Protein AF-A0A5M8Q0P9-F1 (afdb_monomer)

Solvent-accessible surface area (backbone atoms only — not comparable to full-atom values): 27364 Å² total; per-residue (Å²): 105,72,43,56,55,53,28,70,58,25,54,96,34,71,62,46,42,56,55,50,67,71,39,67,45,65,46,65,91,83,68,42,73,70,37,41,48,62,46,52,47,46,56,49,30,55,52,47,57,70,71,66,80,58,67,53,58,32,41,31,41,48,53,29,51,44,47,51,28,48,89,25,51,66,52,34,34,55,45,27,66,48,57,63,58,61,51,54,47,47,49,47,46,75,71,48,70,85,78,43,50,64,55,38,9,48,45,40,46,38,54,22,38,45,49,50,48,34,36,80,82,28,74,57,26,22,53,58,47,50,47,42,45,50,72,72,55,24,55,64,56,47,47,49,32,40,48,52,32,53,66,32,60,88,56,54,43,29,92,83,56,62,70,46,75,88,64,38,59,93,92,54,75,47,72,57,64,77,56,69,69,58,52,51,55,48,62,73,41,45,73,53,39,64,49,32,82,77,51,60,61,90,62,69,65,78,36,68,57,95,85,40,69,56,64,84,58,62,69,60,52,54,52,50,51,52,52,50,52,56,49,52,56,51,47,55,50,51,53,54,50,49,55,55,47,52,52,50,52,54,50,53,52,50,52,54,47,54,52,50,54,52,51,51,51,51,52,50,52,52,46,55,51,50,53,49,52,48,52,54,47,53,50,51,53,48,51,51,51,51,49,52,50,50,53,49,52,51,50,48,52,52,47,52,52,50,56,48,51,51,51,53,46,55,45,48,58,46,55,52,49,52,51,51,51,51,53,50,45,59,45,53,55,48,54,51,48,54,50,50,50,53,50,54,50,50,52,51,51,50,58,47,55,59,49,55,54,52,54,55,53,52,58,52,51,58,60,51,53,62,55,48,62,67,44,54,75,52,48,58,72,48,54,71,61,48,57,73,48,55,65,54,53,64,67,51,54,71,58,49,65,67,45,53,73,50,56,64,62,50,52,73,60,46,55,70,50,50,59,68,49,54,70,62,54,54,71,55,51,61,64,53,55,59,58,58,61,51,52,66,50,58,55,63,67,47,50,94,65,65,56,102,60,92,94,91,89,94,85,92,91,91,92,90,94,89,87,89,88,85,90,79,86,76,89,80,93,88,87,86,130

Secondary structure (DSSP, 8-state):
-HHHHHHHHHSS-HHHHHHHHT-EES-TTTT---EEHHHHHHHHHHHHHHH-S-HHHHHHHHHHHHHHHTT-HHHHHHHHHSHHHHHHHHHHHHH-TTT-HHHHHHHHHHHHHHHHH--TTSSS-HHHHHHIIIIIIIHHHHHHHHHHHHHSHHHHTTTTS---GGG--TTSPPS----HHHHHHHHHHHHHHHHHTTS-TT----EEETTEEES--HHHHHHHHHHHHHHHHHHHHHHHHHHHHHHHHHHHHHHHHHHHHHHHHHHHHHHHHHHHHHHHHHHHHHHHHHHHHHHHHHHHHHHHHHHHHHHHHHHHHHHHHHHHHHHHHHHHHHHHHHHHHHHHHHHHHHHHHHHHHHHHHHHHHHHHHHHHHHHHHHHHHHHHHHHHHHHHHHHHHHHHHHHHHHHHHHHHHHHHHHHHHHHHHHHHHHHHHHHHHHHHHHHHHSGGG--S-----------------------------

Organism: NCBI:txid136370

Nearest PDB structures (foldseek):
  6lsu-assembly1_A  TM=8.586E-01  e=2.808E-11  Saccharomyces cerevisiae S288C
  6lst-assembly1_A  TM=8.674E-01  e=7.396E-10  Saccharomyces cerevisiae S288C

pLDDT: mean 80.32, std 16.72, range [32.09, 97.94]

InterPro domains:
  IPR006953 Vesicle tethering protein Uso1/P115-like, head domain [PF04869] (1-197)
  IPR006955 Uso1/p115-like vesicle tethering protein, C-terminal [PF04871] (356-471)
  IPR011989 Armadillo-like helical [G3DSA:1.25.10.10] (1-198)
  IPR024095 Vesicle tethering protein p115 [PTHR10013] (2-473)

Foldseek 3Di:
DVLVVLLVQQAPDPVSLVVQQPDWDDDVVVPTDIAGPLVVLLVQLLVVLVVPDDCLSNLSSLLNLLRSLALPLPSLLSNCLPVVSVVSLLVSLVPVVPPNLQNNLSSLLSLLSSLQAADCPRNCGSVNSLCCVPPVSNLVSSLVSVVSNCVDCVLVVCVVPPQDQPCDDPPDGGPDRDDPVSSVVSVVCSVVSNCSSVDDSNDHDQRQDPNDGDDDDPVVVVVVVVVVVVVVVVVVVVVVVVVVVVVVVVVVVVVVVVVVVVVVVVVVVVVVVVVVVVVVVVVVVVVVVVVVVVVVVVVVVVVVVVVVVVVVVVVVVVVVVVVVVVVVVVVVVVVVVVVVVVVVVVVVVVVVVVVVVVVVVVVVVVVVVVVVVVVVVVVVVVVVVPVVVVVVVVVVVVVVVVVQVPVVVVVVVVVVVVVVVVVVCVVVVVVVVVVVVVVVP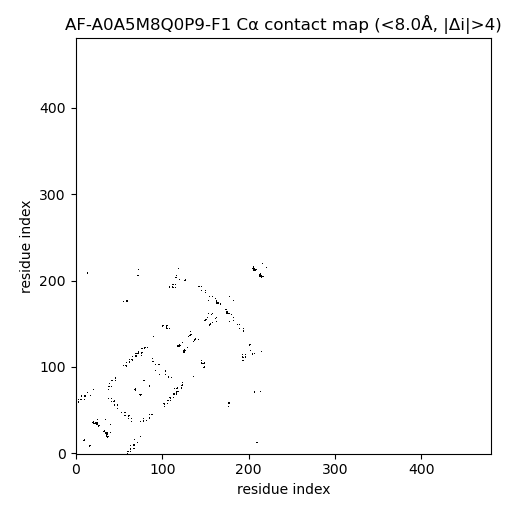VVVVCVVPDDVDDDDDDDDDYDDDYDDDDDDDDDDDDDDD

Mean predicted aligned error: 20.07 Å

Radius of gyration: 117.28 Å; Cα contacts (8 Å, |Δi|>4): 277; chains: 1; bounding box: 255×82×215 Å

Structure (mmCIF, N/CA/C/O backbone):
data_AF-A0A5M8Q0P9-F1
#
_entry.id   AF-A0A5M8Q0P9-F1
#
loop_
_atom_site.group_PDB
_atom_site.id
_atom_site.type_symbol
_atom_site.label_atom_id
_atom_site.label_alt_id
_atom_site.label_comp_id
_atom_site.label_asym_id
_atom_site.label_entity_id
_atom_site.label_seq_id
_atom_site.pdbx_PDB_ins_code
_atom_site.Cartn_x
_atom_site.Cartn_y
_atom_site.Cartn_z
_atom_site.occupancy
_atom_site.B_iso_or_equiv
_atom_site.auth_seq_id
_atom_site.auth_comp_id
_atom_site.auth_asym_id
_atom_site.auth_atom_id
_atom_site.pdbx_PDB_model_num
ATOM 1 N N . MET A 1 1 ? 24.568 -7.753 -54.044 1.00 81.06 1 MET A N 1
ATOM 2 C CA . MET A 1 1 ? 23.332 -8.477 -54.417 1.00 81.06 1 MET A CA 1
ATOM 3 C C . MET A 1 1 ? 22.666 -9.108 -53.202 1.00 81.06 1 MET A C 1
ATOM 5 O O . MET A 1 1 ? 21.654 -8.563 -52.808 1.00 81.06 1 MET A O 1
ATOM 9 N N . ALA A 1 2 ? 23.225 -10.147 -52.561 1.00 90.19 2 ALA A N 1
ATOM 10 C CA . ALA A 1 2 ? 22.597 -10.804 -51.397 1.00 90.19 2 ALA A CA 1
ATOM 11 C C . ALA A 1 2 ? 22.115 -9.822 -50.305 1.00 90.19 2 ALA A C 1
ATOM 13 O O . ALA A 1 2 ? 20.944 -9.840 -49.950 1.00 90.19 2 ALA A O 1
ATOM 14 N N . ALA A 1 3 ? 22.969 -8.884 -49.879 1.00 90.38 3 ALA A N 1
ATOM 15 C CA . ALA A 1 3 ? 22.593 -7.837 -48.925 1.00 90.38 3 ALA A CA 1
ATOM 16 C C . ALA A 1 3 ? 21.441 -6.924 -49.409 1.00 90.38 3 ALA A C 1
ATOM 18 O O . ALA A 1 3 ? 20.609 -6.522 -48.614 1.00 90.38 3 ALA A O 1
ATOM 19 N N . VAL A 1 4 ? 21.331 -6.640 -50.712 1.00 90.81 4 VAL A N 1
ATOM 20 C CA . VAL A 1 4 ? 20.218 -5.839 -51.267 1.00 90.81 4 VAL A CA 1
ATOM 21 C C . VAL A 1 4 ? 18.908 -6.637 -51.252 1.00 90.81 4 VAL A C 1
ATOM 23 O O . VAL A 1 4 ? 17.860 -6.083 -50.950 1.00 90.81 4 VAL A O 1
ATOM 26 N N . ILE A 1 5 ? 18.964 -7.950 -51.503 1.00 94.00 5 ILE A N 1
ATOM 27 C CA . ILE A 1 5 ? 17.796 -8.837 -51.376 1.00 94.00 5 ILE A CA 1
ATOM 28 C C . ILE A 1 5 ? 17.345 -8.906 -49.910 1.00 94.00 5 ILE A C 1
ATOM 30 O O . ILE A 1 5 ? 16.160 -8.768 -49.637 1.00 94.00 5 ILE A O 1
ATOM 34 N N . LEU A 1 6 ? 18.283 -9.061 -48.968 1.00 94.06 6 LEU A N 1
ATOM 35 C CA . LEU A 1 6 ? 17.977 -9.068 -47.535 1.00 94.06 6 LEU A CA 1
ATOM 36 C C . LEU A 1 6 ? 17.415 -7.717 -47.061 1.00 94.06 6 LEU A C 1
ATOM 38 O O . LEU A 1 6 ? 16.451 -7.702 -46.311 1.00 94.06 6 LEU A O 1
ATOM 42 N N . PHE A 1 7 ? 17.951 -6.593 -47.549 1.00 95.38 7 PHE A N 1
ATOM 43 C CA . PHE A 1 7 ? 17.386 -5.258 -47.324 1.00 95.38 7 PHE A CA 1
ATOM 44 C C . PHE A 1 7 ? 15.913 -5.188 -47.767 1.00 95.38 7 PHE A C 1
ATOM 46 O O . PHE A 1 7 ? 15.063 -4.869 -46.944 1.00 95.38 7 PHE A O 1
ATOM 53 N N . HIS A 1 8 ? 15.587 -5.572 -49.008 1.00 95.00 8 HIS A N 1
ATOM 54 C CA . HIS A 1 8 ? 14.203 -5.546 -49.520 1.00 95.00 8 HIS A CA 1
ATOM 55 C C . HIS A 1 8 ? 13.250 -6.527 -48.816 1.00 95.00 8 HIS A C 1
ATOM 57 O O . HIS A 1 8 ? 12.043 -6.323 -48.859 1.00 95.00 8 HIS A O 1
ATOM 63 N N . LEU A 1 9 ? 13.764 -7.571 -48.159 1.00 94.62 9 LEU A N 1
ATOM 64 C CA . LEU A 1 9 ? 12.968 -8.490 -47.330 1.00 94.62 9 LEU A CA 1
ATOM 65 C C . LEU A 1 9 ? 12.725 -7.975 -45.900 1.00 94.62 9 LEU A C 1
ATOM 67 O O . LEU A 1 9 ? 11.894 -8.538 -45.199 1.00 94.62 9 LEU A O 1
ATOM 71 N N . LEU A 1 10 ? 13.456 -6.950 -45.454 1.00 93.69 10 LEU A N 1
ATOM 72 C CA . LEU A 1 10 ? 13.387 -6.381 -44.098 1.00 93.69 10 LEU A CA 1
ATOM 73 C C . LEU A 1 10 ? 12.882 -4.931 -44.079 1.00 93.69 10 LEU A C 1
ATOM 75 O O . LEU A 1 10 ? 12.652 -4.365 -43.008 1.00 93.69 10 LEU A O 1
ATOM 79 N N . TYR A 1 11 ? 12.781 -4.299 -45.246 1.00 93.38 11 TYR A N 1
ATOM 80 C CA . TYR A 1 11 ? 12.390 -2.906 -45.385 1.00 93.38 11 TYR A CA 1
ATOM 81 C C . TYR A 1 11 ? 10.893 -2.736 -45.082 1.00 93.38 11 TYR A C 1
ATOM 83 O O . TYR A 1 11 ? 10.059 -3.412 -45.674 1.00 93.38 11 TYR A O 1
ATOM 91 N N . GLU A 1 12 ? 10.571 -1.860 -44.125 1.00 87.94 12 GLU A N 1
ATOM 92 C CA . GLU A 1 12 ? 9.212 -1.572 -43.617 1.00 87.94 12 GLU A CA 1
ATOM 93 C C . GLU A 1 12 ? 8.397 -2.772 -43.056 1.00 87.94 12 GLU A C 1
ATOM 95 O O . GLU A 1 12 ? 7.296 -2.570 -42.546 1.00 87.94 12 GLU A O 1
ATOM 100 N N . ASP A 1 13 ? 8.947 -3.994 -43.019 1.00 90.94 13 ASP A N 1
ATOM 101 C CA . ASP A 1 13 ? 8.292 -5.193 -42.466 1.00 90.94 13 ASP A CA 1
ATOM 102 C C . ASP A 1 13 ? 8.814 -5.558 -41.057 1.00 90.94 13 ASP A C 1
ATOM 104 O O . ASP A 1 13 ? 9.923 -6.071 -40.876 1.00 90.94 13 ASP A O 1
ATOM 108 N N . SER A 1 14 ? 7.991 -5.322 -40.027 1.00 88.75 14 SER A N 1
ATOM 109 C CA . SER A 1 14 ? 8.326 -5.653 -38.631 1.00 88.75 14 SER A CA 1
ATOM 110 C C . SER A 1 14 ? 8.312 -7.156 -38.318 1.00 88.75 14 SER A C 1
ATOM 112 O O . SER A 1 14 ? 8.953 -7.560 -37.341 1.00 88.75 14 SER A O 1
ATOM 114 N N . ASP A 1 15 ? 7.582 -7.975 -39.076 1.00 90.06 15 ASP A N 1
ATOM 115 C CA . ASP A 1 15 ? 7.473 -9.415 -38.826 1.00 90.06 15 ASP A CA 1
ATOM 116 C C . ASP A 1 15 ? 8.622 -10.161 -39.511 1.00 90.06 15 ASP A C 1
ATOM 118 O O . ASP A 1 15 ? 9.255 -11.013 -38.885 1.00 90.06 15 ASP A O 1
ATOM 122 N N . ALA A 1 16 ? 8.996 -9.770 -40.733 1.00 92.56 16 ALA A N 1
ATOM 123 C CA . ALA A 1 16 ? 10.204 -10.265 -41.390 1.00 92.56 16 ALA A CA 1
ATOM 124 C C . ALA A 1 16 ? 11.472 -9.927 -40.587 1.00 92.56 16 ALA A C 1
ATOM 126 O O . ALA A 1 16 ? 12.319 -10.802 -40.388 1.00 92.56 16 ALA A O 1
ATOM 127 N N . LYS A 1 17 ? 11.569 -8.708 -40.027 1.00 93.12 17 LYS A N 1
ATOM 128 C CA . LYS A 1 17 ? 12.627 -8.347 -39.065 1.00 93.12 17 LYS A CA 1
ATOM 129 C C . LYS A 1 17 ? 12.648 -9.267 -37.847 1.00 93.12 17 LYS A C 1
ATOM 131 O O . LYS A 1 17 ? 13.718 -9.740 -37.471 1.00 93.12 17 LYS A O 1
ATOM 136 N N . ALA A 1 18 ? 11.493 -9.547 -37.243 1.00 90.44 18 ALA A N 1
ATOM 137 C CA . ALA A 1 18 ? 11.408 -10.423 -36.075 1.00 90.44 18 ALA A CA 1
ATOM 138 C C . ALA A 1 18 ? 11.807 -11.875 -36.395 1.00 90.44 18 ALA A C 1
ATOM 140 O O . ALA A 1 18 ? 12.537 -12.489 -35.618 1.00 90.44 18 ALA A O 1
ATOM 141 N N . ILE A 1 19 ? 11.392 -12.401 -37.553 1.00 93.19 19 ILE A N 1
ATOM 142 C CA . ILE A 1 19 ? 11.776 -13.735 -38.040 1.00 93.19 19 ILE A CA 1
ATOM 143 C C . ILE A 1 19 ? 13.289 -13.802 -38.287 1.00 93.19 19 ILE A C 1
ATOM 145 O O . ILE A 1 19 ? 13.943 -14.737 -37.830 1.00 93.19 19 ILE A O 1
ATOM 149 N N . ALA A 1 20 ? 13.864 -12.798 -38.953 1.00 92.88 20 ALA A N 1
ATOM 150 C CA . ALA A 1 20 ? 15.290 -12.764 -39.266 1.00 92.88 20 ALA A CA 1
ATOM 151 C C . ALA A 1 20 ? 16.184 -12.637 -38.017 1.00 92.88 20 ALA A C 1
ATOM 153 O O . ALA A 1 20 ? 17.287 -13.179 -38.012 1.00 92.88 20 ALA A O 1
ATOM 154 N N . ARG A 1 21 ? 15.715 -11.992 -36.932 1.00 91.38 21 ARG A N 1
ATOM 155 C CA . ARG A 1 21 ? 16.443 -11.959 -35.642 1.00 91.38 21 ARG A CA 1
ATOM 156 C C . ARG A 1 21 ? 16.497 -13.329 -34.961 1.00 91.38 21 ARG A C 1
ATOM 158 O O . ARG A 1 21 ? 17.379 -13.567 -34.147 1.00 91.38 21 ARG A O 1
ATOM 165 N N . GLY A 1 22 ? 15.582 -14.237 -35.305 1.00 89.94 22 GLY A N 1
ATOM 166 C CA . GLY A 1 22 ? 15.612 -15.632 -34.862 1.00 89.94 22 GLY A CA 1
ATOM 167 C C . GLY A 1 22 ? 16.631 -16.511 -35.598 1.00 89.94 22 GLY A C 1
ATOM 168 O O . GLY A 1 22 ? 16.729 -17.694 -35.283 1.00 89.94 22 GLY A O 1
ATOM 169 N N . VAL A 1 23 ? 17.367 -15.975 -36.581 1.00 91.88 23 VAL A N 1
ATOM 170 C CA . VAL A 1 23 ? 18.390 -16.714 -37.334 1.00 91.88 23 VAL A CA 1
ATOM 171 C C . VAL A 1 23 ? 19.760 -16.534 -36.679 1.00 91.88 23 VAL A C 1
ATOM 173 O O . VAL A 1 23 ? 20.255 -15.413 -36.540 1.00 91.88 23 VAL A O 1
ATOM 176 N N . THR A 1 24 ? 20.390 -17.654 -36.331 1.00 91.31 24 THR A N 1
ATOM 177 C CA . THR A 1 24 ? 21.743 -17.729 -35.764 1.00 91.31 24 THR A CA 1
ATOM 178 C C . THR A 1 24 ? 22.661 -18.595 -36.626 1.00 91.31 24 THR A C 1
ATOM 180 O O . THR A 1 24 ? 22.198 -19.519 -37.296 1.00 91.31 24 THR A O 1
ATOM 183 N N . GLU A 1 25 ? 23.961 -18.323 -36.577 1.00 86.94 25 GLU A N 1
ATOM 184 C CA . GLU A 1 25 ? 25.034 -19.069 -37.244 1.00 86.94 25 GLU A CA 1
ATOM 185 C C . GLU A 1 25 ? 25.980 -19.686 -36.192 1.00 86.94 25 GLU A C 1
ATOM 187 O O . GLU A 1 25 ? 26.139 -19.114 -35.114 1.00 86.94 25 GLU A O 1
ATOM 192 N N . GLY A 1 26 ? 26.584 -20.843 -36.493 1.00 83.81 26 GLY A N 1
ATOM 193 C CA . GLY A 1 26 ? 27.442 -21.622 -35.581 1.00 83.81 26 GLY A CA 1
ATOM 194 C C . GLY A 1 26 ? 26.736 -22.811 -34.908 1.00 83.81 26 GLY A C 1
ATOM 195 O O . GLY A 1 26 ? 25.527 -22.777 -34.671 1.00 83.81 26 GLY A O 1
ATOM 196 N N . ASP A 1 27 ? 27.488 -23.876 -34.610 1.00 81.06 27 ASP A N 1
ATOM 197 C CA . ASP A 1 27 ? 27.005 -25.096 -33.941 1.00 81.06 27 ASP A CA 1
ATOM 198 C C . ASP A 1 27 ? 27.502 -25.243 -32.484 1.00 81.06 27 ASP A C 1
ATOM 200 O O . ASP A 1 27 ? 28.638 -25.649 -32.217 1.00 81.06 27 ASP A O 1
ATOM 204 N N . ALA A 1 28 ? 26.603 -25.001 -31.524 1.00 81.56 28 ALA A N 1
ATOM 205 C CA . ALA A 1 28 ? 26.867 -25.189 -30.095 1.00 81.56 28 ALA A CA 1
ATOM 206 C C . ALA A 1 28 ? 27.143 -26.650 -29.684 1.00 81.56 28 ALA A C 1
ATOM 208 O O . ALA A 1 28 ? 27.816 -26.865 -28.675 1.00 81.56 28 ALA A O 1
ATOM 209 N N . GLU A 1 29 ? 26.652 -27.656 -30.420 1.00 80.50 29 GLU A N 1
ATOM 210 C CA . GLU A 1 29 ? 26.919 -29.072 -30.111 1.00 80.50 29 GLU A CA 1
ATOM 211 C C . GLU A 1 29 ? 28.347 -29.471 -30.521 1.00 80.50 29 GLU A C 1
ATOM 213 O O . GLU A 1 29 ? 28.997 -30.252 -29.821 1.00 80.50 29 GLU A O 1
ATOM 218 N N . SER A 1 30 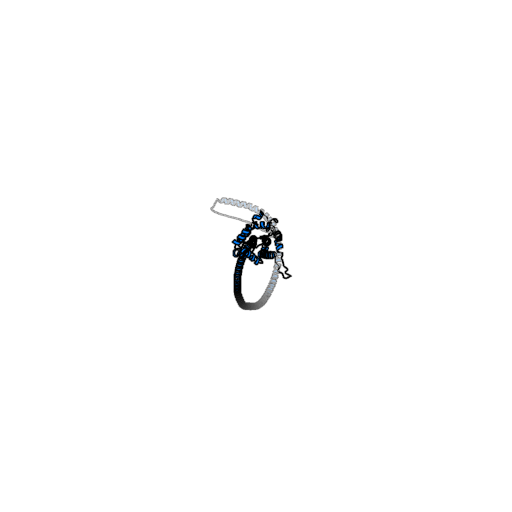? 28.877 -28.859 -31.586 1.00 80.62 30 SER A N 1
ATOM 219 C CA . SER A 1 30 ? 30.299 -28.929 -31.966 1.00 80.62 30 SER A CA 1
ATOM 220 C C . SER A 1 30 ? 31.211 -28.008 -31.137 1.00 80.62 30 SER A C 1
ATOM 222 O O . SER A 1 30 ? 32.436 -28.091 -31.255 1.00 80.62 30 SER A O 1
ATOM 224 N N . GLY A 1 31 ? 30.646 -27.162 -30.268 1.00 80.12 31 GLY A N 1
ATOM 225 C CA . GLY A 1 31 ? 31.386 -26.219 -29.424 1.00 80.12 31 GLY A CA 1
ATOM 226 C C . GLY A 1 31 ? 31.800 -24.921 -30.126 1.00 80.12 31 GLY A C 1
ATOM 227 O O . GLY A 1 31 ? 32.732 -24.257 -29.669 1.00 80.12 31 GLY A O 1
ATOM 228 N N . GLU A 1 32 ? 31.137 -24.567 -31.227 1.00 86.12 32 GLU A N 1
ATOM 229 C CA . GLU A 1 32 ? 31.287 -23.272 -31.891 1.00 86.12 32 GLU A CA 1
ATOM 230 C C . GLU A 1 32 ? 30.489 -22.176 -31.160 1.00 86.12 32 GLU A C 1
ATOM 232 O O . GLU A 1 32 ? 29.555 -22.445 -30.399 1.00 86.12 32 GLU A O 1
ATOM 237 N N . GLU A 1 33 ? 30.856 -20.915 -31.388 1.00 84.56 33 GLU A N 1
ATOM 238 C CA . GLU A 1 33 ? 30.128 -19.763 -30.852 1.00 84.56 33 GLU A CA 1
ATOM 239 C C . GLU A 1 33 ? 28.882 -19.489 -31.706 1.00 84.56 33 GLU A C 1
ATOM 241 O O . GLU A 1 33 ? 28.987 -19.306 -32.918 1.00 84.56 33 GLU A O 1
ATOM 246 N N . VAL A 1 34 ? 27.701 -19.475 -31.077 1.00 87.81 34 VAL A N 1
ATOM 247 C CA . VAL A 1 34 ? 26.427 -19.222 -31.767 1.00 87.81 34 VAL A CA 1
ATOM 248 C C . VAL A 1 34 ? 26.157 -17.721 -31.812 1.00 87.81 34 VAL A C 1
ATOM 250 O O . VAL A 1 34 ? 25.886 -17.096 -30.786 1.00 87.81 34 VAL A O 1
ATOM 253 N N . VAL A 1 35 ? 26.213 -17.154 -33.014 1.00 90.81 35 VAL A N 1
ATOM 254 C CA . VAL A 1 35 ? 26.159 -15.710 -33.276 1.00 90.81 35 VAL A CA 1
ATOM 255 C C . VAL A 1 35 ? 24.841 -15.357 -33.973 1.00 90.81 35 VAL A C 1
ATOM 257 O O . VAL A 1 35 ? 24.376 -16.086 -34.850 1.00 90.81 35 VAL A O 1
ATOM 260 N N . THR A 1 36 ? 24.204 -14.241 -33.605 1.00 93.69 36 THR A N 1
ATOM 261 C CA . THR A 1 36 ? 22.976 -13.770 -34.276 1.00 93.69 36 THR A CA 1
ATOM 262 C C . THR A 1 36 ? 23.279 -13.261 -35.683 1.00 93.69 36 THR A C 1
ATOM 264 O O . THR A 1 36 ? 24.379 -12.784 -35.964 1.00 93.69 36 THR A O 1
ATOM 267 N N . CYS A 1 37 ? 22.294 -13.290 -36.586 1.00 93.38 37 CYS A N 1
ATOM 268 C CA . CYS A 1 37 ? 22.472 -12.745 -37.934 1.00 93.38 37 CYS A CA 1
ATOM 269 C C . CYS A 1 37 ? 22.914 -11.263 -37.918 1.00 93.38 37 CYS A C 1
ATOM 271 O O . CYS A 1 37 ? 23.744 -10.860 -38.733 1.00 93.38 37 CYS A O 1
ATOM 273 N N . ILE A 1 38 ? 22.442 -10.459 -36.954 1.00 95.38 38 ILE A N 1
ATOM 274 C CA . ILE A 1 38 ? 22.860 -9.057 -36.801 1.00 95.38 38 ILE A CA 1
ATOM 275 C C . ILE A 1 38 ? 24.325 -8.953 -36.360 1.00 95.38 38 ILE A C 1
ATOM 277 O O . ILE A 1 38 ? 25.065 -8.152 -36.941 1.00 95.38 38 ILE A O 1
ATOM 281 N N . GLN A 1 39 ? 24.783 -9.763 -35.399 1.00 94.00 39 GLN A N 1
ATOM 282 C CA . GLN A 1 39 ? 26.195 -9.757 -35.002 1.00 94.00 39 GLN A CA 1
ATOM 283 C C . GLN A 1 39 ? 27.110 -10.294 -36.111 1.00 94.00 39 GLN A C 1
ATOM 285 O O . GLN A 1 39 ? 28.116 -9.660 -36.433 1.00 94.00 39 GLN A O 1
ATOM 290 N N . ALA A 1 40 ? 26.711 -11.356 -36.815 1.00 93.12 40 ALA A N 1
ATOM 291 C CA . ALA A 1 40 ? 27.445 -11.875 -37.969 1.00 93.12 40 ALA A CA 1
ATOM 292 C C . ALA A 1 40 ? 27.589 -10.819 -39.086 1.00 93.12 40 ALA A C 1
ATOM 294 O O . ALA A 1 40 ? 28.681 -10.629 -39.630 1.00 93.12 40 ALA A O 1
ATOM 295 N N . LEU A 1 41 ? 26.525 -10.067 -39.402 1.00 94.00 41 LEU A N 1
ATOM 296 C CA . LEU A 1 41 ? 26.579 -8.938 -40.344 1.00 94.00 41 LEU A CA 1
ATOM 297 C C . LEU A 1 41 ? 27.472 -7.791 -39.837 1.00 94.00 41 LEU A C 1
ATOM 299 O O . LEU A 1 41 ? 28.150 -7.142 -40.636 1.00 94.00 41 LEU A O 1
ATOM 303 N N . SER A 1 42 ? 27.504 -7.557 -38.524 1.00 93.94 42 SER A N 1
ATOM 304 C CA . SER A 1 42 ? 28.303 -6.502 -37.886 1.00 93.94 42 SER A CA 1
ATOM 305 C C . SER A 1 42 ? 29.797 -6.826 -37.910 1.00 93.94 42 SER A C 1
ATOM 307 O O . SER A 1 42 ? 30.590 -6.020 -38.404 1.00 93.94 42 SER A O 1
ATOM 309 N N . ALA A 1 43 ? 30.186 -8.037 -37.507 1.00 92.06 43 ALA A N 1
ATOM 310 C CA . ALA A 1 43 ? 31.558 -8.528 -37.612 1.00 92.06 43 ALA A CA 1
ATOM 311 C C . ALA A 1 43 ? 32.057 -8.513 -39.071 1.00 92.06 43 ALA A C 1
ATOM 313 O O . ALA A 1 43 ? 33.154 -8.020 -39.357 1.00 92.06 43 ALA A O 1
ATOM 314 N N . ASN A 1 44 ? 31.223 -8.959 -40.020 1.00 92.00 44 ASN A N 1
ATOM 315 C CA . ASN A 1 44 ? 31.535 -8.908 -41.451 1.00 92.00 44 ASN A CA 1
ATOM 316 C C . ASN A 1 44 ? 31.682 -7.470 -41.986 1.00 92.00 44 ASN A C 1
ATOM 318 O O . ASN A 1 44 ? 32.567 -7.217 -42.810 1.00 92.00 44 ASN A O 1
ATOM 322 N N . LEU A 1 45 ? 30.876 -6.513 -41.508 1.00 92.62 45 LEU A N 1
ATOM 323 C CA . LEU A 1 45 ? 31.043 -5.092 -41.824 1.00 92.62 45 LEU A CA 1
ATOM 324 C C . LEU A 1 45 ? 32.398 -4.567 -41.329 1.00 92.62 45 LEU A C 1
ATOM 326 O O . LEU A 1 45 ? 33.139 -3.978 -42.120 1.00 92.62 45 LEU A O 1
ATOM 330 N N . ILE A 1 46 ? 32.746 -4.794 -40.057 1.00 91.12 46 ILE A N 1
ATOM 331 C CA . ILE A 1 46 ? 34.018 -4.323 -39.486 1.00 91.12 46 ILE A CA 1
ATOM 332 C C . ILE A 1 46 ? 35.214 -4.942 -40.230 1.00 91.12 46 ILE A C 1
ATOM 334 O O . ILE A 1 46 ? 36.150 -4.223 -40.594 1.00 91.12 46 ILE A O 1
ATOM 338 N N . ALA A 1 47 ? 35.158 -6.236 -40.560 1.00 90.44 47 ALA A N 1
ATOM 339 C CA . ALA A 1 47 ? 36.183 -6.903 -41.360 1.00 90.44 47 ALA A CA 1
ATOM 340 C C . ALA A 1 47 ? 36.304 -6.315 -42.783 1.00 90.44 47 ALA A C 1
ATOM 342 O O . ALA A 1 47 ? 37.410 -6.005 -43.234 1.00 90.44 47 ALA A O 1
ATOM 343 N N . ALA A 1 48 ? 35.187 -6.107 -43.492 1.00 88.38 48 ALA A N 1
ATOM 344 C CA . ALA A 1 48 ? 35.185 -5.527 -44.840 1.00 88.38 48 ALA A CA 1
ATOM 345 C C . ALA A 1 48 ? 35.750 -4.093 -44.861 1.00 88.38 48 ALA A C 1
ATOM 347 O O . ALA A 1 48 ? 36.533 -3.733 -45.743 1.00 88.38 48 ALA A O 1
ATOM 348 N N . VAL A 1 49 ? 35.394 -3.291 -43.853 1.00 83.56 49 VAL A N 1
ATOM 349 C CA . VAL A 1 49 ? 35.880 -1.919 -43.641 1.00 83.56 49 VAL A CA 1
ATOM 350 C C . VAL A 1 49 ? 37.401 -1.856 -43.472 1.00 83.56 49 VAL A C 1
ATOM 352 O O . VAL A 1 49 ? 38.048 -1.006 -44.097 1.00 83.56 49 VAL A O 1
ATOM 355 N N . GLN A 1 50 ? 37.971 -2.738 -42.642 1.00 81.31 50 GLN A N 1
ATOM 356 C CA . GLN A 1 50 ? 39.410 -2.770 -42.358 1.00 81.31 50 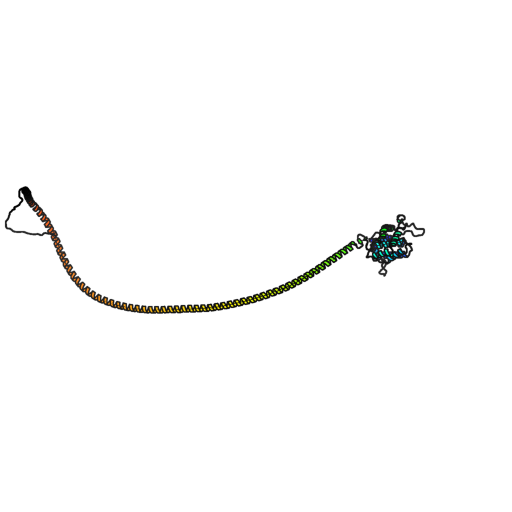GLN A CA 1
ATOM 357 C C . GLN A 1 50 ? 40.219 -3.171 -43.597 1.00 81.31 50 GLN A C 1
ATOM 359 O O . GLN A 1 50 ? 41.205 -2.512 -43.936 1.00 81.31 50 GLN A O 1
ATOM 364 N N . ARG A 1 51 ? 39.771 -4.206 -44.319 1.00 80.81 51 ARG A N 1
ATOM 365 C CA . ARG A 1 51 ? 40.469 -4.751 -45.498 1.00 80.81 51 ARG A CA 1
ATOM 366 C C . ARG A 1 51 ? 40.619 -3.754 -46.649 1.00 80.81 51 ARG A C 1
ATOM 368 O O . ARG A 1 51 ? 41.568 -3.858 -47.411 1.00 80.81 51 ARG A O 1
ATOM 375 N N . SER A 1 52 ? 39.749 -2.743 -46.722 1.00 64.44 52 SER A N 1
ATOM 376 C CA . SER A 1 52 ? 39.898 -1.568 -47.600 1.00 64.44 52 SER A CA 1
ATOM 377 C C . SER A 1 52 ? 39.874 -1.833 -49.121 1.00 64.44 52 SER A C 1
ATOM 379 O O . SER A 1 52 ? 40.166 -0.920 -49.888 1.00 64.44 52 SER A O 1
ATOM 381 N N . ASP A 1 53 ? 39.477 -3.033 -49.563 1.00 66.75 53 ASP A N 1
ATOM 382 C CA . ASP A 1 53 ? 39.508 -3.445 -50.977 1.00 66.75 53 ASP A CA 1
ATOM 383 C C . ASP A 1 53 ? 38.387 -2.824 -51.846 1.00 66.75 53 ASP A C 1
ATOM 385 O O . ASP A 1 53 ? 38.638 -2.369 -52.962 1.00 66.75 53 ASP A O 1
ATOM 389 N N . ASN A 1 54 ? 37.125 -2.841 -51.385 1.00 82.19 54 ASN A N 1
ATOM 390 C CA . ASN A 1 54 ? 35.963 -2.438 -52.197 1.00 82.19 54 ASN A CA 1
ATOM 391 C C . ASN A 1 54 ? 34.773 -1.975 -51.335 1.00 82.19 54 ASN A C 1
ATOM 393 O O . ASN A 1 54 ? 34.080 -2.791 -50.724 1.00 82.19 54 ASN A O 1
ATOM 397 N N . GLU A 1 55 ? 34.481 -0.671 -51.355 1.00 87.25 55 GLU A N 1
ATOM 398 C CA . GLU A 1 55 ? 33.416 -0.053 -50.545 1.00 87.25 55 GLU A CA 1
ATOM 399 C C . GLU A 1 55 ? 32.020 -0.645 -50.783 1.00 87.25 55 GLU A C 1
ATOM 401 O O . GLU A 1 55 ? 31.200 -0.638 -49.869 1.00 87.25 55 GLU A O 1
ATOM 406 N N . ARG A 1 56 ? 31.749 -1.217 -51.968 1.00 89.12 56 ARG A N 1
ATOM 407 C CA . ARG A 1 56 ? 30.453 -1.843 -52.303 1.00 89.12 56 ARG A CA 1
ATOM 408 C C . ARG A 1 56 ? 30.048 -2.946 -51.313 1.00 89.12 56 ARG A C 1
ATOM 410 O O . ARG A 1 56 ? 28.857 -3.183 -51.131 1.00 89.12 56 ARG A O 1
ATOM 417 N N . VAL A 1 57 ? 31.015 -3.620 -50.680 1.00 90.69 57 VAL A N 1
ATOM 418 C CA . VAL A 1 57 ? 30.750 -4.662 -49.672 1.00 90.69 57 VAL A CA 1
ATOM 419 C C . VAL A 1 57 ? 30.300 -4.028 -48.354 1.00 90.69 57 VAL A C 1
ATOM 421 O O . VAL A 1 57 ? 29.229 -4.364 -47.852 1.00 90.69 57 VAL A O 1
ATOM 424 N N . SER A 1 58 ? 31.063 -3.060 -47.834 1.00 91.94 58 SER A N 1
ATOM 425 C CA . SER A 1 58 ? 30.721 -2.332 -46.606 1.00 91.94 58 SER A CA 1
ATOM 426 C C . SER A 1 58 ? 29.403 -1.567 -46.745 1.00 91.94 58 SER A C 1
ATOM 428 O O . SER A 1 58 ? 28.569 -1.633 -45.849 1.00 91.94 58 SER A O 1
ATOM 430 N N . ILE A 1 59 ? 29.174 -0.902 -47.884 1.00 93.75 59 ILE A N 1
ATOM 431 C CA . ILE A 1 59 ? 27.905 -0.227 -48.199 1.00 93.75 59 ILE A CA 1
ATOM 432 C C . ILE A 1 59 ? 26.758 -1.247 -48.239 1.00 93.75 59 ILE A C 1
ATOM 434 O O . ILE A 1 59 ? 25.707 -0.986 -47.668 1.00 93.75 59 ILE A O 1
ATOM 438 N N . GLY A 1 60 ? 26.970 -2.439 -48.810 1.00 94.25 60 GLY A N 1
ATOM 439 C CA . GLY A 1 60 ? 25.996 -3.534 -48.780 1.00 94.25 60 GLY A CA 1
ATOM 440 C C . GLY A 1 60 ? 25.540 -3.906 -47.365 1.00 94.25 60 GLY A C 1
ATOM 441 O O . GLY A 1 60 ? 24.338 -3.941 -47.107 1.00 94.25 60 GLY A O 1
ATOM 442 N N . TYR A 1 61 ? 26.478 -4.132 -46.440 1.00 95.44 61 TYR A N 1
ATOM 443 C CA . TYR A 1 61 ? 26.145 -4.421 -45.039 1.00 95.44 61 TYR A CA 1
ATOM 444 C C . TYR A 1 61 ? 25.514 -3.220 -44.320 1.00 95.44 61 TYR A C 1
ATOM 446 O O . TYR A 1 61 ? 24.561 -3.392 -43.563 1.00 95.44 61 TYR A O 1
ATOM 454 N N . LEU A 1 62 ? 25.989 -2.000 -44.590 1.00 95.94 62 LEU A N 1
ATOM 455 C CA . LEU A 1 62 ? 25.435 -0.773 -44.011 1.00 95.94 62 LEU A CA 1
ATOM 456 C C . LEU A 1 62 ? 23.989 -0.519 -44.457 1.00 95.94 62 LEU A C 1
ATOM 458 O O . LEU A 1 62 ? 23.192 -0.095 -43.627 1.00 95.94 62 LEU A O 1
ATOM 462 N N . MET A 1 63 ? 23.623 -0.824 -45.709 1.00 96.25 63 MET A N 1
ATOM 463 C CA . MET A 1 63 ? 22.234 -0.719 -46.179 1.00 96.25 63 MET A CA 1
ATOM 464 C C . MET A 1 63 ? 21.297 -1.648 -45.395 1.00 96.25 63 MET A C 1
ATOM 466 O O . MET A 1 63 ? 20.255 -1.199 -44.922 1.00 96.25 63 MET A O 1
ATOM 470 N N . VAL A 1 64 ? 21.697 -2.911 -45.192 1.00 96.81 64 VAL A N 1
ATOM 471 C CA . VAL A 1 64 ? 20.932 -3.882 -44.386 1.00 96.81 64 VAL A CA 1
ATOM 472 C C . VAL A 1 64 ? 20.813 -3.419 -42.938 1.00 96.81 64 VAL A C 1
ATOM 474 O O . VAL A 1 64 ? 19.703 -3.306 -42.429 1.00 96.81 64 VAL A O 1
ATOM 477 N N . LEU A 1 65 ? 21.935 -3.122 -42.277 1.00 97.06 65 LEU A N 1
ATOM 478 C CA . LEU A 1 65 ? 21.944 -2.772 -40.854 1.00 97.06 65 LEU A CA 1
ATOM 479 C C . LEU A 1 65 ? 21.184 -1.467 -40.578 1.00 97.06 65 LEU A C 1
ATOM 481 O O . LEU A 1 65 ? 20.432 -1.404 -39.611 1.00 97.06 65 LEU A O 1
ATOM 485 N N . CYS A 1 66 ? 21.302 -0.449 -41.441 1.00 97.44 66 CYS A N 1
ATOM 486 C CA . CYS A 1 66 ? 20.523 0.782 -41.288 1.00 97.44 66 CYS A CA 1
ATOM 487 C C . CYS A 1 66 ? 19.017 0.518 -41.404 1.00 97.44 66 CYS A C 1
ATOM 489 O O . CYS A 1 66 ? 18.260 1.022 -40.583 1.00 97.44 66 CYS A O 1
ATOM 491 N N . ALA A 1 67 ? 18.575 -0.273 -42.385 1.00 95.00 67 ALA A N 1
ATOM 492 C CA . ALA A 1 67 ? 17.154 -0.559 -42.579 1.00 95.00 67 ALA A CA 1
ATOM 493 C C . ALA A 1 67 ? 16.575 -1.481 -41.497 1.00 95.00 67 ALA A C 1
ATOM 495 O O . ALA A 1 67 ? 15.445 -1.274 -41.055 1.00 95.00 67 ALA A O 1
ATOM 496 N N . TRP A 1 68 ? 17.345 -2.476 -41.047 1.00 95.94 68 TRP A N 1
ATOM 497 C CA . TRP A 1 68 ? 16.922 -3.438 -40.030 1.00 95.94 68 TRP A CA 1
ATOM 498 C C . TRP A 1 68 ? 16.744 -2.755 -38.671 1.00 95.94 68 TRP A C 1
ATOM 500 O O . TRP A 1 68 ? 15.647 -2.801 -38.123 1.00 95.94 68 TRP A O 1
ATOM 510 N N . LEU A 1 69 ? 17.764 -2.047 -38.174 1.00 95.69 69 LEU A N 1
ATOM 511 C CA . LEU A 1 69 ? 17.736 -1.392 -36.858 1.00 95.69 69 LEU A CA 1
ATOM 512 C C . LEU A 1 69 ? 16.808 -0.161 -36.800 1.00 95.69 69 LEU A C 1
ATOM 514 O O . LEU A 1 69 ? 16.461 0.300 -35.712 1.00 95.69 69 LEU A O 1
ATOM 518 N N . PHE A 1 70 ? 16.397 0.393 -37.945 1.00 94.69 70 PHE A N 1
ATOM 519 C CA . PHE A 1 70 ? 15.456 1.511 -37.976 1.00 94.69 70 PHE A CA 1
ATOM 520 C C . PHE A 1 70 ? 14.071 1.087 -37.471 1.00 94.69 70 PHE A C 1
ATOM 522 O O . PHE A 1 70 ? 13.462 0.168 -38.016 1.00 94.69 70 PHE A O 1
ATOM 529 N N . GLU A 1 71 ? 13.578 1.767 -36.433 1.00 92.31 71 GLU A N 1
ATOM 530 C CA . GLU A 1 71 ? 12.310 1.451 -35.754 1.00 92.31 71 GLU A CA 1
ATOM 531 C C . GLU A 1 71 ? 12.226 -0.003 -35.245 1.00 92.31 71 GLU A C 1
ATOM 533 O O . GLU A 1 71 ? 11.150 -0.585 -35.142 1.00 92.31 71 GLU A O 1
ATOM 538 N N . ASP A 1 72 ? 13.373 -0.573 -34.857 1.00 91.94 72 ASP A N 1
ATOM 539 C CA . ASP A 1 72 ? 13.480 -1.907 -34.258 1.00 91.94 72 ASP A CA 1
ATOM 540 C C . ASP A 1 72 ? 14.429 -1.894 -33.036 1.00 91.94 72 ASP A C 1
ATOM 542 O O . ASP A 1 72 ? 15.624 -2.183 -33.159 1.00 91.94 72 ASP A O 1
ATOM 546 N N . PRO A 1 73 ? 13.920 -1.557 -31.830 1.00 91.31 73 PRO A N 1
ATOM 547 C CA . PRO A 1 73 ? 14.720 -1.549 -30.604 1.00 91.31 73 PRO A CA 1
ATOM 548 C C . PRO A 1 73 ? 15.314 -2.919 -30.248 1.00 91.31 73 PRO A C 1
ATOM 550 O O . PRO A 1 73 ? 16.345 -2.983 -29.583 1.00 91.31 73 PRO A O 1
ATOM 553 N N . ASP A 1 74 ? 14.698 -4.015 -30.699 1.00 91.75 74 ASP A N 1
ATOM 554 C CA . ASP A 1 74 ? 15.191 -5.368 -30.441 1.00 91.75 74 ASP A CA 1
ATOM 555 C C . ASP A 1 74 ? 16.419 -5.670 -31.317 1.00 91.75 74 ASP A C 1
ATOM 557 O O . ASP A 1 74 ? 17.408 -6.198 -30.814 1.00 91.75 74 ASP A O 1
ATOM 561 N N . ALA A 1 75 ? 16.405 -5.268 -32.596 1.00 94.25 75 ALA A N 1
ATOM 562 C CA . ALA A 1 75 ? 17.582 -5.325 -33.473 1.00 94.25 75 ALA A CA 1
ATOM 563 C C . ALA A 1 75 ? 18.724 -4.414 -32.994 1.00 94.25 75 ALA A C 1
ATOM 565 O O . ALA A 1 75 ? 19.898 -4.773 -33.102 1.00 94.25 75 ALA A O 1
ATOM 566 N N . VAL A 1 76 ? 18.394 -3.240 -32.443 1.00 95.31 76 VAL A N 1
ATOM 567 C CA . VAL A 1 76 ? 19.386 -2.348 -31.821 1.00 95.31 76 VAL A CA 1
ATOM 568 C C . VAL A 1 76 ? 19.989 -2.993 -30.573 1.00 95.31 76 VAL A C 1
ATOM 570 O O . VAL A 1 76 ? 21.204 -2.955 -30.405 1.00 95.31 76 VAL A O 1
ATOM 573 N N . ASN A 1 77 ? 19.181 -3.628 -29.721 1.00 94.62 77 ASN A N 1
ATOM 574 C CA . ASN A 1 77 ? 19.680 -4.334 -28.540 1.00 94.62 77 ASN A CA 1
ATOM 575 C C . ASN A 1 77 ? 20.552 -5.546 -28.901 1.00 94.62 77 ASN A C 1
ATOM 577 O O . ASN A 1 77 ? 21.583 -5.734 -28.260 1.00 94.62 77 ASN A O 1
ATOM 581 N N . ASP A 1 78 ? 20.182 -6.310 -29.935 1.00 95.44 78 ASP A N 1
ATOM 582 C CA . ASP A 1 78 ? 20.992 -7.402 -30.493 1.00 95.44 78 ASP A CA 1
ATOM 583 C C . ASP A 1 78 ? 22.370 -6.875 -30.927 1.00 95.44 78 ASP A C 1
ATOM 585 O O . ASP A 1 78 ? 23.379 -7.260 -30.336 1.00 95.44 78 ASP A O 1
ATOM 589 N N . PHE A 1 79 ? 22.416 -5.880 -31.829 1.00 96.56 79 PHE A N 1
ATOM 590 C CA . PHE A 1 79 ? 23.656 -5.217 -32.271 1.00 96.56 79 PHE A CA 1
ATOM 591 C C . PHE A 1 79 ? 24.518 -4.704 -31.105 1.00 96.56 79 PHE A C 1
ATOM 593 O O . PHE A 1 79 ? 25.744 -4.833 -31.123 1.00 96.56 79 PHE A O 1
ATOM 600 N N . LEU A 1 80 ? 23.892 -4.114 -30.083 1.00 96.12 80 LEU A N 1
ATOM 601 C CA . LEU A 1 80 ? 24.584 -3.536 -28.931 1.00 96.12 80 LEU A CA 1
ATOM 602 C C . LEU A 1 80 ? 25.125 -4.570 -27.933 1.00 96.12 80 LEU A C 1
ATOM 604 O O . LEU A 1 80 ? 25.915 -4.175 -27.074 1.00 96.12 80 LEU A O 1
ATOM 608 N N . GLY A 1 81 ? 24.754 -5.853 -28.037 1.00 92.44 81 GLY A N 1
ATOM 609 C CA . GLY A 1 81 ? 25.334 -6.927 -27.220 1.00 92.44 81 GLY A CA 1
ATOM 610 C C . GLY A 1 81 ? 26.865 -6.948 -27.301 1.00 92.44 81 GLY A C 1
ATOM 611 O O . GLY A 1 81 ? 27.552 -6.975 -26.280 1.00 92.44 81 GLY A O 1
ATOM 612 N N . GLU A 1 82 ? 27.405 -6.793 -28.510 1.00 90.38 82 GLU A N 1
ATOM 613 C CA . GLU A 1 82 ? 28.821 -6.519 -28.757 1.00 90.38 82 GLU A CA 1
ATOM 614 C C . GLU A 1 82 ? 29.121 -5.009 -28.773 1.00 90.38 82 GLU A C 1
ATOM 616 O O . GLU A 1 82 ? 29.255 -4.366 -29.819 1.00 90.38 82 GLU A O 1
ATOM 621 N N . GLY A 1 83 ? 29.320 -4.418 -27.590 1.00 86.19 83 GLY A N 1
ATOM 622 C CA . GLY A 1 83 ? 29.720 -3.006 -27.460 1.00 86.19 83 GLY A CA 1
ATOM 623 C C . GLY A 1 83 ? 31.024 -2.627 -28.197 1.00 86.19 83 GLY A C 1
ATOM 624 O O . GLY A 1 83 ? 31.271 -1.443 -28.449 1.00 86.19 83 GLY A O 1
ATOM 625 N N . SER A 1 84 ? 31.836 -3.616 -28.587 1.00 91.88 84 SER A N 1
ATOM 626 C CA . SER A 1 84 ? 32.980 -3.523 -29.509 1.00 91.88 84 SER A CA 1
ATOM 627 C C . SER A 1 84 ? 32.608 -2.936 -30.873 1.00 91.88 84 SER A C 1
ATOM 629 O O . SER A 1 84 ? 33.353 -2.101 -31.388 1.00 91.88 84 SER A O 1
ATOM 631 N N . ASN A 1 85 ? 31.446 -3.286 -31.430 1.00 91.88 85 ASN A N 1
ATOM 632 C CA . ASN A 1 85 ? 31.035 -2.840 -32.764 1.00 91.88 85 ASN A CA 1
ATOM 633 C C . ASN A 1 85 ? 30.822 -1.317 -32.811 1.00 91.88 85 ASN A C 1
ATOM 635 O O . ASN A 1 85 ? 31.296 -0.645 -33.731 1.00 91.88 85 ASN A O 1
ATOM 639 N N . VAL A 1 86 ? 30.257 -0.731 -31.748 1.00 94.62 86 VAL A N 1
ATOM 640 C CA . VAL A 1 86 ? 30.171 0.733 -31.573 1.00 94.62 86 VAL A CA 1
ATOM 641 C C . VAL A 1 86 ? 31.565 1.380 -31.544 1.00 94.62 86 VAL A C 1
ATOM 643 O O . VAL A 1 86 ? 31.765 2.440 -32.142 1.00 94.62 86 VAL A O 1
ATOM 646 N N . GLN A 1 87 ? 32.550 0.750 -30.890 1.00 92.69 87 GLN A N 1
ATOM 647 C CA . GLN A 1 87 ? 33.923 1.273 -30.836 1.00 92.69 87 GLN A CA 1
ATOM 648 C C . GLN A 1 87 ? 34.589 1.271 -32.213 1.00 92.69 87 GLN A C 1
ATOM 650 O O . GLN A 1 87 ? 35.188 2.275 -32.600 1.00 92.69 87 GLN A O 1
ATOM 655 N N . SER A 1 88 ? 34.459 0.175 -32.965 1.00 92.19 88 SER A N 1
ATOM 656 C CA . SER A 1 88 ? 35.048 0.044 -34.299 1.00 92.19 88 SER A CA 1
ATOM 657 C C . SER A 1 88 ? 34.442 1.027 -35.307 1.00 92.19 88 SER A C 1
ATOM 659 O O . SER A 1 88 ? 35.187 1.621 -36.089 1.00 92.19 88 SER A O 1
ATOM 661 N N . LEU A 1 89 ? 33.127 1.277 -35.251 1.00 92.75 89 LEU A N 1
ATOM 662 C CA . LEU A 1 89 ? 32.475 2.300 -36.079 1.00 92.75 89 LEU A CA 1
ATOM 663 C C . LEU A 1 89 ? 32.979 3.717 -35.749 1.00 92.75 89 LEU A C 1
ATOM 665 O O . LEU A 1 89 ? 33.337 4.467 -36.657 1.00 92.75 89 LEU A O 1
ATOM 669 N N . VAL A 1 90 ? 33.080 4.084 -34.465 1.00 93.12 90 VAL A N 1
ATOM 670 C CA . VAL A 1 90 ? 33.615 5.399 -34.050 1.00 93.12 90 VAL A CA 1
ATOM 671 C C . VAL A 1 90 ? 35.094 5.555 -34.424 1.00 93.12 90 VAL A C 1
ATOM 673 O O . VAL A 1 90 ? 35.509 6.632 -34.860 1.00 93.12 90 VAL A O 1
ATOM 676 N N . GLN A 1 91 ? 35.892 4.488 -34.313 1.00 90.25 91 GLN A N 1
ATOM 677 C CA . GLN A 1 91 ? 37.293 4.510 -34.732 1.00 90.25 91 GLN A CA 1
ATOM 678 C C . GLN A 1 91 ? 37.430 4.731 -36.246 1.00 90.25 91 GLN A C 1
ATOM 680 O O . GLN A 1 91 ? 38.247 5.551 -36.662 1.00 90.25 91 GLN A O 1
ATOM 685 N N . LEU A 1 92 ? 36.614 4.067 -37.073 1.00 88.25 92 LEU A N 1
ATOM 686 C CA . LEU A 1 92 ? 36.630 4.275 -38.524 1.00 88.25 92 LEU A CA 1
ATOM 687 C C . LEU A 1 92 ? 36.390 5.748 -38.885 1.00 88.25 92 LEU A C 1
ATOM 689 O O . LEU A 1 92 ? 37.156 6.343 -39.645 1.00 88.25 92 LEU A O 1
ATOM 693 N N . ILE A 1 93 ? 35.333 6.337 -38.320 1.00 90.94 93 ILE A N 1
ATOM 694 C CA . ILE A 1 93 ? 34.905 7.707 -38.635 1.00 90.94 93 ILE A CA 1
ATOM 695 C C . ILE A 1 93 ? 35.951 8.745 -38.192 1.00 90.94 93 ILE A C 1
ATOM 697 O O . ILE A 1 93 ? 36.068 9.810 -38.802 1.00 90.94 93 ILE A O 1
ATOM 701 N N . THR A 1 94 ? 36.725 8.439 -37.148 1.00 88.19 94 THR A N 1
ATOM 702 C CA . THR A 1 94 ? 37.784 9.319 -36.628 1.00 88.19 94 THR A CA 1
ATOM 703 C C . THR A 1 94 ? 39.143 9.144 -37.311 1.00 88.19 94 THR A C 1
ATOM 705 O O . THR A 1 94 ? 39.990 10.020 -37.156 1.00 88.19 94 THR A O 1
ATOM 708 N N . GLN A 1 95 ? 39.357 8.076 -38.092 1.00 82.06 95 GLN A N 1
ATOM 709 C CA . GLN A 1 95 ? 40.651 7.782 -38.731 1.00 82.06 95 GLN A CA 1
ATOM 710 C C . GLN A 1 95 ? 40.654 7.911 -40.268 1.00 82.06 95 GLN A C 1
ATOM 712 O O . GLN A 1 95 ? 41.665 8.335 -40.824 1.00 82.06 95 GLN A O 1
ATOM 717 N N . ASP A 1 96 ? 39.558 7.587 -40.967 1.00 69.00 96 ASP A N 1
ATOM 718 C CA . ASP A 1 96 ? 39.544 7.404 -42.440 1.00 69.00 96 ASP A CA 1
ATOM 719 C C . ASP A 1 96 ? 38.772 8.507 -43.217 1.00 69.00 96 ASP A C 1
ATOM 721 O O . ASP A 1 96 ? 38.445 8.363 -44.402 1.00 69.00 96 ASP A O 1
ATOM 725 N N . THR A 1 97 ? 38.510 9.640 -42.550 1.00 61.41 97 THR A N 1
ATOM 726 C CA . THR A 1 97 ? 37.559 10.737 -42.865 1.00 61.4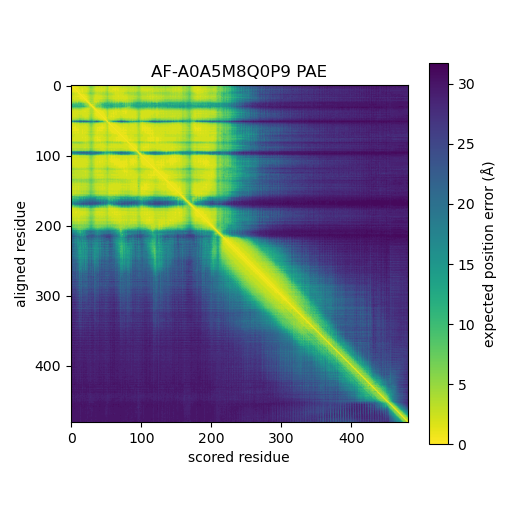1 97 THR A CA 1
ATOM 727 C C . THR A 1 97 ? 37.586 11.312 -44.291 1.00 61.41 97 THR A C 1
ATOM 729 O O . THR A 1 97 ? 36.629 11.959 -44.714 1.00 61.41 97 THR A O 1
ATOM 732 N N . HIS A 1 98 ? 38.680 11.125 -45.036 1.00 60.88 98 HIS A N 1
ATOM 733 C CA . HIS A 1 98 ? 38.889 11.712 -46.366 1.00 60.88 98 HIS A CA 1
ATOM 734 C C . HIS A 1 98 ? 38.917 10.707 -47.524 1.00 60.88 98 HIS A C 1
ATOM 736 O O . HIS A 1 98 ? 38.933 11.139 -48.676 1.00 60.88 98 HIS A O 1
ATOM 742 N N . ARG A 1 99 ? 38.959 9.393 -47.260 1.00 64.81 99 ARG A N 1
ATOM 743 C CA . ARG A 1 99 ? 39.103 8.375 -48.321 1.00 64.81 99 ARG A CA 1
ATOM 744 C C . ARG A 1 99 ? 37.828 7.598 -48.617 1.00 64.81 99 ARG A C 1
ATOM 746 O O . ARG A 1 99 ? 37.593 7.313 -49.782 1.00 64.81 99 ARG A O 1
ATOM 753 N N . LYS A 1 100 ? 37.021 7.302 -47.595 1.00 81.88 100 LYS A N 1
ATOM 754 C CA . LYS A 1 100 ? 35.841 6.425 -47.692 1.00 81.88 100 LYS A CA 1
ATOM 755 C C . LYS A 1 100 ? 34.548 7.160 -47.318 1.00 81.88 100 LYS A C 1
ATOM 757 O O . LYS A 1 100 ? 33.797 6.686 -46.471 1.00 81.88 100 LYS A O 1
ATOM 762 N N . VAL A 1 101 ? 34.307 8.342 -47.897 1.00 90.12 101 VAL A N 1
ATOM 763 C CA . VAL A 1 101 ? 33.246 9.290 -47.468 1.00 90.12 101 VAL A CA 1
ATOM 764 C C . VAL A 1 101 ? 31.851 8.652 -47.408 1.00 90.12 101 VAL A C 1
ATOM 766 O O . VAL A 1 101 ? 31.079 8.948 -46.497 1.00 90.12 101 VAL A O 1
ATOM 769 N N . LEU A 1 102 ? 31.533 7.746 -48.340 1.00 92.31 102 LEU A N 1
ATOM 770 C CA . LEU A 1 102 ? 30.281 6.987 -48.305 1.00 92.31 102 LEU A CA 1
ATOM 771 C C . LEU A 1 102 ? 30.207 6.078 -47.074 1.00 92.31 102 LEU A C 1
ATOM 773 O O . LEU A 1 102 ? 29.212 6.090 -46.357 1.00 92.31 102 LEU A O 1
ATOM 777 N N . VAL A 1 103 ? 31.270 5.320 -46.805 1.00 93.00 103 VAL A N 1
ATOM 778 C CA . VAL A 1 103 ? 31.333 4.368 -45.690 1.00 93.00 103 VAL A CA 1
ATOM 779 C C . VAL A 1 103 ? 31.347 5.098 -44.345 1.00 93.00 103 VAL A C 1
ATOM 781 O O . VAL A 1 103 ? 30.549 4.760 -43.480 1.00 93.00 103 VAL A O 1
ATOM 784 N N . THR A 1 104 ? 32.183 6.127 -44.157 1.00 93.25 104 THR A N 1
ATOM 785 C CA . THR A 1 104 ? 32.239 6.879 -42.888 1.00 93.25 104 THR A CA 1
ATOM 786 C C . THR A 1 104 ? 30.932 7.624 -42.613 1.00 93.25 104 THR A C 1
ATOM 788 O O . THR A 1 104 ? 30.443 7.607 -41.483 1.00 93.25 104 THR A O 1
ATOM 791 N N . GLY A 1 105 ? 30.316 8.205 -43.647 1.00 95.06 105 GLY A N 1
ATOM 792 C CA . GLY A 1 105 ? 29.001 8.833 -43.560 1.00 95.06 105 GLY A CA 1
ATOM 793 C C . GLY A 1 105 ? 27.885 7.851 -43.193 1.00 95.06 105 GLY A C 1
ATOM 794 O O . GLY A 1 105 ? 27.074 8.148 -42.317 1.00 95.06 105 GLY A O 1
ATOM 795 N N . LEU A 1 106 ? 27.865 6.662 -43.803 1.00 96.31 106 LEU A N 1
ATOM 796 C CA . LEU A 1 106 ? 26.897 5.606 -43.485 1.00 96.31 106 LEU A CA 1
ATOM 797 C C . LEU A 1 106 ? 27.129 4.998 -42.095 1.00 96.31 106 LEU A C 1
ATOM 799 O O . LEU A 1 106 ? 26.164 4.699 -41.402 1.00 96.31 106 LEU A O 1
ATOM 803 N N . CYS A 1 107 ? 28.378 4.859 -41.642 1.00 95.56 107 CYS A N 1
ATOM 804 C CA . CYS A 1 107 ? 28.682 4.445 -40.272 1.00 95.56 107 CYS A CA 1
ATOM 805 C C . CYS A 1 107 ? 28.209 5.488 -39.246 1.00 95.56 107 CYS A C 1
ATOM 807 O O . CYS A 1 107 ? 27.657 5.112 -38.213 1.00 95.56 107 CYS A O 1
ATOM 809 N N . ALA A 1 108 ? 28.367 6.787 -39.529 1.00 96.12 108 ALA A N 1
ATOM 810 C CA . ALA A 1 108 ? 27.817 7.851 -38.685 1.00 96.12 108 ALA A CA 1
ATOM 811 C C . ALA A 1 108 ? 26.277 7.818 -38.670 1.00 96.12 108 ALA A C 1
ATOM 813 O O . ALA A 1 108 ? 25.669 7.928 -37.609 1.00 96.12 108 ALA A O 1
ATOM 814 N N . TYR A 1 109 ? 25.649 7.590 -39.825 1.00 97.94 109 TYR A N 1
ATOM 815 C CA . TYR A 1 109 ? 24.199 7.444 -39.953 1.00 97.94 109 TYR A CA 1
ATOM 816 C C . TYR A 1 109 ? 23.658 6.218 -39.187 1.00 97.94 109 TYR A C 1
ATOM 818 O O . TYR A 1 109 ? 22.697 6.349 -38.430 1.00 97.94 109 TYR A O 1
ATOM 826 N N . LEU A 1 110 ? 24.321 5.059 -39.288 1.00 97.62 110 LEU A N 1
ATOM 827 C CA . LEU A 1 110 ? 23.990 3.847 -38.528 1.00 97.62 110 LEU A CA 1
ATOM 828 C C . LEU A 1 110 ? 24.110 4.074 -37.014 1.00 97.62 110 LEU A C 1
ATOM 830 O O . LEU A 1 110 ? 23.200 3.721 -36.269 1.00 97.62 110 LEU A O 1
ATOM 834 N N . LEU A 1 111 ? 25.190 4.715 -36.553 1.00 97.31 111 LEU A N 1
ATOM 835 C CA . LEU A 1 111 ? 25.345 5.111 -35.147 1.00 97.31 111 LEU A CA 1
ATOM 836 C C . LEU A 1 111 ? 24.232 6.064 -34.679 1.00 97.31 111 LEU A C 1
ATOM 838 O O . LEU A 1 111 ? 23.809 6.001 -33.525 1.00 97.31 111 LEU A O 1
ATOM 842 N N . GLY A 1 112 ? 23.736 6.917 -35.575 1.00 96.75 112 GLY A N 1
ATOM 843 C CA . GLY A 1 112 ? 22.584 7.774 -35.331 1.00 96.75 112 GLY A CA 1
ATOM 844 C C . GLY A 1 112 ? 21.271 7.007 -35.171 1.00 96.75 112 GLY A C 1
ATOM 845 O O . GLY A 1 112 ? 20.509 7.316 -34.261 1.00 96.75 112 GLY A O 1
ATOM 846 N N . ILE A 1 113 ? 21.032 5.981 -35.995 1.00 96.94 113 ILE A N 1
ATOM 847 C CA . ILE A 1 113 ? 19.888 5.056 -35.867 1.00 96.94 113 ILE A CA 1
ATOM 848 C C . ILE A 1 113 ? 19.975 4.262 -34.556 1.00 96.94 113 ILE A C 1
ATOM 850 O O . ILE A 1 113 ? 19.000 4.197 -33.808 1.00 96.94 113 ILE A O 1
ATOM 854 N N . ILE A 1 114 ? 21.157 3.724 -34.240 1.00 96.75 114 ILE A N 1
ATOM 855 C CA . ILE A 1 114 ? 21.433 3.028 -32.977 1.00 96.75 114 ILE A CA 1
ATOM 856 C C . ILE A 1 114 ? 21.113 3.938 -31.785 1.00 96.75 114 ILE A C 1
ATOM 858 O O . ILE A 1 114 ? 20.428 3.505 -30.863 1.00 96.75 114 ILE A O 1
ATOM 862 N N . TYR A 1 115 ? 21.541 5.208 -31.798 1.00 96.12 115 TYR A N 1
ATOM 863 C CA . TYR A 1 115 ? 21.182 6.135 -30.722 1.00 96.12 115 TYR A CA 1
ATOM 864 C C . TYR A 1 115 ? 19.680 6.447 -3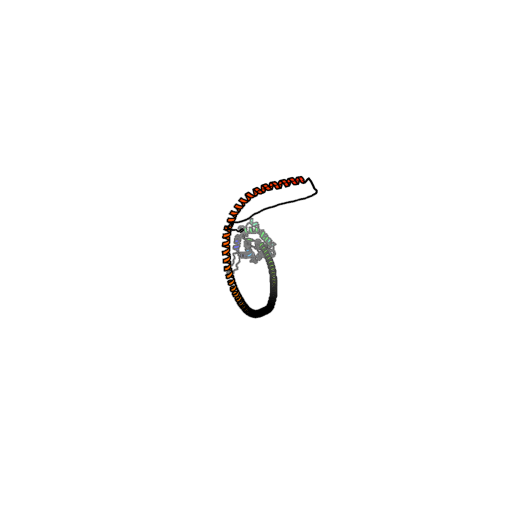0.696 1.00 96.12 115 TYR A C 1
ATOM 866 O O . TYR A 1 115 ? 19.067 6.318 -29.638 1.00 96.12 115 TYR A O 1
ATOM 874 N N . GLU A 1 116 ? 19.083 6.802 -31.840 1.00 94.25 116 GLU A N 1
ATOM 875 C CA . GLU A 1 116 ? 17.662 7.149 -31.996 1.00 94.25 116 GLU A CA 1
ATOM 876 C C . GLU A 1 116 ? 16.746 6.119 -31.311 1.00 94.25 116 GLU A C 1
ATOM 878 O O . GLU A 1 116 ? 15.909 6.515 -30.495 1.00 94.25 116 GLU A O 1
ATOM 883 N N . PHE A 1 117 ? 16.971 4.820 -31.549 1.00 93.81 117 PHE A N 1
ATOM 884 C CA . PHE A 1 117 ? 16.123 3.721 -31.057 1.00 93.81 117 PHE A CA 1
ATOM 885 C C . PHE A 1 117 ? 16.671 2.946 -29.841 1.00 93.81 117 PHE A C 1
ATOM 887 O O . PHE A 1 117 ? 16.004 2.032 -29.361 1.00 93.81 117 PHE A O 1
ATOM 894 N N . SER A 1 118 ? 17.839 3.316 -29.300 1.00 92.94 118 SER A N 1
ATOM 895 C CA . SER A 1 118 ? 18.342 2.764 -28.027 1.00 92.94 118 SER A CA 1
ATOM 896 C C . SER A 1 118 ? 17.496 3.186 -26.818 1.00 92.94 118 SER A C 1
ATOM 898 O O . SER A 1 118 ? 16.904 4.270 -26.807 1.00 92.94 118 SER A O 1
ATOM 900 N N . THR A 1 119 ? 17.495 2.372 -25.762 1.00 89.75 119 THR A N 1
ATOM 901 C CA . THR A 1 119 ? 16.833 2.661 -24.479 1.00 89.75 119 THR A CA 1
ATOM 902 C C . THR A 1 119 ? 17.849 2.731 -23.333 1.00 89.75 119 THR A C 1
ATOM 904 O O . THR A 1 119 ? 19.040 2.444 -23.490 1.00 89.75 119 THR A O 1
ATOM 907 N N . LYS A 1 120 ? 17.397 3.118 -22.139 1.00 87.06 120 LYS A N 1
ATOM 908 C CA . LYS A 1 120 ? 18.169 3.022 -20.889 1.00 87.06 120 LYS A CA 1
ATOM 909 C C . LYS A 1 120 ? 18.593 1.578 -20.552 1.00 87.06 120 LYS A C 1
ATOM 911 O O . LYS A 1 120 ? 19.598 1.405 -19.870 1.00 87.06 120 LYS A O 1
ATOM 916 N N . ASP A 1 121 ? 17.828 0.584 -21.017 1.00 85.06 121 ASP A N 1
ATOM 917 C CA . ASP A 1 121 ? 17.988 -0.846 -20.711 1.00 85.06 121 ASP A CA 1
ATOM 918 C C . ASP A 1 121 ? 18.779 -1.593 -21.811 1.00 85.06 121 ASP A C 1
ATOM 920 O O . ASP A 1 121 ? 19.031 -2.790 -21.687 1.00 85.06 121 ASP A O 1
ATOM 924 N N . SER A 1 122 ? 19.180 -0.902 -22.889 1.00 91.44 122 SER A N 1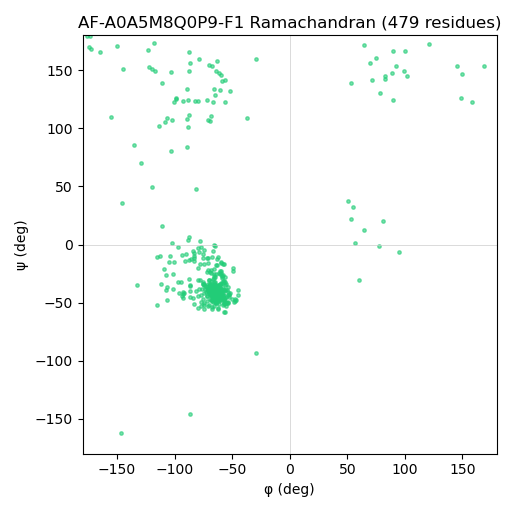
ATOM 925 C CA . SER A 1 122 ? 20.045 -1.448 -23.944 1.00 91.44 122 SER A CA 1
ATOM 926 C C . SER A 1 122 ? 21.411 -1.904 -23.395 1.00 91.44 122 SER A C 1
ATOM 928 O O . SER A 1 122 ? 21.957 -1.223 -22.522 1.00 91.44 122 SER A O 1
ATOM 930 N N . PRO A 1 123 ? 22.034 -2.978 -23.937 1.00 94.50 123 PRO A N 1
ATOM 931 C CA . PRO A 1 123 ? 23.313 -3.506 -23.431 1.00 94.50 123 PRO A CA 1
ATOM 932 C C . PRO A 1 123 ? 24.459 -2.482 -23.395 1.00 94.50 123 PRO A C 1
ATOM 934 O O . PRO A 1 123 ? 25.286 -2.503 -22.483 1.00 94.50 123 PRO A O 1
ATOM 937 N N . VAL A 1 124 ? 24.463 -1.528 -24.334 1.00 95.19 124 VAL A N 1
ATOM 938 C CA . VAL A 1 124 ? 25.125 -0.228 -24.159 1.00 95.19 124 VAL A CA 1
ATOM 939 C C . VAL A 1 124 ? 24.024 0.821 -23.949 1.00 95.19 124 VAL A C 1
ATOM 941 O O . VAL A 1 124 ? 23.317 1.132 -24.909 1.00 95.19 124 VAL A O 1
ATOM 944 N N . PRO A 1 125 ? 23.852 1.382 -22.737 1.00 93.44 125 PRO A N 1
ATOM 945 C CA . PRO A 1 125 ? 22.731 2.276 -22.451 1.00 93.44 125 PRO A CA 1
ATOM 946 C C . PRO A 1 125 ? 22.720 3.545 -23.310 1.00 93.44 125 PRO A C 1
ATOM 948 O O . PRO A 1 125 ? 23.773 4.128 -23.591 1.00 93.44 125 PRO A O 1
ATOM 951 N N . ARG A 1 126 ? 21.520 4.049 -23.631 1.00 93.81 126 ARG A N 1
ATOM 952 C CA . ARG A 1 126 ? 21.288 5.300 -24.386 1.00 93.81 126 ARG A CA 1
ATOM 953 C C . ARG A 1 126 ? 22.166 6.473 -23.924 1.00 93.81 126 ARG A C 1
ATOM 955 O O . ARG A 1 126 ? 22.763 7.162 -24.748 1.00 93.81 126 ARG A O 1
ATOM 962 N N . ALA A 1 127 ? 22.324 6.674 -22.614 1.00 93.56 127 ALA A N 1
ATOM 963 C CA . ALA A 1 127 ? 23.179 7.733 -22.062 1.00 93.56 127 ALA A CA 1
ATOM 964 C C . ALA A 1 127 ? 24.679 7.546 -22.377 1.00 93.56 127 ALA A C 1
ATOM 966 O O . ALA A 1 127 ? 25.384 8.520 -22.652 1.00 93.56 127 ALA A O 1
ATOM 967 N N . THR A 1 128 ? 25.167 6.303 -22.392 1.00 95.94 128 THR A N 1
ATOM 968 C CA . THR A 1 128 ? 26.544 5.963 -22.779 1.00 95.94 128 THR A CA 1
ATOM 969 C C . THR A 1 128 ? 26.754 6.156 -24.281 1.00 95.94 128 THR A C 1
ATOM 971 O O . THR A 1 128 ? 27.777 6.707 -24.684 1.00 95.94 128 THR A O 1
ATOM 974 N N . LEU A 1 129 ? 25.771 5.792 -25.113 1.00 95.62 129 LEU A N 1
ATOM 975 C CA . LEU A 1 129 ? 25.795 6.065 -26.556 1.00 95.62 129 LEU A CA 1
ATOM 976 C C . LEU A 1 129 ? 25.828 7.572 -26.842 1.00 95.62 129 LEU A C 1
ATOM 978 O O . LEU A 1 129 ? 26.695 8.029 -27.587 1.00 95.62 129 LEU A O 1
ATOM 982 N N . HIS A 1 130 ? 24.979 8.363 -26.178 1.00 96.25 130 HIS A N 1
ATOM 983 C CA . HIS A 1 130 ? 25.010 9.827 -26.260 1.00 96.25 130 HIS A CA 1
ATOM 984 C C . HIS A 1 130 ? 26.392 10.393 -25.896 1.00 96.25 130 HIS A C 1
ATOM 986 O O . HIS A 1 130 ? 26.926 11.233 -26.622 1.00 96.25 130 HIS A O 1
ATOM 992 N N . GLN A 1 131 ? 27.017 9.909 -24.815 1.00 95.69 131 GLN A N 1
ATOM 993 C CA . GLN A 1 131 ? 28.369 10.322 -24.425 1.00 95.69 131 GLN A CA 1
ATOM 994 C C . GLN A 1 131 ? 29.423 9.934 -25.477 1.00 95.69 131 GLN A C 1
ATOM 996 O O . GLN A 1 131 ? 30.316 10.727 -25.772 1.00 95.69 131 GLN A O 1
ATOM 1001 N N . ILE A 1 132 ? 29.323 8.744 -26.078 1.00 95.25 132 ILE A N 1
ATOM 1002 C CA . ILE A 1 132 ? 30.226 8.306 -27.150 1.00 95.25 132 ILE A CA 1
ATOM 1003 C C . ILE A 1 132 ? 30.095 9.227 -28.374 1.00 95.25 132 ILE A C 1
ATOM 1005 O O . ILE A 1 132 ? 31.111 9.717 -28.871 1.00 95.25 132 ILE A O 1
ATOM 1009 N N . LEU A 1 133 ? 28.872 9.525 -28.826 1.00 94.88 133 LEU A N 1
ATOM 1010 C CA . LEU A 1 133 ? 28.647 10.382 -29.996 1.00 94.88 133 LEU A CA 1
ATOM 1011 C C . LEU A 1 133 ? 29.041 11.844 -29.743 1.00 94.88 133 LEU A C 1
ATOM 1013 O O . LEU A 1 133 ? 29.698 12.456 -30.583 1.00 94.88 133 LEU A O 1
ATOM 1017 N N . THR A 1 134 ? 28.704 12.404 -28.580 1.00 93.69 134 THR A N 1
ATOM 1018 C CA . THR A 1 134 ? 28.982 13.819 -28.278 1.00 93.69 134 THR A CA 1
ATOM 1019 C C . THR A 1 134 ? 30.429 14.093 -27.873 1.00 93.69 134 THR A C 1
ATOM 1021 O O . THR A 1 134 ? 30.966 15.114 -28.299 1.00 93.69 134 THR A O 1
ATOM 1024 N N . MET A 1 135 ? 31.073 13.203 -27.104 1.00 91.19 135 MET A N 1
ATOM 1025 C CA . MET A 1 135 ? 32.391 13.457 -26.491 1.00 91.19 135 MET A CA 1
ATOM 1026 C C . MET A 1 135 ? 33.556 12.696 -27.132 1.00 91.19 135 MET A C 1
ATOM 1028 O O . MET A 1 135 ? 34.692 13.149 -27.018 1.00 91.19 135 MET A O 1
ATOM 1032 N N . ARG A 1 136 ? 33.319 11.534 -27.764 1.00 91.81 136 ARG A N 1
ATOM 1033 C CA . ARG A 1 136 ? 34.395 10.709 -28.358 1.00 91.81 136 ARG A CA 1
ATOM 1034 C C . ARG A 1 136 ? 34.428 10.728 -29.880 1.00 91.81 136 ARG A C 1
ATOM 1036 O O . ARG A 1 136 ? 35.517 10.746 -30.441 1.00 91.81 136 ARG A O 1
ATOM 1043 N N . LEU A 1 137 ? 33.267 10.721 -30.529 1.00 92.25 137 LEU A N 1
ATOM 1044 C CA . LEU A 1 137 ? 33.151 11.028 -31.956 1.00 92.25 137 LEU A CA 1
ATOM 1045 C C . LEU A 1 137 ? 33.128 12.547 -32.184 1.00 92.25 137 LEU A C 1
ATOM 1047 O O . LEU A 1 137 ? 33.752 13.033 -33.116 1.00 92.25 137 LEU A O 1
ATOM 1051 N N . GLY A 1 138 ? 32.437 13.287 -31.314 1.00 93.56 138 GLY A N 1
ATOM 1052 C CA . GLY A 1 138 ? 32.242 14.729 -31.438 1.00 93.56 138 GLY A CA 1
ATOM 1053 C C . GLY A 1 138 ? 30.982 15.058 -32.240 1.00 93.56 138 GLY A C 1
ATOM 1054 O O . GLY A 1 138 ? 30.841 14.655 -33.396 1.00 93.56 138 GLY A O 1
ATOM 1055 N N . ARG A 1 139 ? 30.075 15.846 -31.646 1.00 94.12 139 ARG A N 1
ATOM 1056 C CA . ARG A 1 139 ? 28.794 16.250 -32.266 1.00 94.12 139 ARG A CA 1
ATOM 1057 C C . ARG A 1 139 ? 28.970 16.863 -33.663 1.00 94.12 139 ARG A C 1
ATOM 1059 O O . ARG A 1 139 ? 28.195 16.570 -34.575 1.00 94.12 139 ARG A O 1
ATOM 1066 N N . GLU A 1 140 ? 29.977 17.717 -33.830 1.00 94.00 140 GLU A N 1
ATOM 1067 C CA . GLU A 1 140 ? 30.258 18.376 -35.109 1.00 94.00 140 GLU A CA 1
ATOM 1068 C C . GLU A 1 140 ? 30.744 17.378 -36.163 1.00 94.00 140 GLU A C 1
ATOM 1070 O O . GLU A 1 140 ? 30.215 17.380 -37.269 1.00 94.00 140 GLU A O 1
ATOM 1075 N N . GLN A 1 141 ? 31.656 16.464 -35.812 1.00 93.19 141 GLN A N 1
ATOM 1076 C CA . GLN A 1 141 ? 32.150 15.428 -36.726 1.00 93.19 141 GLN A CA 1
ATOM 1077 C C . GLN A 1 141 ? 31.046 14.434 -37.115 1.00 93.19 141 GLN A C 1
ATOM 1079 O O . GLN A 1 141 ? 30.909 14.106 -38.290 1.00 93.19 141 GLN A O 1
ATOM 1084 N N . TYR A 1 142 ? 30.202 14.012 -36.170 1.00 95.62 142 TYR A N 1
ATOM 1085 C CA . TYR A 1 142 ? 28.997 13.222 -36.456 1.00 95.62 142 TYR A CA 1
ATOM 1086 C C . TYR A 1 142 ? 28.097 13.907 -37.506 1.00 95.62 142 TYR A C 1
ATOM 1088 O O . TYR A 1 142 ? 27.722 13.302 -38.512 1.00 95.62 142 TYR A O 1
ATOM 1096 N N . THR A 1 143 ? 27.808 15.197 -37.305 1.00 95.56 143 THR A N 1
ATOM 1097 C CA . THR A 1 143 ? 26.954 16.000 -38.197 1.00 95.56 143 THR A CA 1
ATOM 1098 C C . THR A 1 143 ? 27.595 16.206 -39.576 1.00 95.56 143 THR A C 1
ATOM 1100 O O . THR A 1 143 ? 26.930 16.073 -40.605 1.00 95.56 143 THR A O 1
ATOM 1103 N N . ASP A 1 144 ? 28.895 16.498 -39.605 1.00 94.69 144 ASP A N 1
ATOM 1104 C CA . ASP A 1 144 ? 29.713 16.692 -40.804 1.00 94.69 144 ASP A CA 1
ATOM 1105 C C . ASP A 1 144 ? 29.722 15.455 -41.712 1.00 94.69 144 ASP A C 1
ATOM 1107 O O . ASP A 1 144 ? 29.539 15.577 -42.922 1.00 94.69 144 ASP A O 1
ATOM 1111 N N . GLN A 1 145 ? 29.866 14.254 -41.147 1.00 94.94 145 GLN A N 1
ATOM 1112 C CA . GLN A 1 145 ? 29.926 13.018 -41.933 1.00 94.94 145 GLN A CA 1
ATOM 1113 C C . GLN A 1 145 ? 28.588 12.674 -42.592 1.00 94.94 145 GLN A C 1
ATOM 1115 O O . GLN A 1 145 ? 28.558 12.314 -43.770 1.00 94.94 145 GLN A O 1
ATOM 1120 N N . ILE A 1 146 ? 27.473 12.852 -41.879 1.00 95.88 146 ILE A N 1
ATOM 1121 C CA . ILE A 1 146 ? 26.134 12.643 -42.452 1.00 95.88 146 ILE A CA 1
ATOM 1122 C C . ILE A 1 146 ? 25.818 13.732 -43.497 1.00 95.88 146 ILE A C 1
ATOM 1124 O O . ILE A 1 146 ? 25.203 13.448 -44.526 1.00 95.88 146 ILE A O 1
ATOM 1128 N N . THR A 1 147 ? 26.302 14.963 -43.294 1.00 95.62 147 THR A N 1
ATOM 1129 C CA . THR A 1 147 ? 26.179 16.049 -44.283 1.00 95.62 147 THR A CA 1
ATOM 1130 C C . THR A 1 147 ? 26.971 15.737 -45.557 1.00 95.62 147 THR A C 1
ATOM 1132 O O . THR A 1 147 ? 26.417 15.805 -46.653 1.00 95.62 147 THR A O 1
ATOM 1135 N N . LYS A 1 148 ? 28.223 15.283 -45.433 1.00 95.12 148 LYS A N 1
ATOM 1136 C CA . LYS A 1 148 ? 29.061 14.862 -46.570 1.00 95.12 148 LYS A CA 1
ATOM 1137 C C . LYS A 1 148 ? 28.482 13.670 -47.333 1.00 95.12 148 LYS A C 1
ATOM 1139 O O . LYS A 1 148 ? 28.573 13.650 -48.558 1.00 95.12 148 LYS A O 1
ATOM 1144 N N . LEU A 1 149 ? 27.840 12.717 -46.649 1.00 95.50 149 LEU A N 1
ATOM 1145 C CA . LEU A 1 149 ? 27.088 11.638 -47.303 1.00 95.50 149 LEU A CA 1
ATOM 1146 C C . LEU A 1 149 ? 25.939 12.192 -48.156 1.00 95.50 149 LEU A C 1
ATOM 1148 O O . LEU A 1 149 ? 25.775 11.785 -49.304 1.00 95.50 149 LEU A O 1
ATOM 1152 N N . ARG A 1 150 ? 25.166 13.139 -47.611 1.00 95.62 150 ARG A N 1
ATOM 1153 C CA . ARG A 1 150 ? 24.037 13.783 -48.301 1.00 95.62 150 ARG A CA 1
ATOM 1154 C C . ARG A 1 150 ? 24.468 14.629 -49.501 1.00 95.62 150 ARG A C 1
ATOM 1156 O O . ARG A 1 150 ? 23.736 14.702 -50.484 1.00 95.62 150 ARG A O 1
ATOM 1163 N N . GLU A 1 151 ? 25.628 15.276 -49.423 1.00 95.38 151 GLU A N 1
ATOM 1164 C CA . GLU A 1 151 ? 26.182 16.106 -50.500 1.00 95.38 151 GLU A CA 1
ATOM 1165 C C . GLU A 1 151 ? 26.862 15.295 -51.614 1.00 95.38 151 GLU A C 1
ATOM 1167 O O . GLU A 1 151 ? 27.017 15.802 -52.730 1.00 95.38 151 GLU A O 1
ATOM 1172 N N . HIS A 1 152 ? 27.248 14.045 -51.334 1.00 93.44 152 HIS A N 1
ATOM 1173 C CA . HIS A 1 152 ? 27.931 13.168 -52.280 1.00 93.44 152 HIS A CA 1
ATOM 1174 C C . HIS A 1 152 ? 27.069 12.902 -53.524 1.00 93.44 152 HIS A C 1
ATOM 1176 O O . HIS A 1 152 ? 25.897 12.543 -53.415 1.00 93.44 152 HIS A O 1
ATOM 1182 N N . THR A 1 153 ? 27.654 13.017 -54.721 1.00 90.69 153 THR A N 1
ATOM 1183 C CA . THR A 1 153 ? 26.930 12.939 -56.009 1.00 90.69 153 THR A CA 1
ATOM 1184 C C . THR A 1 153 ? 26.092 11.667 -56.150 1.00 90.69 153 THR A C 1
ATOM 1186 O O . THR A 1 153 ? 24.925 11.737 -56.520 1.00 90.69 153 THR A O 1
ATOM 1189 N N . LEU A 1 154 ? 26.655 10.516 -55.762 1.00 90.56 154 LEU A N 1
ATOM 1190 C CA . LEU A 1 154 ? 25.990 9.203 -55.802 1.00 90.56 154 LEU A CA 1
ATOM 1191 C C . LEU A 1 154 ? 24.793 9.045 -54.840 1.00 90.56 154 LEU A C 1
ATOM 1193 O O . LEU A 1 154 ? 24.129 8.016 -54.892 1.00 90.56 154 LEU A O 1
ATOM 1197 N N . VAL A 1 155 ? 24.522 10.030 -53.979 1.00 92.38 155 VAL A N 1
ATOM 1198 C CA . VAL A 1 155 ? 23.336 10.090 -53.105 1.00 92.38 155 VAL A CA 1
ATOM 1199 C C . VAL A 1 155 ? 22.462 11.279 -53.504 1.00 92.38 155 VAL A C 1
ATOM 1201 O O . VAL A 1 155 ? 21.274 11.117 -53.782 1.00 92.38 155 VAL A O 1
ATOM 1204 N N . ARG A 1 156 ? 23.056 12.475 -53.590 1.00 92.69 156 ARG A N 1
ATOM 1205 C CA . ARG A 1 156 ? 22.377 13.728 -53.938 1.00 92.69 156 ARG A CA 1
ATOM 1206 C C . ARG A 1 156 ? 21.666 13.628 -55.287 1.00 92.69 156 ARG A C 1
ATOM 1208 O O . ARG A 1 156 ? 20.445 13.761 -55.349 1.00 92.69 156 ARG A O 1
ATOM 1215 N N . ASP A 1 157 ? 22.422 13.321 -56.340 1.00 89.75 157 ASP A N 1
ATOM 1216 C CA . ASP A 1 157 ? 21.987 13.426 -57.738 1.00 89.75 157 ASP A CA 1
ATOM 1217 C C . ASP A 1 157 ? 21.298 12.145 -58.252 1.00 89.75 157 ASP A C 1
ATOM 1219 O O . ASP A 1 157 ? 20.937 12.068 -59.424 1.00 89.75 157 ASP A O 1
ATOM 1223 N N . PHE A 1 158 ? 21.103 11.142 -57.386 1.00 88.31 158 PHE A N 1
ATOM 1224 C CA . PHE A 1 158 ? 20.653 9.788 -57.741 1.00 88.31 158 PHE A CA 1
ATOM 1225 C C . PHE A 1 158 ? 19.304 9.740 -58.488 1.00 88.31 158 PHE A C 1
ATOM 1227 O O . PHE A 1 158 ? 19.116 8.888 -59.347 1.00 88.31 158 PHE A O 1
ATOM 1234 N N . GLU A 1 159 ? 18.387 10.676 -58.222 1.00 79.62 159 GLU A N 1
ATOM 1235 C CA . GLU A 1 159 ? 17.102 10.801 -58.942 1.00 79.62 159 GLU A CA 1
ATOM 1236 C C . GLU A 1 159 ? 17.287 11.192 -60.421 1.00 79.62 159 GLU A C 1
ATOM 1238 O O . GLU A 1 159 ? 16.508 10.796 -61.285 1.00 79.62 159 GLU A O 1
ATOM 1243 N N . VAL A 1 160 ? 18.330 11.974 -60.717 1.00 74.62 160 VAL A N 1
ATOM 1244 C CA . VAL A 1 160 ? 18.635 12.514 -62.053 1.00 74.62 160 VAL A CA 1
ATOM 1245 C C . VAL A 1 160 ? 19.631 11.616 -62.792 1.00 74.62 160 VAL A C 1
ATOM 1247 O O . VAL A 1 160 ? 19.572 11.480 -64.015 1.00 74.62 160 VAL A O 1
ATOM 1250 N N . LEU A 1 161 ? 20.534 10.973 -62.047 1.00 74.19 161 LEU A N 1
ATOM 1251 C CA . LEU A 1 161 ? 21.554 10.047 -62.538 1.00 74.19 161 LEU A CA 1
ATOM 1252 C C . LEU A 1 161 ? 21.528 8.718 -61.748 1.00 74.19 161 LEU A C 1
ATOM 1254 O O . LEU A 1 161 ? 22.474 8.437 -61.005 1.00 74.19 161 LEU A O 1
ATOM 1258 N N . PRO A 1 162 ? 20.488 7.871 -61.912 1.00 73.00 162 PRO A N 1
ATOM 1259 C CA . PRO A 1 162 ? 20.457 6.549 -61.292 1.00 73.00 162 PRO A CA 1
ATOM 1260 C C . PRO A 1 162 ? 21.643 5.690 -61.740 1.00 73.00 162 PRO A C 1
ATOM 1262 O O . PRO A 1 162 ? 22.012 5.685 -62.920 1.00 73.00 162 PRO A O 1
ATOM 1265 N N . GLN A 1 163 ? 22.220 4.921 -60.818 1.00 76.69 163 GLN A N 1
ATOM 1266 C CA . GLN A 1 163 ? 23.360 4.048 -61.107 1.00 76.69 163 GLN A CA 1
ATOM 1267 C C . GLN A 1 163 ? 22.942 2.883 -62.018 1.00 76.69 163 GLN A C 1
ATOM 1269 O O . GLN A 1 163 ? 22.213 1.983 -61.605 1.00 76.69 163 GLN A O 1
ATOM 1274 N N . ARG A 1 164 ? 23.411 2.888 -63.273 1.00 68.25 164 ARG A N 1
ATOM 1275 C CA . ARG A 1 164 ? 23.113 1.843 -64.271 1.00 68.25 164 ARG A CA 1
ATOM 1276 C C . ARG A 1 164 ? 24.284 0.884 -64.460 1.00 68.25 164 ARG A C 1
ATOM 1278 O O . ARG A 1 164 ? 25.445 1.286 -64.397 1.00 68.25 164 ARG A O 1
ATOM 1285 N N . LEU A 1 165 ? 23.962 -0.372 -64.764 1.00 61.69 165 LEU A N 1
ATOM 1286 C CA . LEU A 1 165 ? 24.923 -1.457 -65.004 1.00 61.69 165 LEU A CA 1
ATOM 1287 C C . LEU A 1 165 ? 25.901 -1.150 -66.155 1.00 61.69 165 LEU A C 1
ATOM 1289 O O . LEU A 1 165 ? 27.074 -1.504 -66.066 1.00 61.69 165 LEU A O 1
ATOM 1293 N N . ASP A 1 166 ? 25.446 -0.425 -67.180 1.00 59.69 166 ASP A N 1
ATOM 1294 C CA . ASP A 1 166 ? 26.209 -0.117 -68.403 1.00 59.69 166 ASP A CA 1
ATOM 1295 C C . ASP A 1 166 ? 27.255 1.007 -68.232 1.00 59.69 166 ASP A C 1
ATOM 1297 O O . ASP A 1 166 ? 27.896 1.421 -69.195 1.00 59.69 166 ASP A O 1
ATOM 1301 N N . SER A 1 167 ? 27.413 1.548 -67.019 1.00 60.16 167 SER A N 1
ATOM 1302 C CA . SER A 1 167 ? 28.257 2.721 -66.730 1.00 60.16 167 SER A CA 1
ATOM 1303 C C . SER A 1 167 ? 29.761 2.431 -66.607 1.00 60.16 167 SER A C 1
ATOM 1305 O O . SER A 1 167 ? 30.546 3.360 -66.401 1.00 60.16 167 SER A O 1
ATOM 1307 N N . SER A 1 168 ? 30.187 1.166 -66.701 1.00 59.75 168 SER A N 1
ATOM 1308 C CA . SER A 1 168 ? 31.566 0.768 -66.410 1.00 59.75 168 SER A CA 1
ATOM 1309 C C . SER A 1 168 ? 32.583 1.365 -67.389 1.00 59.75 168 SER A C 1
ATOM 1311 O O . SER A 1 168 ? 32.505 1.225 -68.611 1.00 59.75 168 SER A O 1
ATOM 1313 N N . LYS A 1 169 ? 33.625 1.994 -66.837 1.00 58.66 169 LYS A N 1
ATOM 1314 C CA . LYS A 1 169 ? 34.827 2.345 -67.606 1.00 58.66 169 LYS A CA 1
ATOM 1315 C C . LYS A 1 169 ? 35.517 1.048 -68.033 1.00 58.66 169 LYS A C 1
ATOM 1317 O O . LYS A 1 169 ? 35.671 0.147 -67.213 1.00 58.66 169 LYS A O 1
ATOM 1322 N N . SER A 1 170 ? 35.916 0.973 -69.305 1.00 50.78 170 SER A N 1
ATOM 1323 C CA . SER A 1 170 ? 36.399 -0.242 -69.986 1.00 50.78 170 SER A CA 1
ATOM 1324 C C . SER A 1 170 ? 37.260 -1.164 -69.102 1.00 50.78 170 SER A C 1
ATOM 1326 O O . SER A 1 170 ? 38.398 -0.831 -68.773 1.00 50.78 170 SER A O 1
ATOM 1328 N N . GLY A 1 171 ? 36.701 -2.320 -68.721 1.00 60.84 171 GLY A N 1
ATOM 1329 C CA . GLY A 1 171 ? 37.359 -3.353 -67.906 1.00 60.84 171 GLY A CA 1
ATOM 1330 C C . GLY A 1 171 ? 37.101 -3.305 -66.389 1.00 60.84 171 GLY A C 1
ATOM 1331 O O . GLY A 1 171 ? 37.525 -4.222 -65.690 1.00 60.84 171 GLY A O 1
ATOM 1332 N N . GLY A 1 172 ? 36.416 -2.284 -65.866 1.00 67.19 172 GLY A N 1
ATOM 1333 C CA . GLY A 1 172 ? 36.058 -2.173 -64.445 1.00 67.19 172 GLY A CA 1
ATOM 1334 C C . GLY A 1 172 ? 34.737 -2.856 -64.059 1.00 67.19 172 GLY A C 1
ATOM 1335 O O . GLY A 1 172 ? 33.900 -3.164 -64.909 1.00 67.19 172 GLY A O 1
ATOM 1336 N N . LEU A 1 173 ? 34.521 -3.039 -62.750 1.00 73.12 173 LEU A N 1
ATOM 1337 C CA . LEU A 1 173 ? 33.194 -3.355 -62.200 1.00 73.12 173 LEU A CA 1
ATOM 1338 C C . LEU A 1 173 ? 32.217 -2.183 -62.450 1.00 73.12 173 LEU A C 1
ATOM 1340 O O . LEU A 1 173 ? 32.660 -1.034 -62.441 1.00 73.12 173 LEU A O 1
ATOM 1344 N N . PRO A 1 174 ? 30.901 -2.427 -62.616 1.00 77.81 174 PRO A N 1
ATOM 1345 C CA . PRO A 1 174 ? 29.902 -1.361 -62.720 1.00 77.81 174 PRO A CA 1
ATOM 1346 C C . PRO A 1 174 ? 29.918 -0.414 -61.516 1.00 77.81 174 PRO A C 1
ATOM 1348 O O . PRO A 1 174 ? 30.036 -0.859 -60.369 1.00 77.81 174 PRO A O 1
ATOM 1351 N N . ASP A 1 175 ? 29.724 0.885 -61.749 1.00 77.50 175 ASP A N 1
ATOM 1352 C CA . ASP A 1 175 ? 29.670 1.917 -60.700 1.00 77.50 175 ASP A CA 1
ATOM 1353 C C . ASP A 1 175 ? 28.284 1.985 -60.024 1.00 77.50 175 ASP A C 1
ATOM 1355 O O . ASP A 1 175 ? 27.692 3.042 -59.812 1.00 77.50 175 ASP A O 1
ATOM 1359 N N . VAL A 1 176 ? 27.788 0.800 -59.653 1.00 86.56 176 VAL A N 1
ATOM 1360 C CA . VAL A 1 176 ? 26.618 0.574 -58.801 1.00 86.56 176 VAL A CA 1
ATOM 1361 C C . VAL A 1 176 ? 27.097 0.296 -57.374 1.00 86.56 176 VAL A C 1
ATOM 1363 O O . VAL A 1 176 ? 27.932 -0.584 -57.143 1.00 86.56 176 VAL A O 1
ATOM 1366 N N . TYR A 1 177 ? 26.565 1.072 -56.435 1.00 89.44 177 TYR A N 1
ATOM 1367 C CA . TYR A 1 177 ? 26.906 1.104 -55.011 1.00 89.44 177 TYR A CA 1
ATOM 1368 C C . TYR A 1 177 ? 25.652 1.086 -54.125 1.00 89.44 177 TYR A C 1
ATOM 1370 O O . TYR A 1 177 ? 25.681 0.473 -53.061 1.00 89.44 177 TYR A O 1
ATOM 1378 N N . PHE A 1 178 ? 24.570 1.734 -54.567 1.00 92.38 178 PHE A N 1
ATOM 1379 C CA . PHE A 1 178 ? 23.337 1.933 -53.809 1.00 92.38 178 PHE A CA 1
ATOM 1380 C C . PHE A 1 178 ? 22.115 1.315 -54.493 1.00 92.38 178 PHE A C 1
ATOM 1382 O O . PHE A 1 178 ? 22.043 1.235 -55.719 1.00 92.38 178 PHE A O 1
ATOM 1389 N N . ASP A 1 179 ? 21.146 0.920 -53.671 1.00 92.62 179 ASP A N 1
ATOM 1390 C CA . ASP A 1 179 ? 19.778 0.605 -54.078 1.00 92.62 179 ASP A CA 1
ATOM 1391 C C . ASP A 1 179 ? 18.901 1.875 -54.070 1.00 92.62 179 ASP A C 1
ATOM 1393 O O . ASP A 1 179 ? 19.145 2.786 -53.276 1.00 92.62 179 ASP A O 1
ATOM 1397 N N . SER A 1 180 ? 17.888 1.956 -54.940 1.00 92.19 180 SER A N 1
ATOM 1398 C CA . SER A 1 180 ? 17.010 3.132 -55.039 1.00 92.19 180 SER A CA 1
ATOM 1399 C C . SER A 1 180 ? 16.170 3.362 -53.786 1.00 92.19 180 SER A C 1
ATOM 1401 O O . SER A 1 180 ? 16.155 4.477 -53.268 1.00 92.19 180 SER A O 1
ATOM 1403 N N . THR A 1 181 ? 15.544 2.311 -53.256 1.00 94.38 181 THR A N 1
ATOM 1404 C CA . THR A 1 181 ? 14.682 2.399 -52.070 1.00 94.38 181 THR A CA 1
ATOM 1405 C C . THR A 1 181 ? 15.512 2.706 -50.827 1.00 94.38 181 THR A C 1
ATOM 1407 O O . THR A 1 181 ? 15.076 3.458 -49.960 1.00 94.38 181 THR A O 1
ATOM 1410 N N . PHE A 1 182 ? 16.766 2.236 -50.772 1.00 95.88 182 PHE A N 1
ATOM 1411 C CA . PHE A 1 182 ? 17.692 2.674 -49.727 1.00 95.88 182 PHE A CA 1
ATOM 1412 C C . PHE A 1 182 ? 18.026 4.175 -49.817 1.00 95.88 182 PHE A C 1
ATOM 1414 O O . PHE A 1 182 ? 18.106 4.843 -48.787 1.00 95.88 182 PHE A O 1
ATOM 1421 N N . VAL A 1 183 ? 18.228 4.729 -51.019 1.00 95.50 183 VAL A N 1
ATOM 1422 C CA . VAL A 1 183 ? 18.524 6.167 -51.186 1.00 95.50 183 VAL A CA 1
ATOM 1423 C C . VAL A 1 183 ? 17.308 7.038 -50.859 1.00 95.50 183 VAL A C 1
ATOM 1425 O O . VAL A 1 183 ? 17.487 8.110 -50.284 1.00 95.50 183 VAL A O 1
ATOM 1428 N N . GLU A 1 184 ? 16.096 6.579 -51.166 1.00 94.81 184 GLU A N 1
ATOM 1429 C CA . GLU A 1 184 ? 14.833 7.219 -50.767 1.00 94.81 184 GLU A CA 1
ATOM 1430 C C . GLU A 1 184 ? 14.698 7.240 -49.231 1.00 94.81 184 GLU A C 1
ATOM 1432 O O . GLU A 1 184 ? 14.677 8.317 -48.630 1.00 94.81 184 GLU A O 1
ATOM 1437 N N . PHE A 1 185 ? 14.785 6.072 -48.581 1.00 95.94 185 PHE A N 1
ATOM 1438 C CA . PHE A 1 185 ? 14.820 5.922 -47.118 1.00 95.94 185 PHE A CA 1
ATOM 1439 C C . PHE A 1 185 ? 15.855 6.837 -46.437 1.00 95.94 185 PHE A C 1
ATOM 1441 O O . PHE A 1 185 ? 15.552 7.520 -45.450 1.00 95.94 185 PHE A O 1
ATOM 1448 N N . LEU A 1 186 ? 17.079 6.869 -46.977 1.00 95.81 186 LEU A N 1
ATOM 1449 C CA . LEU A 1 186 ? 18.184 7.692 -46.489 1.00 95.81 186 LEU A CA 1
ATOM 1450 C C . LEU A 1 186 ? 17.855 9.191 -46.607 1.00 95.81 186 LEU A C 1
ATOM 1452 O O . LEU A 1 186 ? 18.095 9.949 -45.661 1.00 95.81 186 LEU A O 1
ATOM 1456 N N . LYS A 1 187 ? 17.287 9.611 -47.748 1.00 95.06 187 LYS A N 1
ATOM 1457 C CA . LYS A 1 187 ? 16.924 11.006 -48.042 1.00 95.06 187 LYS A CA 1
ATOM 1458 C C . LYS A 1 187 ? 15.873 11.547 -47.083 1.00 95.06 187 LYS A C 1
ATOM 1460 O O . LYS A 1 187 ? 16.088 12.628 -46.524 1.00 95.06 187 LYS A O 1
ATOM 1465 N N . ASP A 1 188 ? 14.808 10.790 -46.846 1.00 96.00 188 ASP A N 1
ATOM 1466 C CA . ASP A 1 188 ? 13.718 11.196 -45.956 1.00 96.00 188 ASP A CA 1
ATOM 1467 C C . ASP A 1 188 ? 14.183 11.276 -44.494 1.00 96.00 188 ASP A C 1
ATOM 1469 O O . ASP A 1 188 ? 13.886 12.236 -43.772 1.00 96.00 188 ASP A O 1
ATOM 1473 N N . ASN A 1 189 ? 15.005 10.316 -44.058 1.00 96.00 189 ASN A N 1
ATOM 1474 C CA . ASN A 1 189 ? 15.387 10.190 -42.653 1.00 96.00 189 ASN A CA 1
ATOM 1475 C C . ASN A 1 189 ? 16.648 10.973 -42.240 1.00 96.00 189 ASN A C 1
ATOM 1477 O O . ASN A 1 189 ? 16.893 11.108 -41.039 1.00 96.00 189 ASN A O 1
ATOM 1481 N N . PHE A 1 190 ? 17.411 11.579 -43.165 1.00 94.62 190 PHE A N 1
ATOM 1482 C CA . PHE A 1 190 ? 18.560 12.448 -42.829 1.00 94.62 190 PHE A CA 1
ATOM 1483 C C . PHE A 1 190 ? 18.245 13.471 -41.726 1.00 94.62 190 PHE A C 1
ATOM 1485 O O . PHE A 1 190 ? 19.002 13.609 -40.766 1.00 94.62 190 PHE A O 1
ATOM 1492 N N . SER A 1 191 ? 17.117 14.182 -41.835 1.00 94.44 191 SER A N 1
ATOM 1493 C CA . SER A 1 191 ? 16.749 15.246 -40.885 1.00 94.44 191 SER A CA 1
ATOM 1494 C C . SER A 1 191 ? 16.394 14.722 -39.489 1.00 94.44 191 SER A C 1
ATOM 1496 O O . SER A 1 191 ? 16.487 15.472 -38.516 1.00 94.44 191 SER A O 1
ATOM 1498 N N . ARG A 1 192 ? 15.981 13.453 -39.393 1.00 94.31 192 ARG A N 1
ATOM 1499 C CA . ARG A 1 192 ? 15.692 12.749 -38.139 1.00 94.31 192 ARG A CA 1
ATOM 1500 C C . ARG A 1 192 ? 16.994 12.288 -37.492 1.00 94.31 192 ARG A C 1
ATOM 1502 O O . ARG A 1 192 ? 17.287 12.694 -36.373 1.00 94.31 192 ARG A O 1
ATOM 1509 N N . VAL A 1 193 ? 17.812 11.546 -38.238 1.00 95.06 193 VAL A N 1
ATOM 1510 C CA . VAL A 1 193 ? 19.065 10.951 -37.749 1.00 95.06 193 VAL A CA 1
ATOM 1511 C C . VAL A 1 193 ? 20.100 12.018 -37.366 1.00 95.06 193 VAL A C 1
ATOM 1513 O O . VAL A 1 193 ? 20.696 11.926 -36.295 1.00 95.06 193 VAL A O 1
ATOM 1516 N N . VAL A 1 194 ? 20.265 13.100 -38.141 1.00 94.69 194 VAL A N 1
ATOM 1517 C CA . VAL A 1 194 ? 21.166 14.210 -37.750 1.00 94.69 194 VAL A CA 1
ATOM 1518 C C . VAL A 1 194 ? 20.739 14.848 -36.423 1.00 94.69 194 VAL A C 1
ATOM 1520 O O . VAL A 1 194 ? 21.586 15.143 -35.587 1.00 94.69 194 VAL A O 1
ATOM 1523 N N . ARG A 1 195 ? 19.430 15.026 -36.200 1.00 93.44 195 ARG A N 1
ATOM 1524 C CA . ARG A 1 195 ? 18.885 15.626 -34.970 1.00 93.44 195 ARG A CA 1
ATOM 1525 C C . ARG A 1 195 ? 18.740 14.643 -33.809 1.00 93.44 195 ARG A C 1
ATOM 1527 O O . ARG A 1 195 ? 18.426 15.089 -32.710 1.00 93.44 195 ARG A O 1
ATOM 1534 N N . ALA A 1 196 ? 18.959 13.343 -34.020 1.00 91.06 196 ALA A N 1
ATOM 1535 C CA . ALA A 1 196 ? 18.849 12.340 -32.965 1.00 91.06 196 ALA A CA 1
ATOM 1536 C C . ALA A 1 196 ? 19.760 12.703 -31.784 1.00 91.06 196 ALA A C 1
ATOM 1538 O O . ALA A 1 196 ? 19.280 12.809 -30.660 1.00 91.06 196 ALA A O 1
ATOM 1539 N N . VAL A 1 197 ? 21.035 13.014 -32.059 1.00 91.56 197 VAL A N 1
ATOM 1540 C CA . VAL A 1 197 ? 22.065 13.357 -31.055 1.00 91.56 197 VAL A CA 1
ATOM 1541 C C . VAL A 1 197 ? 21.774 14.637 -30.252 1.00 91.56 197 VAL A C 1
ATOM 1543 O O . VAL A 1 197 ? 22.347 14.817 -29.185 1.00 91.56 197 VAL A O 1
ATOM 1546 N N . ASP A 1 198 ? 20.873 15.505 -30.725 1.00 91.75 198 ASP A N 1
ATOM 1547 C CA . ASP A 1 198 ? 20.444 16.716 -30.004 1.00 91.75 198 ASP A CA 1
ATOM 1548 C C . ASP A 1 198 ? 19.322 16.442 -28.982 1.00 91.75 198 ASP A C 1
ATOM 1550 O O . ASP A 1 198 ? 18.912 17.344 -28.249 1.00 91.75 198 ASP A O 1
ATOM 1554 N N . ARG A 1 199 ? 18.792 15.211 -28.937 1.00 88.75 199 ARG A N 1
ATOM 1555 C CA . ARG A 1 199 ? 17.750 14.797 -27.990 1.00 88.75 199 ARG A CA 1
ATOM 1556 C C . ARG A 1 199 ? 18.369 14.273 -26.701 1.00 88.75 199 ARG A C 1
ATOM 1558 O O . ARG A 1 199 ? 19.264 13.428 -26.732 1.00 88.75 199 ARG A O 1
ATOM 1565 N N . ASP A 1 200 ? 17.819 14.737 -25.583 1.00 85.00 200 ASP A N 1
ATOM 1566 C CA . ASP A 1 200 ? 18.197 14.328 -24.230 1.00 85.00 200 ASP A CA 1
ATOM 1567 C C . ASP A 1 200 ? 18.176 12.786 -24.079 1.00 85.00 200 ASP A C 1
ATOM 1569 O O . ASP A 1 200 ? 17.195 12.148 -24.478 1.00 85.00 200 ASP A O 1
ATOM 1573 N N . PRO A 1 201 ? 19.224 12.157 -23.513 1.00 87.69 201 PRO A N 1
ATOM 1574 C CA . PRO A 1 201 ? 19.294 10.702 -23.366 1.00 87.69 201 PRO A CA 1
ATOM 1575 C C . PRO A 1 201 ? 18.273 10.113 -22.377 1.00 87.69 201 PRO A C 1
ATOM 1577 O O . PRO A 1 201 ? 18.110 8.897 -22.348 1.00 87.69 201 PRO A O 1
ATOM 1580 N N . GLY A 1 202 ? 17.578 10.935 -21.585 1.00 82.25 202 GLY A N 1
ATOM 1581 C CA . GLY A 1 202 ? 16.411 10.565 -20.778 1.00 82.25 202 GLY A CA 1
ATOM 1582 C C . GLY A 1 202 ? 15.067 10.677 -21.517 1.00 82.25 202 GLY A C 1
ATOM 1583 O O . GLY A 1 202 ? 14.013 10.526 -20.890 1.00 82.25 202 GLY A O 1
ATOM 1584 N N . ILE A 1 203 ? 15.079 10.962 -22.825 1.00 80.75 203 ILE A N 1
ATOM 1585 C CA . ILE A 1 203 ? 13.905 10.937 -23.706 1.00 80.75 203 ILE A CA 1
ATOM 1586 C C . ILE A 1 203 ? 14.088 9.811 -24.733 1.00 80.75 203 ILE A C 1
ATOM 1588 O O . ILE A 1 203 ? 14.818 9.940 -25.718 1.00 80.75 203 ILE A O 1
ATOM 1592 N N . GLU A 1 204 ? 13.405 8.697 -24.479 1.00 81.19 204 GLU A N 1
ATOM 1593 C CA . GLU A 1 204 ? 13.275 7.560 -25.395 1.00 81.19 204 GLU A CA 1
ATOM 1594 C C . GLU A 1 204 ? 12.101 7.774 -26.364 1.00 81.19 204 GLU A C 1
ATOM 1596 O O . GLU A 1 204 ? 11.163 8.522 -26.073 1.00 81.19 204 GLU A O 1
ATOM 1601 N N . ILE A 1 205 ? 12.141 7.110 -27.521 1.00 77.88 205 ILE A N 1
ATOM 1602 C CA . ILE A 1 205 ? 11.104 7.215 -28.554 1.00 77.88 205 ILE A CA 1
ATOM 1603 C C . ILE A 1 205 ? 10.182 5.995 -28.456 1.00 77.88 205 ILE A C 1
ATOM 1605 O O . ILE A 1 205 ? 10.673 4.875 -28.587 1.00 77.88 205 ILE A O 1
ATOM 1609 N N . PRO A 1 206 ? 8.859 6.167 -28.272 1.00 70.06 206 PRO A N 1
ATOM 1610 C CA . PRO A 1 206 ? 7.926 5.049 -28.314 1.00 70.06 206 PRO A CA 1
ATOM 1611 C C . PRO A 1 206 ? 7.789 4.543 -29.755 1.00 70.06 206 PRO A C 1
ATOM 1613 O O . PRO A 1 206 ? 7.167 5.194 -30.595 1.00 70.06 206 PRO A O 1
ATOM 1616 N N . VAL A 1 207 ? 8.360 3.374 -30.045 1.00 72.81 207 VAL A N 1
ATOM 1617 C CA . VAL A 1 207 ? 8.208 2.707 -31.345 1.00 72.81 207 VAL A CA 1
ATOM 1618 C C . VAL A 1 207 ? 6.890 1.933 -31.350 1.00 72.81 207 VAL A C 1
ATOM 1620 O O . VAL A 1 207 ? 6.660 1.090 -30.484 1.00 72.81 207 VAL A O 1
ATOM 1623 N N . ILE A 1 208 ? 6.011 2.207 -32.318 1.00 63.28 208 ILE A N 1
ATOM 1624 C CA . ILE A 1 208 ? 4.713 1.527 -32.456 1.00 63.28 208 ILE A CA 1
ATOM 1625 C C . ILE A 1 208 ? 4.805 0.498 -33.585 1.00 63.28 208 ILE A C 1
ATOM 1627 O O . ILE A 1 208 ? 4.367 0.741 -34.706 1.00 63.28 208 ILE A O 1
ATOM 1631 N N . ALA A 1 209 ? 5.376 -0.665 -33.277 1.00 57.56 209 ALA A N 1
ATOM 1632 C CA . ALA A 1 209 ? 5.446 -1.791 -34.204 1.00 57.56 209 ALA A CA 1
ATOM 1633 C C . ALA A 1 209 ? 4.183 -2.658 -34.066 1.00 57.56 209 ALA A C 1
ATOM 1635 O O . ALA A 1 209 ? 3.851 -3.109 -32.968 1.00 57.56 209 ALA A O 1
ATOM 1636 N N . ASN A 1 210 ? 3.468 -2.887 -35.171 1.00 53.94 210 ASN A N 1
ATOM 1637 C CA . ASN A 1 210 ? 2.260 -3.726 -35.250 1.00 53.94 210 ASN A CA 1
ATOM 1638 C C . ASN A 1 210 ? 1.181 -3.387 -34.193 1.00 53.94 210 ASN A C 1
ATOM 1640 O O . ASN A 1 210 ? 0.526 -4.264 -33.635 1.00 53.94 210 ASN A O 1
ATOM 1644 N N . GLY A 1 211 ? 1.010 -2.093 -33.893 1.00 53.66 211 GLY A N 1
ATOM 1645 C CA . GLY A 1 211 ? 0.043 -1.590 -32.905 1.00 53.66 211 GLY A CA 1
ATOM 1646 C C . GLY A 1 211 ? 0.465 -1.745 -31.437 1.00 53.66 211 GLY A C 1
ATOM 1647 O O . GLY A 1 211 ? -0.256 -1.289 -30.550 1.00 53.66 211 GLY A O 1
ATOM 1648 N N . ILE A 1 212 ? 1.632 -2.334 -31.164 1.00 55.12 212 ILE A N 1
ATOM 1649 C CA . ILE A 1 212 ? 2.198 -2.485 -29.821 1.00 55.12 212 ILE A CA 1
ATOM 1650 C C . ILE A 1 212 ? 3.231 -1.374 -29.597 1.00 55.12 212 ILE A C 1
ATOM 1652 O O . ILE A 1 212 ? 4.187 -1.242 -30.359 1.00 55.12 212 ILE A O 1
ATOM 1656 N N . GLN A 1 213 ? 3.072 -0.592 -28.525 1.00 58.09 213 GLN A N 1
ATOM 1657 C CA . GLN A 1 213 ? 4.126 0.315 -28.058 1.00 58.09 213 GLN A CA 1
ATOM 1658 C C . GLN A 1 213 ? 5.290 -0.514 -27.494 1.00 58.09 213 GLN A C 1
ATOM 1660 O O . GLN A 1 213 ? 5.187 -1.077 -26.404 1.00 58.09 213 GLN A O 1
ATOM 1665 N N . ARG A 1 214 ? 6.402 -0.593 -28.234 1.00 59.34 214 ARG A N 1
ATOM 1666 C CA . ARG A 1 214 ? 7.667 -1.168 -27.761 1.00 59.34 214 ARG A CA 1
ATOM 1667 C C . ARG A 1 214 ? 8.476 -0.063 -27.081 1.00 59.34 214 ARG A C 1
ATOM 1669 O O . ARG A 1 214 ? 9.060 0.795 -27.738 1.00 59.34 214 ARG A O 1
ATOM 1676 N N . GLY A 1 215 ? 8.445 -0.069 -25.751 1.00 56.00 215 GLY A N 1
ATOM 1677 C CA . GLY A 1 215 ? 9.084 0.921 -24.882 1.00 56.00 215 GLY A CA 1
ATOM 1678 C C . GLY A 1 215 ? 8.250 1.173 -23.625 1.00 56.00 215 GLY A C 1
ATOM 1679 O O . GLY A 1 215 ? 7.035 0.977 -23.624 1.00 56.00 215 GLY A O 1
ATOM 1680 N N . VAL A 1 216 ? 8.884 1.596 -22.529 1.00 60.19 216 VAL A N 1
ATOM 1681 C CA . VAL A 1 216 ? 8.167 1.862 -21.271 1.00 60.19 216 VAL A CA 1
ATOM 1682 C C . VAL A 1 216 ? 7.690 3.314 -21.265 1.00 60.19 216 VAL A C 1
ATOM 1684 O O . VAL A 1 216 ? 8.500 4.226 -21.110 1.00 60.19 216 VAL A O 1
ATOM 1687 N N . SER A 1 217 ? 6.379 3.543 -21.410 1.00 61.75 217 SER A N 1
ATOM 1688 C CA . SER A 1 217 ? 5.818 4.902 -21.391 1.00 61.75 217 SER A CA 1
ATOM 1689 C C . SER A 1 217 ? 6.196 5.645 -20.106 1.00 61.75 217 SER A C 1
ATOM 1691 O O . SER A 1 217 ? 5.880 5.213 -18.994 1.00 61.75 217 SER A O 1
ATOM 1693 N N . ARG A 1 218 ? 6.853 6.798 -20.264 1.00 66.12 218 ARG A N 1
ATOM 1694 C CA . ARG A 1 218 ? 7.275 7.652 -19.149 1.00 66.12 218 ARG A CA 1
ATOM 1695 C C . ARG A 1 218 ? 6.090 8.148 -18.323 1.00 66.12 218 ARG A C 1
ATOM 1697 O O . ARG A 1 218 ? 6.184 8.180 -17.103 1.00 66.12 218 ARG A O 1
ATOM 1704 N N . GLU A 1 219 ? 4.968 8.462 -18.964 1.00 67.19 219 GLU A N 1
ATOM 1705 C CA . GLU A 1 219 ? 3.741 8.894 -18.282 1.00 67.19 219 GLU A CA 1
ATOM 1706 C C . GLU A 1 219 ? 3.195 7.793 -17.359 1.00 67.19 219 GLU A C 1
ATOM 1708 O O . GLU A 1 219 ? 2.757 8.071 -16.240 1.00 67.19 219 GLU A O 1
ATOM 1713 N N . LEU A 1 220 ? 3.289 6.525 -17.781 1.00 72.31 220 LEU A N 1
ATOM 1714 C CA . LEU A 1 220 ? 2.947 5.372 -16.945 1.00 72.31 220 LEU A CA 1
ATOM 1715 C C . LEU A 1 220 ? 3.924 5.214 -15.766 1.00 72.31 220 LEU A C 1
ATOM 1717 O O . LEU A 1 220 ? 3.490 4.950 -14.650 1.00 72.31 220 LEU A O 1
ATOM 1721 N N . VAL A 1 221 ? 5.228 5.421 -15.971 1.00 78.12 221 VAL A N 1
ATOM 1722 C CA . VAL A 1 221 ? 6.226 5.366 -14.882 1.00 78.12 221 VAL A CA 1
ATOM 1723 C C . VAL A 1 221 ? 6.028 6.497 -13.871 1.00 78.12 221 VAL A C 1
ATOM 1725 O O . VAL A 1 221 ? 6.030 6.240 -12.668 1.00 78.12 221 VAL A O 1
ATOM 1728 N N . ASP A 1 222 ? 5.839 7.732 -14.332 1.00 79.25 222 ASP A N 1
ATOM 1729 C CA . ASP A 1 222 ? 5.688 8.899 -13.462 1.00 79.25 222 ASP A CA 1
ATOM 1730 C C . ASP A 1 222 ? 4.339 8.848 -12.704 1.00 79.25 222 ASP A C 1
ATOM 1732 O O . ASP A 1 222 ? 4.301 9.113 -11.502 1.00 79.25 222 ASP A O 1
ATOM 1736 N N . SER A 1 223 ? 3.250 8.374 -13.330 1.00 83.00 223 SER A N 1
ATOM 1737 C CA . SER A 1 223 ? 1.971 8.124 -12.632 1.00 83.00 223 SER A CA 1
ATOM 1738 C C . SER A 1 223 ? 2.013 6.940 -11.657 1.00 83.00 223 SER A C 1
ATOM 1740 O O . SER A 1 223 ? 1.394 7.014 -10.593 1.00 83.00 223 SER A O 1
ATOM 1742 N N . LEU A 1 224 ? 2.759 5.868 -11.953 1.00 85.62 224 LEU A N 1
ATOM 1743 C CA . LEU A 1 224 ? 2.999 4.779 -10.996 1.00 85.62 224 LEU A CA 1
ATOM 1744 C C . LEU A 1 224 ? 3.834 5.259 -9.801 1.00 85.62 224 LEU A C 1
ATOM 1746 O O . LEU A 1 224 ? 3.546 4.876 -8.670 1.00 85.62 224 LEU A O 1
ATOM 1750 N N . ARG A 1 225 ? 4.822 6.137 -10.019 1.00 87.94 225 ARG A N 1
ATOM 1751 C CA . ARG A 1 225 ? 5.610 6.760 -8.940 1.00 87.94 225 ARG A CA 1
ATOM 1752 C C . ARG A 1 225 ? 4.744 7.606 -8.009 1.00 87.94 225 ARG A C 1
ATOM 1754 O O . ARG A 1 225 ? 4.845 7.438 -6.798 1.00 87.94 225 ARG A O 1
ATOM 1761 N N . VAL A 1 226 ? 3.861 8.447 -8.557 1.00 93.38 226 VAL A N 1
ATOM 1762 C CA . VAL A 1 226 ? 2.893 9.223 -7.758 1.00 93.38 226 VAL A CA 1
ATOM 1763 C C . VAL A 1 226 ? 1.967 8.296 -6.964 1.00 93.38 226 VAL A C 1
ATOM 1765 O O . VAL A 1 226 ? 1.813 8.480 -5.761 1.00 93.38 226 VAL A O 1
ATOM 1768 N N . GLN A 1 227 ? 1.431 7.238 -7.585 1.00 93.00 227 GLN A N 1
ATOM 1769 C CA . GLN A 1 227 ? 0.598 6.259 -6.875 1.00 93.00 227 GLN A CA 1
ATOM 1770 C C . GLN A 1 227 ? 1.345 5.528 -5.748 1.00 93.00 227 GLN A C 1
ATOM 1772 O O . GLN A 1 227 ? 0.740 5.239 -4.719 1.00 93.00 227 GLN A O 1
ATOM 1777 N N . VAL A 1 228 ? 2.634 5.216 -5.910 1.00 92.81 228 VAL A N 1
ATOM 1778 C CA . VAL A 1 228 ? 3.441 4.599 -4.842 1.00 92.81 228 VAL A CA 1
ATOM 1779 C C . VAL A 1 228 ? 3.633 5.567 -3.671 1.00 92.81 228 VAL A C 1
ATOM 1781 O O . VAL A 1 228 ? 3.432 5.165 -2.527 1.00 92.81 228 VAL A O 1
ATOM 1784 N N . GLU A 1 229 ? 3.940 6.837 -3.940 1.00 94.94 229 GLU A N 1
ATOM 1785 C CA . GLU A 1 229 ? 4.083 7.878 -2.912 1.00 94.94 229 GLU A CA 1
ATOM 1786 C C . GLU A 1 229 ? 2.769 8.103 -2.138 1.00 94.94 229 GLU A C 1
ATOM 1788 O O . GLU A 1 229 ? 2.752 8.026 -0.907 1.00 94.94 229 GLU A O 1
ATOM 1793 N N . ASP A 1 230 ? 1.639 8.255 -2.840 1.00 94.69 230 ASP A N 1
ATOM 1794 C CA . ASP A 1 230 ? 0.306 8.374 -2.226 1.00 94.69 230 ASP A CA 1
ATOM 1795 C C . ASP A 1 230 ? -0.023 7.173 -1.320 1.00 94.69 230 ASP A C 1
ATOM 1797 O O . ASP A 1 230 ? -0.603 7.328 -0.239 1.00 94.69 230 ASP A O 1
ATOM 1801 N N . ARG A 1 231 ? 0.359 5.956 -1.734 1.00 92.69 231 ARG A N 1
ATOM 1802 C CA . ARG A 1 231 ? 0.140 4.727 -0.952 1.00 92.69 231 ARG A CA 1
ATOM 1803 C C . ARG A 1 231 ? 1.035 4.656 0.281 1.00 92.69 231 ARG A C 1
ATOM 1805 O O . ARG A 1 231 ? 0.545 4.232 1.326 1.00 92.69 231 ARG A O 1
ATOM 1812 N N . ILE A 1 232 ? 2.290 5.099 0.193 1.00 95.75 232 ILE A N 1
ATOM 1813 C CA . ILE A 1 232 ? 3.203 5.198 1.343 1.00 95.75 232 ILE A CA 1
ATOM 1814 C C . ILE A 1 232 ? 2.644 6.188 2.371 1.00 95.75 232 ILE A C 1
ATOM 1816 O O . ILE A 1 232 ? 2.528 5.848 3.549 1.00 95.75 232 ILE A O 1
ATOM 1820 N N . GLN A 1 233 ? 2.208 7.374 1.937 1.00 95.94 233 GLN A N 1
ATOM 1821 C CA . GLN A 1 233 ? 1.629 8.372 2.841 1.00 95.94 233 GLN A CA 1
ATOM 1822 C C . GLN A 1 233 ? 0.300 7.919 3.460 1.00 95.94 233 GLN A C 1
ATOM 1824 O O . GLN A 1 233 ? 0.038 8.205 4.630 1.00 95.94 233 GLN A O 1
ATOM 1829 N N . ALA A 1 234 ? -0.547 7.206 2.711 1.00 94.12 234 ALA A N 1
ATOM 1830 C CA . ALA A 1 234 ? -1.776 6.625 3.249 1.00 94.12 234 ALA A CA 1
ATOM 1831 C C . ALA A 1 234 ? -1.489 5.540 4.304 1.00 94.12 234 ALA A C 1
ATOM 1833 O O . ALA A 1 234 ? -2.159 5.498 5.337 1.00 94.12 234 ALA A O 1
ATOM 1834 N N . LEU A 1 235 ? -0.473 4.701 4.073 1.00 95.44 235 LEU A N 1
ATOM 1835 C CA . LEU A 1 235 ? -0.057 3.644 4.995 1.00 95.44 235 LEU A CA 1
ATOM 1836 C C . LEU A 1 235 ? 0.511 4.227 6.299 1.00 95.44 235 LEU A C 1
ATOM 1838 O O . LEU A 1 235 ? 0.043 3.853 7.370 1.00 95.44 235 LEU A O 1
ATOM 1842 N N . GLN A 1 236 ? 1.401 5.223 6.223 1.00 95.88 236 GLN A N 1
ATOM 1843 C CA . GLN A 1 236 ? 1.935 5.919 7.407 1.00 95.88 236 GLN A CA 1
ATOM 1844 C C . GLN A 1 236 ? 0.837 6.569 8.266 1.00 95.88 236 GLN A C 1
ATOM 1846 O O . GLN A 1 236 ? 0.906 6.545 9.497 1.00 95.88 236 GLN A O 1
ATOM 1851 N N . ARG A 1 237 ? -0.206 7.136 7.639 1.00 96.06 237 ARG A N 1
ATOM 1852 C CA . ARG A 1 237 ? -1.365 7.679 8.370 1.00 96.06 237 ARG A CA 1
ATOM 1853 C C . ARG A 1 237 ? -2.112 6.566 9.104 1.00 96.06 237 ARG A C 1
ATOM 1855 O O . ARG A 1 237 ? -2.346 6.703 10.303 1.00 96.06 237 ARG A O 1
ATOM 1862 N N . ALA A 1 238 ? -2.403 5.454 8.427 1.00 94.00 238 ALA A N 1
ATOM 1863 C CA . ALA A 1 238 ? -3.090 4.306 9.019 1.00 94.00 238 ALA A CA 1
ATOM 1864 C C . ALA A 1 238 ? -2.299 3.661 10.176 1.00 94.00 238 ALA A C 1
ATOM 1866 O O . ALA A 1 238 ? -2.890 3.329 11.201 1.00 94.00 238 ALA A O 1
ATOM 1867 N N . GLU A 1 239 ? -0.972 3.545 10.063 1.00 95.19 239 GLU A N 1
ATOM 1868 C CA . GLU A 1 239 ? -0.095 3.101 11.159 1.00 95.19 239 GLU A CA 1
ATOM 1869 C C . GLU A 1 239 ? -0.160 4.056 12.361 1.00 95.19 239 GLU A C 1
ATOM 1871 O O . GLU A 1 239 ? -0.270 3.614 13.508 1.00 95.19 239 GLU A O 1
ATOM 1876 N N . SER A 1 240 ? -0.164 5.372 12.113 1.00 96.81 240 SER A N 1
ATOM 1877 C CA . SER A 1 240 ? -0.286 6.369 13.181 1.00 96.81 240 SER A CA 1
ATOM 1878 C C . SER A 1 240 ? -1.656 6.319 13.874 1.00 96.81 240 SER A C 1
ATOM 1880 O O . SER A 1 240 ? -1.737 6.465 15.094 1.00 96.81 240 SER A O 1
ATOM 1882 N N . GLU A 1 241 ? -2.737 6.059 13.132 1.00 96.00 241 GLU A N 1
ATOM 1883 C CA . GLU A 1 241 ? -4.085 5.889 13.684 1.00 96.00 241 GLU A CA 1
ATOM 1884 C C . GLU A 1 241 ? -4.213 4.590 14.489 1.00 96.00 241 GLU A C 1
ATOM 1886 O O . GLU A 1 241 ? -4.778 4.618 15.585 1.00 96.00 241 GLU A O 1
ATOM 1891 N N . LEU A 1 242 ? -3.624 3.485 14.014 1.00 95.88 242 LEU A N 1
ATOM 1892 C CA . LEU A 1 242 ? -3.544 2.218 14.749 1.00 95.88 242 LEU A CA 1
ATOM 1893 C C . LEU A 1 242 ? -2.853 2.390 16.103 1.00 95.88 242 LEU A C 1
ATOM 1895 O O . LEU A 1 242 ? -3.436 2.035 17.124 1.00 95.88 242 LEU A O 1
ATOM 1899 N N . LEU A 1 243 ? -1.667 3.003 16.138 1.00 96.75 243 LEU A N 1
ATOM 1900 C CA . LEU A 1 243 ? -0.909 3.202 17.380 1.00 96.75 243 LEU A CA 1
ATOM 1901 C C . LEU A 1 243 ? -1.682 4.092 18.377 1.00 96.75 243 LEU A C 1
ATOM 1903 O O . LEU A 1 243 ? -1.743 3.799 19.574 1.00 96.75 243 LEU A O 1
ATOM 1907 N N . ASN A 1 244 ? -2.365 5.132 17.883 1.00 96.81 244 ASN A N 1
ATOM 1908 C CA . ASN A 1 244 ? -3.270 5.958 18.693 1.00 96.81 244 ASN A CA 1
ATOM 1909 C C . ASN A 1 244 ? -4.487 5.174 19.229 1.00 96.81 244 ASN A C 1
ATOM 1911 O O . ASN A 1 244 ? -4.953 5.445 20.340 1.00 96.81 244 ASN A O 1
ATOM 1915 N N . LEU A 1 245 ? -5.034 4.229 18.459 1.00 95.44 245 LEU A N 1
ATOM 1916 C CA . LEU A 1 245 ? -6.143 3.367 18.883 1.00 95.44 245 LEU A CA 1
ATOM 1917 C C . LEU A 1 245 ? -5.692 2.314 19.902 1.00 95.44 245 LEU A C 1
ATOM 1919 O O . LEU A 1 245 ? -6.389 2.111 20.895 1.00 95.44 245 LEU A O 1
ATOM 1923 N N . GLU A 1 246 ? -4.520 1.704 19.720 1.00 95.44 246 GLU A N 1
ATOM 1924 C CA . GLU A 1 246 ? -3.923 0.776 20.686 1.00 95.44 246 GLU A CA 1
ATOM 1925 C C . GLU A 1 246 ? -3.632 1.463 22.025 1.00 95.44 246 GLU A C 1
ATOM 1927 O O . GLU A 1 246 ? -3.963 0.915 23.079 1.00 95.44 246 GLU A O 1
ATOM 1932 N N . GLN A 1 247 ? -3.101 2.693 22.009 1.00 96.00 247 GLN A N 1
ATOM 1933 C CA . GLN A 1 247 ? -2.874 3.470 23.230 1.00 96.00 247 GLN A CA 1
ATOM 1934 C C . GLN A 1 247 ? -4.189 3.758 23.976 1.00 96.00 247 GLN A C 1
ATOM 1936 O O . GLN A 1 247 ? -4.268 3.544 25.189 1.00 96.00 247 GLN A O 1
ATOM 1941 N N . LYS A 1 248 ? -5.239 4.190 23.260 1.00 96.06 248 LYS A N 1
ATOM 1942 C CA . LYS A 1 248 ? -6.578 4.422 23.838 1.00 96.06 248 LYS A CA 1
ATOM 1943 C C . LYS A 1 248 ? -7.181 3.138 24.404 1.00 96.06 248 LYS A C 1
ATOM 1945 O O . LYS A 1 248 ? -7.661 3.141 25.534 1.00 96.06 248 LYS A O 1
ATOM 1950 N N . LEU A 1 249 ? -7.102 2.034 23.661 1.00 95.50 249 LEU A N 1
ATOM 1951 C CA . LEU A 1 249 ? -7.592 0.724 24.087 1.00 95.50 249 LEU A CA 1
ATOM 1952 C C . LEU A 1 249 ? -6.848 0.221 25.335 1.00 95.50 249 LEU A C 1
ATOM 1954 O O . LEU A 1 249 ? -7.477 -0.302 26.253 1.00 95.50 249 LEU A O 1
ATOM 1958 N N . GLY A 1 250 ? -5.528 0.407 25.401 1.00 96.00 250 GLY A N 1
ATOM 1959 C CA . GLY A 1 250 ? -4.718 0.082 26.576 1.00 96.00 250 GLY A CA 1
ATOM 1960 C C . GLY A 1 250 ? -5.104 0.912 27.804 1.00 96.00 250 GLY A C 1
ATOM 1961 O O . GLY A 1 250 ? -5.252 0.360 28.898 1.00 96.00 250 GLY A O 1
ATOM 1962 N N . GLN A 1 251 ? -5.338 2.215 27.623 1.00 95.88 251 GLN A N 1
ATOM 1963 C CA . GLN A 1 251 ? -5.801 3.107 28.687 1.00 95.88 251 GLN A CA 1
ATOM 1964 C C . GLN A 1 251 ? -7.204 2.723 29.184 1.00 95.88 251 GLN A C 1
ATOM 1966 O O . GLN A 1 251 ? -7.391 2.528 30.385 1.00 95.88 251 GLN A O 1
ATOM 1971 N N . GLU A 1 252 ? -8.169 2.520 28.285 1.00 94.94 252 GLU A N 1
ATOM 1972 C CA . GLU A 1 252 ? -9.537 2.140 28.658 1.00 94.94 252 GLU A CA 1
ATOM 1973 C C . GLU A 1 252 ? -9.588 0.746 29.306 1.00 94.94 252 GLU A C 1
ATOM 1975 O O . GLU A 1 252 ? -10.319 0.533 30.276 1.00 94.94 252 GLU A O 1
ATOM 1980 N N . GLN A 1 253 ? -8.748 -0.201 28.868 1.00 95.31 253 GLN A N 1
ATOM 1981 C CA . GLN A 1 253 ? -8.571 -1.476 29.568 1.00 95.31 253 GLN A CA 1
ATOM 1982 C C . GLN A 1 253 ? -8.009 -1.297 30.984 1.00 95.31 253 GLN A C 1
ATOM 1984 O O . GLN A 1 253 ? -8.454 -2.001 31.894 1.00 95.31 253 GLN A O 1
ATOM 1989 N N . ALA A 1 254 ? -7.049 -0.391 31.192 1.00 95.19 254 ALA A N 1
ATOM 1990 C CA . ALA A 1 254 ? -6.489 -0.114 32.512 1.00 95.19 254 ALA A CA 1
ATOM 1991 C C . ALA A 1 254 ? -7.523 0.548 33.438 1.00 95.19 254 ALA A C 1
ATOM 1993 O O . ALA A 1 254 ? -7.690 0.117 34.579 1.00 95.19 254 ALA A O 1
ATOM 1994 N N . ASP A 1 255 ? -8.275 1.532 32.948 1.00 95.44 255 ASP A N 1
ATOM 1995 C CA . ASP A 1 255 ? -9.310 2.213 33.731 1.00 95.44 255 ASP A CA 1
ATOM 1996 C C . ASP A 1 255 ? -10.505 1.289 34.027 1.00 95.44 255 ASP A C 1
ATOM 1998 O O . ASP A 1 255 ? -11.011 1.266 35.151 1.00 95.44 255 ASP A O 1
ATOM 2002 N N . ARG A 1 256 ? -10.865 0.395 33.097 1.00 95.25 256 ARG A N 1
ATOM 2003 C CA . ARG A 1 256 ? -11.835 -0.692 33.325 1.00 95.25 256 ARG A CA 1
ATOM 2004 C C . ARG A 1 256 ? -11.357 -1.737 34.344 1.00 95.25 256 ARG A C 1
ATOM 2006 O O . ARG A 1 256 ? -12.205 -2.357 34.989 1.00 95.25 256 ARG A O 1
ATOM 2013 N N . ARG A 1 257 ? -10.044 -1.955 34.518 1.00 95.25 257 ARG A N 1
ATOM 2014 C CA . ARG A 1 257 ? -9.502 -2.786 35.618 1.00 95.25 257 ARG A CA 1
ATOM 2015 C C . ARG A 1 257 ? -9.657 -2.069 36.959 1.00 95.25 257 ARG A C 1
ATOM 2017 O O . ARG A 1 257 ? -10.337 -2.607 37.829 1.00 95.25 257 ARG A O 1
ATOM 2024 N N . LYS A 1 258 ? -9.183 -0.820 37.069 1.00 96.06 258 LYS A N 1
ATOM 2025 C CA . LYS A 1 258 ? -9.342 0.023 38.274 1.00 96.06 258 LYS A CA 1
ATOM 2026 C C . LYS A 1 258 ? -10.806 0.116 38.720 1.00 96.06 258 LYS A C 1
ATOM 2028 O O . LYS A 1 258 ? -11.109 -0.062 39.895 1.00 96.06 258 LYS A O 1
ATOM 2033 N N . ALA A 1 259 ? -11.730 0.338 37.782 1.00 94.25 259 ALA A N 1
ATOM 2034 C CA . ALA A 1 259 ? -13.162 0.422 38.066 1.00 94.25 259 ALA A CA 1
ATOM 2035 C C . ALA A 1 259 ? -13.744 -0.900 38.602 1.00 94.25 259 ALA A C 1
ATOM 2037 O O . ALA A 1 259 ? -14.576 -0.881 39.508 1.00 94.25 259 ALA A O 1
ATOM 2038 N N . LYS A 1 260 ? -13.289 -2.055 38.090 1.00 95.00 260 LYS A N 1
ATOM 2039 C CA . LYS A 1 260 ? -13.670 -3.375 38.621 1.00 95.00 260 LYS A CA 1
ATOM 2040 C C . LYS A 1 260 ? -13.097 -3.631 40.013 1.00 95.00 260 LYS A C 1
ATOM 2042 O O . LYS A 1 260 ? -13.810 -4.158 40.859 1.00 95.00 260 LYS A O 1
ATOM 2047 N N . GLU A 1 261 ? -11.839 -3.272 40.244 1.00 95.75 261 GLU A N 1
ATOM 2048 C CA . GLU A 1 261 ? -11.164 -3.420 41.540 1.00 95.75 261 GLU A CA 1
ATOM 2049 C C . GLU A 1 261 ? -11.843 -2.550 42.610 1.00 95.75 261 GLU A C 1
ATOM 2051 O O . GLU A 1 261 ? -12.197 -3.047 43.678 1.00 95.75 261 GLU A O 1
ATOM 2056 N N . PHE A 1 262 ? -12.146 -1.290 42.284 1.00 95.75 262 PHE A N 1
ATOM 2057 C CA . PHE A 1 262 ? -12.913 -0.383 43.140 1.00 95.75 262 PHE A CA 1
ATOM 2058 C C . PHE A 1 262 ? -14.328 -0.909 43.433 1.00 95.75 262 PHE A C 1
ATOM 2060 O O . PHE A 1 262 ? -14.742 -0.960 44.591 1.00 95.75 262 PHE A O 1
ATOM 2067 N N . ALA A 1 263 ? -15.058 -1.369 42.410 1.00 94.38 263 ALA A N 1
ATOM 2068 C CA . ALA A 1 263 ? -16.388 -1.948 42.594 1.00 94.38 263 ALA A CA 1
ATOM 2069 C C . ALA A 1 263 ? -16.362 -3.237 43.438 1.00 94.38 263 ALA A C 1
ATOM 2071 O O . ALA A 1 263 ? -17.272 -3.464 44.232 1.00 94.38 263 ALA A O 1
ATOM 2072 N N . ALA A 1 264 ? -15.323 -4.069 43.310 1.00 95.75 264 ALA A N 1
ATOM 2073 C CA . ALA A 1 264 ? -15.148 -5.265 44.131 1.00 95.75 264 ALA A CA 1
ATOM 2074 C C . ALA A 1 264 ? -14.857 -4.923 45.604 1.00 95.75 264 ALA A C 1
ATOM 2076 O O . ALA A 1 264 ? -15.418 -5.561 46.495 1.00 95.75 264 ALA A O 1
ATOM 2077 N N . LEU A 1 265 ? -14.036 -3.897 45.861 1.00 96.06 265 LEU A N 1
ATOM 2078 C CA . LEU A 1 265 ? -13.764 -3.390 47.210 1.00 96.06 265 LEU A CA 1
ATOM 2079 C C . LEU A 1 265 ? -15.032 -2.838 47.874 1.00 96.06 265 LEU A C 1
ATOM 2081 O O . LEU A 1 265 ? -15.344 -3.220 49.001 1.00 96.06 265 LEU A O 1
ATOM 2085 N N . GLU A 1 266 ? -15.801 -2.002 47.172 1.00 94.88 266 GLU A N 1
ATOM 2086 C CA . GLU A 1 266 ? -17.020 -1.413 47.736 1.00 94.88 266 GLU A CA 1
ATOM 2087 C C . GLU A 1 266 ? -18.146 -2.450 47.899 1.00 94.88 266 GLU A C 1
ATOM 2089 O O . GLU A 1 266 ? -18.845 -2.434 48.910 1.00 94.88 266 GLU A O 1
ATOM 2094 N N . LEU A 1 267 ? -18.264 -3.440 47.002 1.00 95.25 267 LEU A N 1
ATOM 2095 C CA . LEU A 1 267 ? -19.130 -4.608 47.227 1.00 95.25 267 LEU A CA 1
ATOM 2096 C C . LEU A 1 267 ? -18.693 -5.425 48.453 1.00 95.25 267 LEU A C 1
ATOM 2098 O O . LEU A 1 267 ? -19.549 -5.920 49.187 1.00 95.25 267 LEU A O 1
ATOM 2102 N N . GLY A 1 268 ? -17.387 -5.556 48.703 1.00 95.00 268 GLY A N 1
ATOM 2103 C CA . GLY A 1 268 ? -16.855 -6.166 49.923 1.00 95.00 268 GLY A CA 1
ATOM 2104 C C . GLY A 1 268 ? -17.243 -5.385 51.181 1.00 95.00 268 GLY A C 1
ATOM 2105 O O . GLY A 1 268 ? -17.705 -5.979 52.154 1.00 95.00 268 GLY A O 1
ATOM 2106 N N . ARG A 1 269 ? -17.140 -4.051 51.136 1.00 96.06 269 ARG A N 1
ATOM 2107 C CA . ARG A 1 269 ? -17.527 -3.150 52.234 1.00 96.06 269 ARG A CA 1
ATOM 2108 C C . ARG A 1 269 ? -19.035 -3.174 52.505 1.00 96.06 269 ARG A C 1
ATOM 2110 O O . ARG A 1 269 ? -19.448 -3.239 53.656 1.00 96.06 269 ARG A O 1
ATOM 2117 N N . ILE A 1 270 ? -19.863 -3.172 51.459 1.00 94.94 270 ILE A N 1
ATOM 2118 C CA . ILE A 1 270 ? -21.325 -3.281 51.580 1.00 94.94 270 ILE A CA 1
ATOM 2119 C C . ILE A 1 270 ? -21.722 -4.650 52.151 1.00 94.94 270 ILE A C 1
ATOM 2121 O O . ILE A 1 270 ? -22.630 -4.722 52.976 1.00 94.94 270 ILE A O 1
ATOM 2125 N N . ARG A 1 271 ? -21.028 -5.735 51.775 1.00 95.56 271 ARG A N 1
ATOM 2126 C CA . ARG A 1 271 ? -21.248 -7.066 52.367 1.00 95.56 271 ARG A CA 1
ATOM 2127 C C . ARG A 1 271 ? -20.909 -7.102 53.853 1.00 95.56 271 ARG A C 1
ATOM 2129 O O . ARG A 1 271 ? -21.761 -7.521 54.623 1.00 95.56 271 ARG A O 1
ATOM 2136 N N . SER A 1 272 ? -19.735 -6.625 54.272 1.00 95.75 272 SER A N 1
ATOM 2137 C CA . SER A 1 272 ? -19.367 -6.656 55.696 1.00 95.75 272 SER A CA 1
ATOM 2138 C C .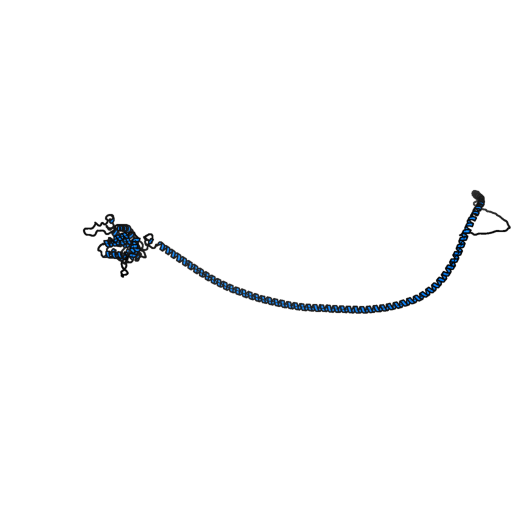 SER A 1 272 ? -20.263 -5.762 56.562 1.00 95.75 272 SER A C 1
ATOM 2140 O O . SER A 1 272 ? -20.594 -6.145 57.682 1.00 95.75 272 SER A O 1
ATOM 2142 N N . VAL A 1 273 ? -20.728 -4.622 56.033 1.00 96.00 273 VAL A N 1
ATOM 2143 C CA . VAL A 1 273 ? -21.734 -3.774 56.697 1.00 96.00 273 VAL A CA 1
ATOM 2144 C C . VAL A 1 273 ? -23.092 -4.477 56.794 1.00 96.00 273 VAL A C 1
ATOM 2146 O O . VAL A 1 273 ? -23.692 -4.457 57.864 1.00 96.00 273 VAL A O 1
ATOM 2149 N N . ASN A 1 274 ? -23.565 -5.140 55.731 1.00 94.31 274 ASN A N 1
ATOM 2150 C CA . ASN A 1 274 ? -24.817 -5.905 55.777 1.00 94.31 274 ASN A CA 1
ATOM 2151 C C . ASN A 1 274 ? -24.732 -7.108 56.726 1.00 94.31 274 ASN A C 1
ATOM 2153 O O . ASN A 1 274 ? -25.666 -7.327 57.485 1.00 94.31 274 ASN A O 1
ATOM 2157 N N . GLU A 1 275 ? -23.622 -7.850 56.742 1.00 95.56 275 GLU A N 1
ATOM 2158 C CA . GLU A 1 275 ? -23.418 -8.945 57.699 1.00 95.56 275 GLU A CA 1
ATOM 2159 C C . GLU A 1 275 ? -23.387 -8.445 59.151 1.00 95.56 275 GLU A C 1
ATOM 2161 O O . GLU A 1 275 ? -23.946 -9.089 60.034 1.00 95.56 275 GLU A O 1
ATOM 2166 N N . ALA A 1 276 ? -22.740 -7.305 59.419 1.00 95.44 276 ALA A N 1
ATOM 2167 C CA . ALA A 1 276 ? -22.738 -6.698 60.749 1.00 95.44 276 ALA A CA 1
ATOM 2168 C C . ALA A 1 276 ? -24.143 -6.225 61.156 1.00 95.44 276 ALA A C 1
ATOM 2170 O O . ALA A 1 276 ? -24.569 -6.468 62.280 1.00 95.44 276 ALA A O 1
ATOM 2171 N N . LEU A 1 277 ? -24.892 -5.614 60.234 1.00 95.81 277 LEU A N 1
ATOM 2172 C CA . LEU A 1 277 ? -26.273 -5.194 60.470 1.00 95.81 277 LEU A CA 1
ATOM 2173 C C . LEU A 1 277 ? -27.209 -6.392 60.703 1.00 95.81 277 LEU A C 1
ATOM 2175 O O . LEU A 1 277 ? -28.062 -6.328 61.583 1.00 95.81 277 LEU A O 1
ATOM 2179 N N . GLN A 1 278 ? -27.023 -7.491 59.965 1.00 94.69 278 GLN A N 1
ATOM 2180 C CA . GLN A 1 278 ? -27.762 -8.739 60.167 1.00 94.69 278 GLN A CA 1
ATOM 2181 C C . GLN A 1 278 ? -27.463 -9.357 61.536 1.00 94.69 278 GLN A C 1
ATOM 2183 O O . GLN A 1 278 ? -28.408 -9.640 62.261 1.00 94.69 278 GLN A O 1
ATOM 2188 N N . ARG A 1 279 ? -26.188 -9.480 61.936 1.00 95.38 279 ARG A N 1
ATOM 2189 C CA . ARG A 1 279 ? -25.815 -9.980 63.276 1.00 95.38 279 ARG A CA 1
ATOM 2190 C C . ARG A 1 279 ? -26.397 -9.111 64.390 1.00 95.38 279 ARG A C 1
ATOM 2192 O O . ARG A 1 279 ? -27.037 -9.639 65.289 1.00 95.38 279 ARG A O 1
ATOM 2199 N N . ASN A 1 280 ? -26.264 -7.786 64.287 1.00 95.25 280 ASN A N 1
ATOM 2200 C CA . ASN A 1 280 ? -26.841 -6.860 65.265 1.00 95.25 280 ASN A CA 1
ATOM 2201 C C . ASN A 1 280 ? -28.369 -7.009 65.367 1.00 95.25 280 ASN A C 1
ATOM 2203 O O . ASN A 1 280 ? -28.913 -6.951 66.464 1.00 95.25 280 ASN A O 1
ATOM 2207 N N . HIS A 1 281 ? -29.066 -7.216 64.244 1.00 94.25 281 HIS A N 1
ATOM 2208 C CA . HIS A 1 281 ? -30.515 -7.409 64.250 1.00 94.25 281 HIS A CA 1
ATOM 2209 C C . HIS A 1 281 ? -30.925 -8.804 64.757 1.00 94.25 281 HIS A C 1
ATOM 2211 O O . HIS A 1 281 ? -31.927 -8.929 65.453 1.00 94.25 281 HIS A O 1
ATOM 2217 N N . GLU A 1 282 ? -30.141 -9.852 64.487 1.00 95.19 282 GLU A N 1
ATOM 2218 C CA . GLU A 1 282 ? -30.329 -11.179 65.089 1.00 95.19 282 GLU A CA 1
ATOM 2219 C C . GLU A 1 282 ? -30.123 -11.143 66.613 1.00 95.19 282 GLU A C 1
ATOM 2221 O O . GLU A 1 282 ? -30.896 -11.767 67.341 1.00 95.19 282 GLU A O 1
ATOM 2226 N N . GLU A 1 283 ? -29.138 -10.388 67.108 1.00 95.25 283 GLU A N 1
ATOM 2227 C CA . GLU A 1 283 ? -28.924 -10.137 68.540 1.00 95.25 283 GLU A CA 1
ATOM 2228 C C . GLU A 1 283 ? -30.062 -9.303 69.153 1.00 95.25 283 GLU A C 1
ATOM 2230 O O . GLU A 1 283 ? -30.575 -9.645 70.217 1.00 95.25 283 GLU A O 1
ATOM 2235 N N . GLU A 1 284 ? -30.517 -8.240 68.487 1.00 94.44 284 GLU A N 1
ATOM 2236 C CA . GLU A 1 284 ? -31.657 -7.417 68.917 1.00 94.44 284 GLU A CA 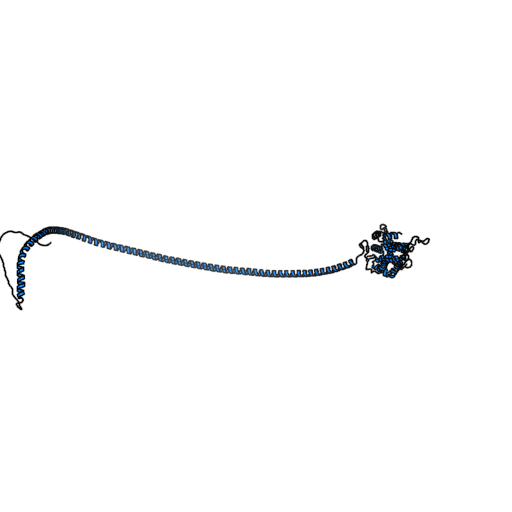1
ATOM 2237 C C . GLU A 1 284 ? -32.952 -8.245 69.001 1.00 94.44 284 GLU A C 1
ATOM 2239 O O . GLU A 1 284 ? -33.644 -8.224 70.021 1.00 94.44 284 GLU A O 1
ATOM 2244 N N . VAL A 1 285 ? -33.241 -9.059 67.982 1.00 94.38 285 VAL A N 1
ATOM 2245 C CA . VAL A 1 285 ? -34.388 -9.979 67.961 1.00 94.38 285 VAL A CA 1
ATOM 2246 C C . VAL A 1 285 ? -34.254 -11.072 69.027 1.00 94.38 285 VAL A C 1
ATOM 2248 O O . VAL A 1 285 ? -35.260 -11.442 69.633 1.00 94.38 285 VAL A O 1
ATOM 2251 N N . GLN A 1 286 ? -33.052 -11.580 69.318 1.00 95.06 286 GLN A N 1
ATOM 2252 C CA . GLN A 1 286 ? -32.839 -12.513 70.433 1.00 95.06 286 GLN A CA 1
ATOM 2253 C C . GLN A 1 286 ? -33.108 -11.848 71.789 1.00 95.06 286 GLN A C 1
ATOM 2255 O O . GLN A 1 286 ? -33.870 -12.398 72.585 1.00 95.06 286 GLN A O 1
ATOM 2260 N N . ASN A 1 287 ? -32.577 -10.645 72.024 1.00 95.56 287 ASN A N 1
ATOM 2261 C CA . ASN A 1 287 ? -32.809 -9.880 73.253 1.00 95.56 287 ASN A CA 1
ATOM 2262 C C . ASN A 1 287 ? -34.303 -9.573 73.464 1.00 95.56 287 ASN A C 1
ATOM 2264 O O . ASN A 1 287 ? -34.836 -9.834 74.542 1.00 95.56 287 ASN A O 1
ATOM 2268 N N . ILE A 1 288 ? -35.005 -9.114 72.422 1.00 94.44 288 ILE A N 1
ATOM 2269 C CA . ILE A 1 288 ? -36.453 -8.850 72.462 1.00 94.44 288 ILE A CA 1
ATOM 2270 C C . ILE A 1 288 ? -37.250 -10.141 72.711 1.00 94.44 288 ILE A C 1
ATOM 2272 O O . ILE A 1 288 ? -38.242 -10.121 73.440 1.00 94.44 288 ILE A O 1
ATOM 2276 N N . ASN A 1 289 ? -36.840 -11.283 72.150 1.00 93.44 289 ASN A N 1
ATOM 2277 C CA . ASN A 1 289 ? -37.488 -12.569 72.432 1.00 93.44 289 ASN A CA 1
ATOM 2278 C C . ASN A 1 289 ? -37.226 -13.057 73.866 1.00 93.44 289 ASN A C 1
ATOM 2280 O O . ASN A 1 289 ? -38.132 -13.614 74.489 1.00 93.44 289 ASN A O 1
ATOM 2284 N N . GLU A 1 290 ? -36.033 -12.830 74.422 1.00 94.38 290 GLU A N 1
ATOM 2285 C CA . GLU A 1 290 ? -35.764 -13.100 75.836 1.00 94.38 290 GLU A CA 1
ATOM 2286 C C . GLU A 1 290 ? -36.586 -12.199 76.763 1.00 94.38 290 GLU A C 1
ATOM 2288 O O . GLU A 1 290 ? -37.167 -12.699 77.724 1.00 94.38 290 GLU A O 1
ATOM 2293 N N . GLU A 1 291 ? -36.686 -10.900 76.478 1.00 94.56 291 GLU A N 1
ATOM 2294 C CA . GLU A 1 291 ? -37.471 -9.955 77.277 1.00 94.56 291 GLU A CA 1
ATOM 2295 C C . GLU A 1 291 ? -38.974 -10.267 77.218 1.00 94.56 291 GLU A C 1
ATOM 2297 O O . GLU A 1 291 ? -39.623 -10.367 78.263 1.00 94.56 291 GLU A O 1
ATOM 2302 N N . ASN A 1 292 ? -39.519 -10.547 76.028 1.00 92.38 292 ASN A N 1
ATOM 2303 C CA . ASN A 1 292 ? -40.892 -11.040 75.872 1.00 92.38 292 ASN A CA 1
ATOM 2304 C C . ASN A 1 292 ? -41.116 -12.357 76.629 1.00 92.38 292 ASN A C 1
ATOM 2306 O O . ASN A 1 292 ? -42.152 -12.543 77.261 1.00 92.38 292 ASN A O 1
ATOM 2310 N N . ARG A 1 293 ? -40.146 -13.280 76.623 1.00 94.25 293 ARG A N 1
ATOM 2311 C CA . ARG A 1 293 ? -40.253 -14.548 77.358 1.00 94.25 293 ARG A CA 1
ATOM 2312 C C . ARG A 1 293 ? -40.185 -14.355 78.877 1.00 94.25 293 ARG A C 1
ATOM 2314 O O . ARG A 1 293 ? -40.908 -15.047 79.593 1.00 94.25 293 ARG A O 1
ATOM 2321 N N . ARG A 1 294 ? -39.352 -13.434 79.376 1.00 93.88 294 ARG A N 1
ATOM 2322 C CA . ARG A 1 294 ? -39.270 -13.076 80.806 1.00 93.88 294 ARG A CA 1
ATOM 2323 C C . ARG A 1 294 ? -40.567 -12.416 81.269 1.00 93.88 294 ARG A C 1
ATOM 2325 O O . ARG A 1 294 ? -41.202 -12.929 82.184 1.00 93.88 294 ARG A O 1
ATOM 2332 N N . THR A 1 295 ? -41.016 -11.369 80.579 1.00 93.56 295 THR A N 1
ATOM 2333 C CA . THR A 1 295 ? -42.267 -10.657 80.899 1.00 93.56 295 THR A CA 1
ATOM 2334 C C . THR A 1 295 ? -43.500 -11.555 80.771 1.00 93.56 295 THR A C 1
ATOM 2336 O O . THR A 1 295 ? -44.387 -11.485 81.618 1.00 93.56 295 THR A O 1
ATOM 2339 N N . HIS A 1 296 ? -43.548 -12.470 79.793 1.00 93.25 296 HIS A N 1
ATOM 2340 C CA . HIS A 1 296 ? -44.618 -13.467 79.698 1.00 93.25 296 HIS A CA 1
ATOM 2341 C C . HIS A 1 296 ? -44.603 -14.453 80.876 1.00 93.25 296 HIS A C 1
ATOM 2343 O O . HIS A 1 296 ? -45.658 -14.741 81.436 1.00 93.25 296 HIS A O 1
ATOM 2349 N N . PHE A 1 297 ? -43.429 -14.932 81.304 1.00 93.94 297 PHE A N 1
ATOM 2350 C CA . PHE A 1 297 ? -43.301 -15.813 82.472 1.00 93.94 297 PHE A CA 1
ATOM 2351 C C . PHE A 1 297 ? -43.654 -15.097 83.789 1.00 93.94 297 PHE A C 1
ATOM 2353 O O . PHE A 1 297 ? -44.320 -15.670 84.652 1.00 93.94 297 PHE A O 1
ATOM 2360 N N . GLU A 1 298 ? -43.267 -13.830 83.939 1.00 93.62 298 GLU A N 1
ATOM 2361 C CA . GLU A 1 298 ? -43.653 -12.986 85.074 1.00 93.62 298 GLU A CA 1
ATOM 2362 C C . GLU A 1 298 ? -45.166 -12.749 85.104 1.00 93.62 298 GLU A C 1
ATOM 2364 O O . GLU A 1 298 ? -45.798 -12.986 86.135 1.00 93.62 298 GLU A O 1
ATOM 2369 N N . LEU A 1 299 ? -45.767 -12.373 83.969 1.00 93.50 299 LEU A N 1
ATOM 2370 C CA . LEU A 1 299 ? -47.213 -12.192 83.830 1.00 93.50 299 LEU A CA 1
ATOM 2371 C C . LEU A 1 299 ? -47.973 -13.496 84.101 1.00 93.50 299 LEU A C 1
ATOM 2373 O O . LEU A 1 299 ? -48.976 -13.475 84.812 1.00 93.50 299 LEU A O 1
ATOM 2377 N N . GLN A 1 300 ? -47.478 -14.635 83.607 1.00 92.38 300 GLN A N 1
ATOM 2378 C CA . GLN A 1 300 ? -48.041 -15.956 83.886 1.00 92.38 300 GLN A CA 1
ATOM 2379 C C . GLN A 1 300 ? -47.942 -16.302 85.378 1.00 92.38 300 GLN A C 1
ATOM 2381 O O . GLN A 1 300 ? -48.922 -16.764 85.956 1.00 92.38 300 GLN A O 1
ATOM 2386 N N . SER A 1 301 ? -46.812 -16.016 86.034 1.00 93.44 301 SER A N 1
ATOM 2387 C CA . SER A 1 301 ? -46.637 -16.242 87.475 1.00 93.44 301 SER A CA 1
ATOM 2388 C C . SER A 1 301 ? -47.527 -15.330 88.328 1.00 93.44 301 SER A C 1
ATOM 2390 O O . SER A 1 301 ? -48.051 -15.764 89.354 1.00 93.44 301 SER A O 1
ATOM 2392 N N . VAL A 1 302 ? -47.720 -14.070 87.928 1.00 93.25 302 VAL A N 1
ATOM 2393 C CA . VAL A 1 302 ? -48.659 -13.139 88.578 1.00 93.25 302 VAL A CA 1
ATOM 2394 C C . VAL A 1 302 ? -50.102 -13.598 88.367 1.00 93.25 302 VAL A C 1
ATOM 2396 O O . VAL A 1 302 ? -50.872 -13.624 89.325 1.00 93.25 302 VAL A O 1
ATOM 2399 N N . HIS A 1 303 ? -50.457 -14.026 87.154 1.00 91.25 303 HIS A N 1
ATOM 2400 C CA . HIS A 1 303 ? -51.783 -14.554 86.845 1.00 91.25 303 HIS A CA 1
ATOM 2401 C C . HIS A 1 303 ? -52.077 -15.850 87.613 1.00 91.25 303 HIS A C 1
ATOM 2403 O O . HIS A 1 303 ? -53.150 -15.969 88.190 1.00 91.25 303 HIS A O 1
ATOM 2409 N N . GLU A 1 304 ? -51.127 -16.782 87.717 1.00 92.69 304 GLU A N 1
ATOM 2410 C CA . GLU A 1 304 ? -51.275 -18.007 88.514 1.00 92.69 304 GLU A CA 1
ATOM 2411 C C . GLU A 1 304 ? -51.470 -17.695 90.008 1.00 92.69 304 GLU A C 1
ATOM 2413 O O . GLU A 1 304 ? -52.369 -18.248 90.644 1.00 92.69 304 GLU A O 1
ATOM 2418 N N . LYS A 1 305 ? -50.691 -16.755 90.566 1.00 92.56 305 LYS A N 1
ATOM 2419 C CA . LYS A 1 305 ? -50.866 -16.278 91.950 1.00 92.56 305 LYS A CA 1
ATOM 2420 C C . LYS A 1 305 ? -52.246 -15.654 92.168 1.00 92.56 305 LYS A C 1
ATOM 2422 O O . LYS A 1 305 ? -52.881 -15.968 93.171 1.00 92.56 305 LYS A O 1
ATOM 2427 N N . LEU A 1 306 ? -52.713 -14.821 91.235 1.00 92.62 306 LEU A N 1
ATOM 2428 C CA . LEU A 1 306 ? -54.016 -14.153 91.303 1.00 92.62 306 LEU A CA 1
ATOM 2429 C C . LEU A 1 306 ? -55.184 -15.136 91.133 1.00 92.62 306 LEU A C 1
ATOM 2431 O O . LEU A 1 306 ? -56.154 -15.077 91.880 1.00 92.62 306 LEU A O 1
ATOM 2435 N N . MET A 1 307 ? -55.084 -16.081 90.196 1.00 90.38 307 MET A N 1
ATOM 2436 C CA . MET A 1 307 ? -56.071 -17.149 90.019 1.00 90.38 307 MET A CA 1
ATOM 2437 C C . MET A 1 307 ? -56.133 -18.052 91.250 1.00 90.38 307 MET A C 1
ATOM 2439 O O . MET A 1 307 ? -57.220 -18.475 91.643 1.00 90.38 307 MET A O 1
ATOM 2443 N N . LYS A 1 308 ? -54.993 -18.310 91.904 1.00 92.12 308 LYS A N 1
ATOM 2444 C CA . LYS A 1 308 ? -54.949 -19.050 93.165 1.00 92.12 308 LYS A CA 1
ATOM 2445 C C . LYS A 1 308 ? -55.563 -18.263 94.323 1.00 92.12 308 LYS A C 1
ATOM 2447 O O . LYS A 1 308 ? -56.396 -18.830 95.022 1.00 92.12 308 LYS A O 1
ATOM 2452 N N . SER A 1 309 ? -55.230 -16.981 94.505 1.00 91.88 309 SER A N 1
ATOM 2453 C CA . SER A 1 309 ? -55.834 -16.166 95.570 1.00 91.88 309 SER A CA 1
ATOM 2454 C C . SER A 1 309 ? -57.337 -15.990 95.365 1.00 91.88 309 SER A C 1
ATOM 2456 O O . SER A 1 309 ? -58.090 -16.178 96.312 1.00 91.88 309 SER A O 1
ATOM 2458 N N . LEU A 1 310 ? -57.788 -15.752 94.129 1.00 90.31 310 LEU A N 1
ATOM 2459 C CA . LEU A 1 310 ? -59.209 -15.684 93.785 1.00 90.31 310 LEU A CA 1
ATOM 2460 C C . LEU A 1 310 ? -59.918 -17.031 94.012 1.00 90.31 310 LEU A C 1
ATOM 2462 O O . LEU A 1 310 ? -61.057 -17.054 94.467 1.00 90.31 310 LEU A O 1
ATOM 2466 N N . SER A 1 311 ? -59.251 -18.160 93.753 1.00 90.12 311 SER A N 1
ATOM 2467 C CA . SER A 1 311 ? -59.793 -19.493 94.062 1.00 90.12 311 SER A CA 1
ATOM 2468 C C . SER A 1 311 ? -59.883 -19.749 95.570 1.00 90.12 311 SER A C 1
ATOM 2470 O O . SER A 1 311 ? -60.880 -20.298 96.031 1.00 90.12 311 SER A 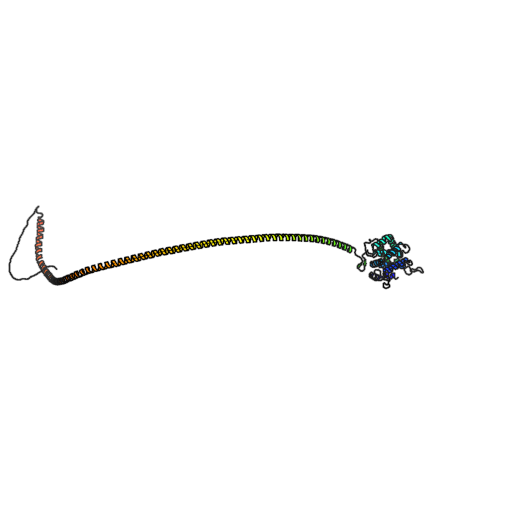O 1
ATOM 2472 N N . ASP A 1 312 ? -58.879 -19.334 96.349 1.00 90.19 312 ASP A N 1
ATOM 2473 C CA . ASP A 1 312 ? -58.896 -19.420 97.814 1.00 90.19 312 ASP A CA 1
ATOM 2474 C C . ASP A 1 312 ? -59.946 -18.470 98.430 1.00 90.19 312 ASP A C 1
ATOM 2476 O O . ASP A 1 312 ? -60.602 -18.840 99.402 1.00 90.19 312 ASP A O 1
ATOM 2480 N N . GLU A 1 313 ? -60.164 -17.282 97.857 1.00 88.88 313 GLU A N 1
ATOM 2481 C CA . GLU A 1 313 ? -61.232 -16.343 98.238 1.00 88.88 313 GLU A CA 1
ATOM 2482 C C . GLU A 1 313 ? -62.621 -16.887 97.895 1.00 88.88 313 GLU A C 1
ATOM 2484 O O . GLU A 1 313 ? -63.491 -16.913 98.763 1.00 88.88 313 GLU A O 1
ATOM 2489 N N . MET A 1 314 ? -62.823 -17.398 96.677 1.00 84.44 314 MET A N 1
ATOM 2490 C CA . MET A 1 314 ? -64.074 -18.053 96.277 1.00 84.44 314 MET A CA 1
ATOM 2491 C C . MET A 1 314 ? -64.361 -19.296 97.125 1.00 84.44 314 MET A C 1
ATOM 2493 O O . MET A 1 314 ? -65.521 -19.550 97.451 1.00 84.44 314 MET A O 1
ATOM 2497 N N . ARG A 1 315 ? -63.327 -20.050 97.532 1.00 90.19 315 ARG A N 1
ATOM 2498 C CA . ARG A 1 315 ? -63.501 -21.162 98.472 1.00 90.19 315 ARG A CA 1
ATOM 2499 C C . ARG A 1 315 ? -63.898 -20.656 99.855 1.00 90.19 315 ARG A C 1
ATOM 2501 O O . ARG A 1 315 ? -64.897 -21.131 100.364 1.00 90.19 315 ARG A O 1
ATOM 2508 N N . ARG A 1 316 ? -63.211 -19.657 100.423 1.00 87.25 316 ARG A N 1
ATOM 2509 C CA . ARG A 1 316 ? -63.588 -19.063 101.724 1.00 87.25 316 ARG A CA 1
ATOM 2510 C C . ARG A 1 316 ? -65.012 -18.516 101.715 1.00 87.25 316 ARG A C 1
ATOM 2512 O O . ARG A 1 316 ? -65.794 -18.885 102.574 1.00 87.25 316 ARG A O 1
ATOM 2519 N N . ALA A 1 317 ? -65.380 -17.722 100.709 1.00 87.38 317 ALA A N 1
ATOM 2520 C CA . ALA A 1 317 ? -66.729 -17.175 100.576 1.00 87.38 317 ALA A CA 1
ATOM 2521 C C . ALA A 1 317 ? -67.798 -18.276 100.454 1.00 87.38 317 ALA A C 1
ATOM 2523 O O . ALA A 1 317 ? -68.907 -18.120 100.966 1.00 87.38 317 ALA A O 1
ATOM 2524 N N . LYS A 1 318 ? -67.463 -19.407 99.817 1.00 84.62 318 LYS A N 1
ATOM 2525 C CA . LYS A 1 318 ? -68.310 -20.602 99.800 1.00 84.62 318 LYS A CA 1
ATOM 2526 C C . LYS A 1 318 ? -68.368 -21.278 101.178 1.00 84.62 318 LYS A C 1
ATOM 2528 O O . LYS A 1 318 ? -69.469 -21.518 101.662 1.00 84.62 318 LYS A O 1
ATOM 2533 N N . ASP A 1 319 ? -67.224 -21.561 101.798 1.00 87.31 319 ASP A N 1
ATOM 2534 C CA . ASP A 1 319 ? -67.096 -22.214 103.107 1.00 87.31 319 ASP A CA 1
ATOM 2535 C C . ASP A 1 319 ? -67.870 -21.409 104.185 1.00 87.31 319 ASP A C 1
ATOM 2537 O O . ASP A 1 319 ? -68.657 -21.971 104.948 1.00 87.31 319 ASP A O 1
ATOM 2541 N N . ASP A 1 320 ? -67.741 -20.076 104.177 1.00 86.25 320 ASP A N 1
ATOM 2542 C CA . ASP A 1 320 ? -68.467 -19.130 105.037 1.00 86.25 320 ASP A CA 1
ATOM 2543 C C . ASP A 1 320 ? -69.976 -19.096 104.731 1.00 86.25 320 ASP A C 1
ATOM 2545 O O . ASP A 1 320 ? -70.797 -19.021 105.648 1.00 86.25 320 ASP A O 1
ATOM 2549 N N . SER A 1 321 ? -70.372 -19.178 103.454 1.00 82.38 321 SER A N 1
ATOM 2550 C CA . SER A 1 321 ? -71.783 -19.225 103.040 1.00 82.38 321 SER A CA 1
ATOM 2551 C C . SER A 1 321 ? -72.457 -20.546 103.430 1.00 82.38 321 SER A C 1
ATOM 2553 O O . SER A 1 321 ? -73.598 -20.543 103.906 1.00 82.38 321 SER A O 1
ATOM 2555 N N . GLU A 1 322 ? -71.752 -21.674 103.310 1.00 83.25 322 GLU A N 1
ATOM 2556 C CA . GLU A 1 322 ? -72.212 -22.985 103.778 1.00 83.25 322 GLU A CA 1
ATOM 2557 C C . GLU A 1 322 ? -72.288 -23.024 105.313 1.00 83.25 322 GLU A C 1
ATOM 2559 O O . GLU A 1 322 ? -73.297 -23.481 105.855 1.00 83.25 322 GLU A O 1
ATOM 2564 N N . ALA A 1 323 ? -71.311 -22.453 106.027 1.00 84.94 323 ALA A N 1
ATOM 2565 C CA . ALA A 1 323 ? -71.339 -22.323 107.486 1.00 84.94 323 ALA A CA 1
ATOM 2566 C C . ALA A 1 323 ? -72.478 -21.411 107.982 1.00 84.94 323 ALA A C 1
ATOM 2568 O O . ALA A 1 323 ? -73.184 -21.758 108.933 1.00 84.94 323 ALA A O 1
ATOM 2569 N N . ALA A 1 324 ? -72.716 -20.273 107.321 1.00 81.81 324 ALA A N 1
ATOM 2570 C CA . ALA A 1 324 ? -73.853 -19.400 107.605 1.00 81.81 324 ALA A CA 1
ATOM 2571 C C . ALA A 1 324 ? -75.190 -20.111 107.337 1.00 81.81 324 ALA A C 1
ATOM 2573 O O . ALA A 1 324 ? -76.093 -20.063 108.172 1.00 81.81 324 ALA A O 1
ATOM 2574 N N . SER A 1 325 ? -75.296 -20.841 106.224 1.00 77.50 325 SER A N 1
ATOM 2575 C CA . SER A 1 325 ? -76.480 -21.636 105.879 1.00 77.50 325 SER A CA 1
ATOM 2576 C C . SER A 1 325 ? -76.740 -22.758 106.889 1.00 77.50 325 SER A C 1
ATOM 2578 O O . SER A 1 325 ? -77.883 -22.961 107.297 1.00 77.50 325 SER A O 1
ATOM 2580 N N . ALA A 1 326 ? -75.697 -23.455 107.349 1.00 82.06 326 ALA A N 1
ATOM 2581 C CA . ALA A 1 326 ? -75.797 -24.479 108.388 1.00 82.06 326 ALA A CA 1
ATOM 2582 C C . ALA A 1 326 ? -76.218 -23.887 109.745 1.00 82.06 326 ALA A C 1
ATOM 2584 O O . ALA A 1 326 ? -77.073 -24.451 110.425 1.00 82.06 326 ALA A O 1
ATOM 2585 N N . LYS A 1 327 ? -75.688 -22.713 110.112 1.00 82.75 327 LYS A N 1
ATOM 2586 C CA . LYS A 1 327 ? -76.076 -21.980 111.327 1.00 82.75 327 LYS A CA 1
ATOM 2587 C C . LYS A 1 327 ? -77.531 -21.500 111.282 1.00 82.75 327 LYS A C 1
ATOM 2589 O O . LYS A 1 327 ? -78.211 -21.546 112.303 1.00 82.75 327 LYS A O 1
ATOM 2594 N N . THR A 1 328 ? -78.014 -21.067 110.119 1.00 76.69 328 THR A N 1
ATOM 2595 C CA . THR A 1 328 ? -79.422 -20.690 109.913 1.00 76.69 328 THR A CA 1
ATOM 2596 C C . THR A 1 328 ? -80.342 -21.910 109.955 1.00 76.69 328 THR A C 1
ATOM 2598 O O . THR A 1 328 ? -81.364 -21.855 110.630 1.00 76.69 328 THR A O 1
ATOM 2601 N N . ARG A 1 329 ? -79.957 -23.044 109.346 1.00 79.25 329 ARG A N 1
ATOM 2602 C CA . ARG A 1 329 ? -80.687 -24.319 109.497 1.00 79.25 329 ARG A CA 1
ATOM 2603 C C . ARG A 1 329 ? -80.781 -24.741 110.960 1.00 79.25 329 ARG A C 1
ATOM 2605 O O . ARG A 1 329 ? -81.883 -24.864 111.461 1.00 79.25 329 ARG A O 1
ATOM 2612 N N . SER A 1 330 ? -79.657 -24.799 111.678 1.00 80.44 330 SER A N 1
ATOM 2613 C CA . SER A 1 330 ? -79.635 -25.154 113.105 1.00 80.44 330 SER A CA 1
ATOM 2614 C C . SER A 1 330 ? -80.463 -24.215 113.995 1.00 80.44 330 SER A C 1
ATOM 2616 O O . SER A 1 330 ? -80.879 -24.639 115.071 1.00 80.44 330 SER A O 1
ATOM 2618 N N . ARG A 1 331 ? -80.695 -22.959 113.584 1.00 81.38 331 ARG A N 1
ATOM 2619 C CA . ARG A 1 331 ? -81.652 -22.063 114.250 1.00 81.38 331 ARG A CA 1
ATOM 2620 C C . ARG A 1 331 ? -83.090 -22.446 113.934 1.00 81.38 331 ARG A C 1
ATOM 2622 O O . ARG A 1 331 ? -83.851 -22.645 114.867 1.00 81.38 331 ARG A O 1
ATOM 2629 N N . HIS A 1 332 ? -83.434 -22.620 112.660 1.00 79.56 332 HIS A N 1
ATOM 2630 C CA . HIS A 1 332 ? -84.776 -23.044 112.261 1.00 79.56 332 HIS A CA 1
ATOM 2631 C C . HIS A 1 332 ? -85.148 -24.433 112.797 1.00 79.56 332 HIS A C 1
ATOM 2633 O O . HIS A 1 332 ? -86.293 -24.641 113.171 1.00 79.56 332 HIS A O 1
ATOM 2639 N N . ASP A 1 333 ? -84.198 -25.364 112.906 1.00 79.38 333 ASP A N 1
ATOM 2640 C CA . ASP A 1 333 ? -84.415 -26.681 113.512 1.00 79.38 333 ASP A CA 1
ATOM 2641 C C . ASP A 1 333 ? -84.749 -26.556 115.012 1.00 79.38 333 ASP A C 1
ATOM 2643 O O . ASP A 1 333 ? -85.647 -27.240 115.496 1.00 79.38 333 ASP A O 1
ATOM 2647 N N . ALA A 1 334 ? -84.089 -25.640 115.735 1.00 80.94 334 ALA A N 1
ATOM 2648 C CA . ALA A 1 334 ? -84.386 -25.343 117.140 1.00 80.94 334 ALA A CA 1
ATOM 2649 C C . ALA A 1 334 ? -85.713 -24.579 117.313 1.00 80.94 334 ALA A C 1
ATOM 2651 O O . ALA A 1 334 ? -86.534 -24.963 118.140 1.00 80.94 334 ALA A O 1
ATOM 2652 N N . GLU A 1 335 ? -85.968 -23.561 116.485 1.00 80.75 335 GLU A N 1
ATOM 2653 C CA . GLU A 1 335 ? -87.242 -22.827 116.429 1.00 80.75 335 GLU A CA 1
ATOM 2654 C C . GLU A 1 335 ? -88.416 -23.779 116.128 1.00 80.75 335 GLU A C 1
ATOM 2656 O O . GLU A 1 335 ? -89.480 -23.665 116.731 1.00 80.75 335 GLU A O 1
ATOM 2661 N N . MET A 1 336 ? -88.217 -24.768 115.250 1.00 74.12 336 MET A N 1
ATOM 2662 C CA . MET A 1 336 ? -89.188 -25.828 114.958 1.00 74.12 336 MET A CA 1
ATOM 2663 C C . MET A 1 336 ? -89.368 -26.815 116.117 1.00 74.12 336 MET A C 1
ATOM 2665 O O . MET A 1 336 ? -90.456 -27.367 116.260 1.00 74.12 336 MET A O 1
ATOM 2669 N N . GLU A 1 337 ? -88.344 -27.069 116.932 1.00 82.81 337 GLU A N 1
ATOM 2670 C CA . GLU A 1 337 ? -88.465 -27.908 118.131 1.00 82.81 337 GLU A CA 1
ATOM 2671 C C . GLU A 1 337 ? -89.266 -27.181 119.227 1.00 82.81 337 GLU A C 1
ATOM 2673 O O . GLU A 1 337 ? -90.211 -27.747 119.778 1.00 82.81 337 GLU A O 1
ATOM 2678 N N . ASP A 1 338 ? -88.989 -25.894 119.458 1.00 81.12 338 ASP A N 1
ATOM 2679 C CA . ASP A 1 338 ? -89.749 -25.048 120.388 1.00 81.12 338 ASP A CA 1
ATOM 2680 C C . ASP A 1 338 ? -91.203 -24.823 119.925 1.00 81.12 338 ASP A C 1
ATOM 2682 O O . ASP A 1 338 ? -92.128 -24.843 120.746 1.00 81.12 338 ASP A O 1
ATOM 2686 N N . LEU A 1 339 ? -91.452 -24.698 118.614 1.00 79.88 339 LEU A N 1
ATOM 2687 C CA . LEU A 1 339 ? -92.819 -24.666 118.076 1.00 79.88 339 LEU A CA 1
ATOM 2688 C C . LEU A 1 339 ? -93.559 -25.998 118.284 1.00 79.88 339 LEU A C 1
ATOM 2690 O O . LEU A 1 339 ? -94.736 -25.977 118.630 1.00 79.88 339 LEU A O 1
ATOM 2694 N N . LYS A 1 340 ? -92.902 -27.160 118.139 1.00 79.56 340 LYS A N 1
ATOM 2695 C CA . LYS A 1 340 ? -93.532 -28.459 118.465 1.00 79.56 340 LYS A CA 1
ATOM 2696 C C . LYS A 1 340 ? -93.869 -28.562 119.952 1.00 79.56 340 LYS A C 1
ATOM 2698 O O . LYS A 1 340 ? -94.939 -29.064 120.288 1.00 79.56 340 LYS A O 1
ATOM 2703 N N . ASN A 1 341 ? -92.977 -28.098 120.829 1.00 82.19 341 ASN A N 1
ATOM 2704 C CA . ASN A 1 341 ? -93.194 -28.119 122.276 1.00 82.19 341 ASN A CA 1
ATOM 2705 C C . ASN A 1 341 ? -94.381 -27.226 122.667 1.00 82.19 341 ASN A C 1
ATOM 2707 O O . ASN A 1 341 ? -95.312 -27.696 123.314 1.00 82.19 341 ASN A O 1
ATOM 2711 N N . THR A 1 342 ? -94.419 -25.981 122.184 1.00 79.75 342 THR A N 1
ATOM 2712 C CA . THR A 1 342 ? -95.536 -25.060 122.461 1.00 79.75 342 THR A CA 1
ATOM 2713 C C . THR A 1 342 ? -96.864 -25.516 121.849 1.00 79.75 342 THR A C 1
ATOM 2715 O O . THR A 1 342 ? -97.895 -25.393 122.506 1.00 79.75 342 THR A O 1
ATOM 2718 N N . VAL A 1 343 ? -96.870 -26.117 120.651 1.00 78.69 343 VAL A N 1
ATOM 2719 C CA . VAL A 1 343 ? -98.075 -26.763 120.090 1.00 78.69 343 VAL A CA 1
ATOM 2720 C C . VAL A 1 343 ? -98.546 -27.913 120.981 1.00 78.69 343 VAL A C 1
ATOM 2722 O O . VAL A 1 343 ? -99.728 -27.974 121.306 1.00 78.69 343 VAL A O 1
ATOM 2725 N N . ARG A 1 344 ? -97.638 -28.783 121.436 1.00 81.94 344 ARG A N 1
ATOM 2726 C CA . ARG A 1 344 ? -97.962 -29.909 122.325 1.00 81.94 344 ARG A CA 1
ATOM 2727 C C . ARG A 1 344 ? -98.539 -29.448 123.667 1.00 81.94 344 ARG A C 1
ATOM 2729 O O . ARG A 1 344 ? -99.459 -30.079 124.184 1.00 81.94 344 ARG A O 1
ATOM 2736 N N . ASP A 1 345 ? -98.024 -28.361 124.231 1.00 80.94 345 ASP A N 1
ATOM 2737 C CA . ASP A 1 345 ? -98.543 -27.799 125.480 1.00 80.94 345 ASP A CA 1
ATOM 2738 C C . ASP A 1 345 ? -99.924 -27.154 125.282 1.00 80.94 345 ASP A C 1
ATOM 2740 O O . ASP A 1 345 ? -100.830 -27.411 126.075 1.00 80.94 345 ASP A O 1
ATOM 2744 N N . LEU A 1 346 ? -100.146 -26.442 124.171 1.00 78.56 346 LEU A N 1
ATOM 2745 C CA . LEU A 1 346 ? -101.471 -25.931 123.792 1.00 78.56 346 LEU A CA 1
ATOM 2746 C C . LEU A 1 346 ? -102.485 -27.060 123.522 1.00 78.56 346 LEU A C 1
ATOM 2748 O O . LEU A 1 346 ? -103.649 -26.940 123.902 1.00 78.56 346 LEU A O 1
ATOM 2752 N N . GLU A 1 347 ? -102.066 -28.180 122.924 1.00 76.69 347 GLU A N 1
ATOM 2753 C CA . GLU A 1 347 ? -102.896 -29.385 122.771 1.00 76.69 347 GLU A CA 1
ATOM 2754 C C . GLU A 1 347 ? -103.284 -29.986 124.135 1.00 76.69 347 GLU A C 1
ATOM 2756 O O . GLU A 1 347 ? -104.435 -30.390 124.327 1.00 76.69 347 GLU A O 1
ATOM 2761 N N . ASN A 1 348 ? -102.359 -30.008 125.103 1.00 80.12 348 ASN A N 1
ATOM 2762 C CA . ASN A 1 348 ? -102.629 -30.464 126.470 1.00 80.12 348 ASN A CA 1
ATOM 2763 C C . ASN A 1 348 ? -103.610 -29.531 127.206 1.00 80.12 348 ASN A C 1
ATOM 2765 O O . ASN A 1 348 ? -104.550 -30.016 127.842 1.00 80.12 348 ASN A O 1
ATOM 2769 N N . GLU A 1 349 ? -103.428 -28.209 127.111 1.00 76.69 349 GLU A N 1
ATOM 2770 C CA . GLU A 1 349 ? -104.337 -27.222 127.711 1.00 76.69 349 GLU A CA 1
ATOM 2771 C C . GLU A 1 349 ? -105.738 -27.285 127.089 1.00 76.69 349 GLU A C 1
ATOM 2773 O O . GLU A 1 349 ? -106.733 -27.334 127.818 1.00 76.69 349 GLU A O 1
ATOM 2778 N N . LEU A 1 350 ? -105.828 -27.390 125.759 1.00 77.38 350 LEU A N 1
ATOM 2779 C CA . LEU A 1 350 ? -107.093 -27.556 125.044 1.00 77.38 350 LEU A CA 1
ATOM 2780 C C . LEU A 1 350 ? -107.801 -28.856 125.455 1.00 77.38 350 LEU A C 1
ATOM 2782 O O . LEU A 1 350 ? -108.996 -28.839 125.746 1.00 77.38 350 LEU A O 1
ATOM 2786 N N . GLN A 1 351 ? -107.081 -29.982 125.545 1.00 77.75 351 GLN A N 1
ATOM 2787 C CA . GLN A 1 351 ? -107.667 -31.258 125.976 1.00 77.75 351 GLN A CA 1
ATOM 2788 C C . GLN A 1 351 ? -108.080 -31.252 127.459 1.00 77.75 351 GLN A C 1
ATOM 2790 O O . GLN A 1 351 ? -108.957 -32.025 127.854 1.00 77.75 351 GLN A O 1
ATOM 2795 N N . LYS A 1 352 ? -107.474 -30.405 128.298 1.00 79.25 352 LYS A N 1
ATOM 2796 C CA . LYS A 1 352 ? -107.920 -30.194 129.680 1.00 79.25 352 LYS A CA 1
ATOM 2797 C C . LYS A 1 352 ? -109.203 -29.360 129.714 1.00 79.25 352 LYS A C 1
ATOM 2799 O O . LYS A 1 352 ? -110.216 -29.848 130.201 1.00 79.25 352 LYS A O 1
ATOM 2804 N N . SER A 1 353 ? -109.192 -28.175 129.102 1.00 71.81 353 SER A N 1
ATOM 2805 C CA . SER A 1 353 ? -110.357 -27.281 129.030 1.00 71.81 353 SER A CA 1
ATOM 2806 C C . SER A 1 353 ? -111.595 -27.975 128.442 1.00 71.81 353 SER A C 1
ATOM 2808 O O . SER A 1 353 ? -112.701 -27.813 128.952 1.00 71.81 353 SER A O 1
ATOM 2810 N N . ASN A 1 354 ? -111.407 -28.824 127.427 1.00 73.88 354 ASN A N 1
ATOM 2811 C CA . ASN A 1 354 ? -112.496 -29.571 126.797 1.00 73.88 354 ASN A CA 1
ATOM 2812 C C . ASN A 1 354 ? -113.025 -30.746 127.654 1.00 73.88 354 ASN A C 1
ATOM 2814 O O . ASN A 1 354 ? -114.126 -31.226 127.402 1.00 73.88 354 ASN A O 1
ATOM 2818 N N . ARG A 1 355 ? -112.286 -31.218 128.676 1.00 73.38 355 ARG A N 1
ATOM 2819 C CA . ARG A 1 355 ? -112.836 -32.127 129.705 1.00 73.38 355 ARG A CA 1
ATOM 2820 C C . ARG A 1 355 ? -113.693 -31.355 130.699 1.00 73.38 355 ARG A C 1
ATOM 2822 O O . ARG A 1 355 ? -114.830 -31.751 130.940 1.00 73.38 355 ARG A O 1
ATOM 2829 N N . ASP A 1 356 ? -113.152 -30.257 131.220 1.00 76.50 356 ASP A N 1
ATOM 2830 C CA . ASP A 1 356 ? -113.810 -29.422 132.227 1.00 76.50 356 ASP A CA 1
ATOM 2831 C C . ASP A 1 356 ? -115.176 -28.927 131.690 1.00 76.50 356 ASP A C 1
ATOM 2833 O O . ASP A 1 356 ? -116.212 -29.114 132.328 1.00 76.50 356 ASP A O 1
ATOM 2837 N N . HIS A 1 357 ? -115.217 -28.446 130.439 1.00 71.31 357 HIS A N 1
ATOM 2838 C CA . HIS A 1 357 ? -116.446 -27.959 129.798 1.00 71.31 357 HIS A CA 1
ATOM 2839 C C . HIS A 1 357 ? -117.520 -29.044 129.563 1.00 71.31 357 HIS A C 1
ATOM 2841 O O . HIS A 1 357 ? -118.716 -28.759 129.644 1.00 71.31 357 HIS A O 1
ATOM 2847 N N . VAL A 1 358 ? -117.123 -30.299 129.307 1.00 74.62 358 VAL A N 1
ATOM 2848 C CA . VAL A 1 358 ? -118.064 -31.433 129.196 1.00 74.62 358 VAL A CA 1
ATOM 2849 C C . VAL A 1 358 ? -118.698 -31.759 130.552 1.00 74.62 358 VAL A C 1
ATOM 2851 O O . VAL A 1 358 ? -119.872 -32.127 130.606 1.00 74.62 358 VAL A O 1
ATOM 2854 N N . GLN A 1 359 ? -117.951 -31.595 131.645 1.00 73.38 359 GLN A N 1
ATOM 2855 C CA . GLN A 1 359 ? -118.415 -31.899 132.998 1.00 73.38 359 GLN A CA 1
ATOM 2856 C C . GLN A 1 359 ? -119.428 -30.854 133.511 1.00 73.38 359 GLN A C 1
ATOM 2858 O O . GLN A 1 359 ? -120.453 -31.218 134.097 1.00 73.38 359 GLN A O 1
ATOM 2863 N N . ASP A 1 360 ? -119.214 -29.572 133.194 1.00 73.56 360 ASP A N 1
ATOM 2864 C CA . ASP A 1 360 ? -120.191 -28.500 133.443 1.00 73.56 360 ASP A CA 1
ATOM 2865 C C . ASP A 1 360 ? -121.502 -28.727 132.660 1.00 73.56 360 ASP A C 1
ATOM 2867 O O . ASP A 1 360 ? -122.600 -28.625 133.217 1.00 73.56 360 ASP A O 1
ATOM 2871 N N . LEU A 1 361 ? -121.399 -29.095 131.375 1.00 73.00 361 LEU A N 1
ATOM 2872 C CA . LEU A 1 361 ? -122.551 -29.364 130.501 1.00 73.00 361 LEU A CA 1
ATOM 2873 C C . LEU A 1 361 ? -123.422 -30.531 130.990 1.00 73.00 361 LEU A C 1
ATOM 2875 O O . LEU A 1 361 ? -124.649 -30.449 130.912 1.00 73.00 361 LEU A O 1
ATOM 2879 N N . GLN A 1 362 ? -122.812 -31.597 131.515 1.00 69.88 362 GLN A N 1
ATOM 2880 C CA . GLN A 1 362 ? -123.545 -32.723 132.107 1.00 69.88 362 GLN A CA 1
ATOM 2881 C C . GLN A 1 362 ? -124.326 -32.290 133.354 1.00 69.88 362 GLN A C 1
ATOM 2883 O O . GLN A 1 362 ? -125.526 -32.549 133.447 1.00 69.88 362 GLN A O 1
ATOM 2888 N N . THR A 1 363 ? -123.674 -31.555 134.258 1.00 72.75 363 THR A N 1
ATOM 2889 C CA . THR A 1 363 ? -124.280 -31.073 135.511 1.00 72.75 363 THR A CA 1
ATOM 2890 C C . THR A 1 363 ? -125.492 -30.168 135.241 1.00 72.75 363 THR A C 1
ATOM 2892 O O . THR A 1 363 ? -126.545 -30.317 135.864 1.00 72.75 363 THR A O 1
ATOM 2895 N N . ALA A 1 364 ? -125.393 -29.276 134.249 1.00 69.81 364 ALA A N 1
ATOM 2896 C CA . ALA A 1 364 ? -126.510 -28.426 133.837 1.00 69.81 364 ALA A CA 1
ATOM 2897 C C . ALA A 1 364 ? -127.690 -29.226 133.245 1.00 69.81 364 ALA A C 1
ATOM 2899 O O . ALA A 1 364 ? -128.852 -28.909 133.510 1.00 69.81 364 ALA A O 1
ATOM 2900 N N . HIS A 1 365 ? -127.418 -30.273 132.457 1.00 73.75 365 HIS A N 1
ATOM 2901 C CA . HIS A 1 365 ? -128.459 -31.076 131.808 1.00 73.75 365 HIS A CA 1
ATOM 2902 C C . HIS A 1 365 ? -129.325 -31.850 132.822 1.00 73.75 365 HIS A C 1
ATOM 2904 O O . HIS A 1 365 ? -130.540 -31.976 132.627 1.00 73.75 365 HIS A O 1
ATOM 2910 N N . GLU A 1 366 ? -128.739 -32.345 133.914 1.00 71.56 366 GLU A N 1
ATOM 2911 C CA . GLU A 1 366 ? -129.488 -33.023 134.983 1.00 71.56 366 GLU A CA 1
ATOM 2912 C C . GLU A 1 366 ? -130.424 -32.049 135.721 1.00 71.56 366 GLU A C 1
ATOM 2914 O O . GLU A 1 366 ? -131.602 -32.356 135.934 1.00 71.56 366 GLU A O 1
ATOM 2919 N N . GLU A 1 367 ? -129.953 -30.831 136.015 1.00 73.62 367 GLU A N 1
ATOM 2920 C CA . GLU A 1 367 ? -130.769 -29.786 136.643 1.00 73.62 367 GLU A CA 1
ATOM 2921 C C . GLU A 1 367 ? -131.961 -29.332 135.785 1.00 73.62 367 GLU A C 1
ATOM 2923 O O . GLU A 1 367 ? -133.041 -29.085 136.328 1.00 73.62 367 GLU A O 1
ATOM 2928 N N . TYR A 1 368 ? -131.796 -29.187 134.465 1.00 69.19 368 TYR A N 1
ATOM 2929 C CA . TYR A 1 368 ? -132.901 -28.776 133.589 1.00 69.19 368 TYR A CA 1
ATOM 2930 C C . TYR A 1 368 ? -133.928 -29.896 133.370 1.00 69.19 368 TYR A C 1
ATOM 2932 O O . TYR A 1 368 ? -135.126 -29.613 133.354 1.00 69.19 368 TYR A O 1
ATOM 2940 N N . SER A 1 369 ? -133.491 -31.157 133.297 1.00 72.12 369 SER A N 1
ATOM 2941 C CA . SER A 1 369 ? -134.376 -32.325 133.150 1.00 72.12 369 SER A CA 1
ATOM 2942 C C . SER A 1 369 ? -135.418 -32.416 134.278 1.00 72.12 369 SER A C 1
ATOM 2944 O O . SER A 1 369 ? -136.623 -32.510 134.029 1.00 72.12 369 SER A O 1
ATOM 2946 N N . LEU A 1 370 ? -134.977 -32.268 135.534 1.00 72.50 370 LEU A N 1
ATOM 2947 C CA . LEU A 1 370 ? -135.856 -32.295 136.713 1.00 72.50 370 LEU A CA 1
ATOM 2948 C C . LEU A 1 370 ? -136.859 -31.124 136.756 1.00 72.50 370 LEU A C 1
ATOM 2950 O O . LEU A 1 370 ? -137.956 -31.258 137.310 1.00 72.50 370 LEU A O 1
ATOM 2954 N N . LYS A 1 371 ? -136.507 -29.978 136.158 1.00 70.19 371 LYS A N 1
ATOM 2955 C CA . LYS A 1 371 ? -137.355 -28.775 136.101 1.00 70.19 371 LYS A CA 1
ATOM 2956 C C . LYS A 1 371 ? -138.435 -28.863 135.014 1.00 70.19 371 LYS A C 1
ATOM 2958 O O . LYS A 1 371 ? -139.514 -28.318 135.222 1.00 70.19 371 LYS A O 1
ATOM 2963 N N . LEU A 1 372 ? -138.194 -29.573 133.904 1.00 68.44 372 LEU A N 1
ATOM 2964 C CA . LEU A 1 372 ? -139.220 -29.832 132.878 1.00 68.44 372 LEU A CA 1
ATOM 2965 C C . LEU A 1 372 ? -140.331 -30.756 133.402 1.00 68.44 372 LEU A C 1
ATOM 2967 O O . LEU A 1 372 ? -141.491 -30.349 133.451 1.00 68.44 372 LEU A O 1
ATOM 2971 N N . SER A 1 373 ? -139.972 -31.942 133.903 1.00 70.00 373 SER A N 1
ATOM 2972 C CA . SER A 1 373 ? -140.941 -32.962 134.350 1.00 70.00 373 SER A CA 1
ATOM 2973 C C . SER A 1 373 ? -141.907 -32.466 135.447 1.00 70.00 373 SER A C 1
ATOM 2975 O O . SER A 1 373 ? -143.078 -32.861 135.516 1.00 70.00 373 SER A O 1
ATOM 2977 N N . THR A 1 374 ? -141.441 -31.546 136.297 1.00 69.94 374 THR A N 1
ATOM 2978 C CA . THR A 1 374 ? -142.241 -30.936 137.376 1.00 69.94 374 THR A CA 1
ATOM 2979 C C . THR A 1 374 ? -143.114 -29.754 136.929 1.00 69.94 374 THR A C 1
ATOM 2981 O O . THR A 1 374 ? -143.973 -29.315 137.699 1.00 69.94 374 THR A O 1
ATOM 2984 N N . LEU A 1 375 ? -142.942 -29.254 135.699 1.00 67.31 375 LEU A N 1
ATOM 2985 C CA . LEU A 1 375 ? -143.819 -28.266 135.061 1.00 67.31 375 LEU A CA 1
ATOM 2986 C C . LEU A 1 375 ? -144.861 -28.927 134.149 1.00 67.31 375 LEU A C 1
ATOM 2988 O O . LEU A 1 375 ? -146.030 -28.557 134.219 1.00 67.31 375 LEU A O 1
ATOM 2992 N N . GLU A 1 376 ? -144.475 -29.936 133.365 1.00 68.56 376 GLU A N 1
ATOM 2993 C CA . GLU A 1 376 ? -145.373 -30.673 132.457 1.00 68.56 376 GLU A CA 1
ATOM 2994 C C . GLU A 1 376 ? -146.570 -31.270 133.220 1.00 68.56 376 GLU A C 1
ATOM 2996 O O . GLU A 1 376 ? -147.725 -30.957 132.930 1.00 68.56 376 GLU A O 1
ATOM 3001 N N . SER A 1 377 ? -146.297 -31.984 134.319 1.00 67.56 377 SER A N 1
ATOM 3002 C CA . SER A 1 377 ? -147.307 -32.567 135.227 1.00 67.56 377 SER A CA 1
ATOM 3003 C C . SER A 1 377 ? -148.177 -31.551 135.998 1.00 67.56 377 SER A C 1
ATOM 3005 O O . SER A 1 377 ? -149.047 -31.935 136.793 1.00 67.56 377 SER A O 1
ATOM 3007 N N . ARG A 1 378 ? -147.951 -30.245 135.795 1.00 70.00 378 ARG A N 1
ATOM 3008 C CA . ARG A 1 378 ? -148.775 -29.144 136.321 1.00 70.00 378 ARG A CA 1
ATOM 3009 C C . ARG A 1 378 ? -149.593 -28.429 135.245 1.00 70.00 378 ARG A C 1
ATOM 3011 O O . ARG A 1 378 ? -150.565 -27.780 135.624 1.00 70.00 378 ARG A O 1
ATOM 3018 N N . LEU A 1 379 ? -149.214 -28.534 133.970 1.00 68.62 379 LEU A N 1
ATOM 3019 C CA . LEU A 1 379 ? -149.944 -27.947 132.844 1.00 68.62 379 LEU A CA 1
ATOM 3020 C C . LEU A 1 379 ? -151.182 -28.795 132.514 1.00 68.62 379 LEU A C 1
ATOM 3022 O O . LEU A 1 379 ? -152.304 -28.307 132.605 1.00 68.62 379 LEU A O 1
ATOM 3026 N N . GLU A 1 380 ? -150.966 -30.099 132.321 1.00 71.44 380 GLU A N 1
ATOM 3027 C CA . GLU A 1 380 ? -151.980 -31.130 132.040 1.00 71.44 380 GLU A CA 1
ATOM 3028 C C . GLU A 1 380 ? -153.189 -31.039 133.001 1.00 71.44 380 GLU A C 1
ATOM 3030 O O . GLU A 1 380 ? -154.344 -30.945 132.596 1.00 71.44 380 GLU A O 1
ATOM 3035 N N . ARG A 1 381 ? -152.919 -30.915 134.310 1.00 68.31 381 ARG A N 1
ATOM 3036 C CA . ARG A 1 381 ? -153.941 -30.816 135.377 1.00 68.31 381 ARG A CA 1
ATOM 3037 C C . ARG A 1 381 ? -154.674 -29.470 135.472 1.00 68.31 381 ARG A C 1
ATOM 3039 O O . ARG A 1 381 ? -155.539 -29.318 136.347 1.00 68.31 381 ARG A O 1
ATOM 3046 N N . ALA A 1 382 ? -154.273 -28.484 134.676 1.00 65.75 382 ALA A N 1
ATOM 3047 C CA . ALA A 1 382 ? -154.938 -27.192 134.545 1.00 65.75 382 ALA A CA 1
ATOM 3048 C C . ALA A 1 382 ? -155.793 -27.142 133.270 1.00 65.75 382 ALA A C 1
ATOM 3050 O O . ALA A 1 382 ? -156.909 -26.631 133.326 1.00 65.75 382 ALA A O 1
ATOM 3051 N N . GLU A 1 383 ? -155.305 -27.728 132.175 1.00 67.44 383 GLU A N 1
ATOM 3052 C CA . GLU A 1 383 ? -156.002 -27.823 130.885 1.00 67.44 383 GLU A CA 1
ATOM 3053 C C . GLU A 1 383 ? -157.267 -28.697 131.001 1.00 67.44 383 GLU A C 1
ATOM 3055 O O . GLU A 1 383 ? -158.357 -28.208 130.704 1.00 67.44 383 GLU A O 1
ATOM 3060 N N . ASP A 1 384 ? -157.176 -29.879 131.634 1.00 68.69 384 ASP A N 1
ATOM 3061 C CA . ASP A 1 384 ? -158.317 -30.763 131.985 1.00 68.69 384 ASP A CA 1
ATOM 3062 C C . ASP A 1 384 ? -159.494 -30.051 132.696 1.00 68.69 384 ASP A C 1
ATOM 3064 O O . ASP A 1 384 ? -160.617 -30.557 132.736 1.00 68.69 384 ASP A O 1
ATOM 3068 N N . LYS A 1 385 ? -159.240 -28.901 133.337 1.00 68.19 385 LYS A N 1
ATOM 3069 C CA . LYS A 1 385 ? -160.226 -28.144 134.129 1.00 68.19 385 LYS A CA 1
ATOM 3070 C C . LYS A 1 385 ? -160.761 -26.898 133.430 1.00 68.19 385 LYS A C 1
ATOM 3072 O O . LYS A 1 385 ? -161.702 -26.298 133.949 1.00 68.19 385 LYS A O 1
ATOM 3077 N N . ALA A 1 386 ? -160.170 -26.499 132.307 1.00 65.62 386 ALA A N 1
ATOM 3078 C CA . ALA A 1 386 ? -160.678 -25.416 131.476 1.00 65.62 386 ALA A CA 1
ATOM 3079 C C . ALA A 1 386 ? -161.779 -25.940 130.539 1.00 65.62 386 ALA A C 1
ATOM 3081 O O . ALA A 1 386 ? -162.901 -25.430 130.558 1.00 65.62 386 ALA A O 1
ATOM 3082 N N . ASP A 1 387 ? -161.491 -27.022 129.812 1.00 70.75 387 ASP A N 1
ATOM 3083 C CA . ASP A 1 387 ? -162.375 -27.594 128.789 1.00 70.75 387 ASP A CA 1
ATOM 3084 C C . ASP A 1 387 ? -163.743 -28.019 129.359 1.00 70.75 387 ASP A C 1
ATOM 3086 O O . ASP A 1 387 ? -164.797 -27.685 128.807 1.00 70.75 387 ASP A O 1
ATOM 3090 N N . ASP A 1 388 ? -163.747 -28.689 130.518 1.00 67.50 388 ASP A N 1
ATOM 3091 C CA . ASP A 1 388 ? -164.969 -29.173 131.183 1.00 67.50 388 ASP A CA 1
ATOM 3092 C C . ASP A 1 388 ? -165.830 -28.039 131.788 1.00 67.50 388 ASP A C 1
ATOM 3094 O O . ASP A 1 388 ? -166.988 -28.257 132.159 1.00 67.50 388 ASP A O 1
ATOM 3098 N N . ALA A 1 389 ? -165.294 -26.814 131.863 1.00 64.06 389 ALA A N 1
ATOM 3099 C CA . ALA A 1 389 ? -166.033 -25.607 132.230 1.00 64.06 389 ALA A CA 1
ATOM 3100 C C . ALA A 1 389 ? -166.569 -24.866 130.992 1.00 64.06 389 ALA A C 1
ATOM 3102 O O . ALA A 1 389 ? -167.741 -24.479 130.972 1.00 64.06 389 ALA A O 1
ATOM 3103 N N . GLU A 1 390 ? -165.758 -24.712 129.939 1.00 65.31 390 GLU A N 1
ATOM 3104 C CA . GLU A 1 390 ? -166.162 -23.991 128.723 1.00 65.31 390 GLU A CA 1
ATOM 3105 C C . GLU A 1 390 ? -167.314 -24.697 127.984 1.00 65.31 390 GLU A C 1
ATOM 3107 O O . GLU A 1 390 ? -168.255 -24.052 127.512 1.00 65.31 390 GLU A O 1
ATOM 3112 N N . ALA A 1 391 ? -167.317 -26.036 127.986 1.00 66.44 391 ALA A N 1
ATOM 3113 C CA . ALA A 1 391 ? -168.401 -26.848 127.433 1.00 66.44 391 ALA A CA 1
ATOM 3114 C C . ALA A 1 391 ? -169.774 -26.595 128.095 1.00 66.44 391 ALA A C 1
ATOM 3116 O O . ALA A 1 391 ? -170.812 -26.857 127.483 1.00 66.44 391 ALA A O 1
ATOM 3117 N N . ARG A 1 392 ? -169.804 -26.083 129.335 1.00 66.25 392 ARG A N 1
ATOM 3118 C CA . ARG A 1 392 ? -171.049 -25.824 130.081 1.00 66.25 392 ARG A CA 1
ATOM 3119 C C . ARG A 1 392 ? -171.633 -24.445 129.776 1.00 66.25 392 ARG A C 1
ATOM 3121 O O . ARG A 1 392 ? -172.852 -24.332 129.699 1.00 66.25 392 ARG A O 1
ATOM 3128 N N . ALA A 1 393 ? -170.790 -23.435 129.545 1.00 62.41 393 ALA A N 1
ATOM 3129 C CA . ALA A 1 393 ? -171.223 -22.073 129.213 1.00 62.41 393 ALA A CA 1
ATOM 3130 C C . ALA A 1 393 ? -171.971 -22.020 127.866 1.00 62.41 393 ALA A C 1
ATOM 3132 O O . ALA A 1 393 ? -173.125 -21.583 127.806 1.00 62.41 393 ALA A O 1
ATOM 3133 N N . ARG A 1 394 ? -171.370 -22.612 126.824 1.00 66.62 394 ARG A N 1
ATOM 3134 C CA . ARG A 1 394 ? -171.933 -22.663 125.461 1.00 66.62 394 ARG A CA 1
ATOM 3135 C C . ARG A 1 394 ? -173.288 -23.392 125.385 1.00 66.62 394 ARG A C 1
ATOM 3137 O O . ARG A 1 394 ? -174.068 -23.163 124.466 1.00 66.62 394 ARG A O 1
ATOM 3144 N N . ALA A 1 395 ? -173.590 -24.264 126.353 1.00 66.56 395 ALA A N 1
ATOM 3145 C CA . ALA A 1 395 ? -174.859 -24.996 126.452 1.00 66.56 395 ALA A CA 1
ATOM 3146 C C . ALA A 1 395 ? -175.985 -24.223 127.178 1.00 66.56 395 ALA A C 1
ATOM 3148 O O . ALA A 1 395 ? -177.147 -24.645 127.125 1.00 66.56 395 ALA A O 1
ATOM 3149 N N . SER A 1 396 ? -175.657 -23.118 127.859 1.00 59.75 396 SER A N 1
ATOM 3150 C CA . SER A 1 396 ? -176.627 -22.163 128.419 1.00 59.75 396 SER A CA 1
ATOM 3151 C C . SER A 1 396 ? -176.948 -21.021 127.453 1.00 59.75 396 SER A C 1
ATOM 3153 O O . SER A 1 396 ? -178.120 -20.694 127.295 1.00 59.75 396 SER A O 1
ATOM 3155 N N . GLU A 1 397 ? -175.945 -20.467 126.767 1.00 59.88 397 GLU A N 1
ATOM 3156 C CA . GLU A 1 397 ? -176.115 -19.335 125.837 1.00 59.88 397 GLU A CA 1
ATOM 3157 C C . GLU A 1 397 ? -177.079 -19.686 124.688 1.00 59.88 397 GLU A C 1
ATOM 3159 O O . GLU A 1 397 ? -178.054 -18.978 124.451 1.00 59.88 397 GLU A O 1
ATOM 3164 N N . ALA A 1 398 ? -176.923 -20.871 124.086 1.00 65.44 398 ALA A N 1
ATOM 3165 C CA . ALA A 1 398 ? -177.794 -21.370 123.014 1.00 65.44 398 ALA A CA 1
ATOM 3166 C C . ALA A 1 398 ? -179.268 -21.638 123.418 1.00 65.44 398 ALA A C 1
ATOM 3168 O O . ALA A 1 398 ? -180.060 -22.068 122.582 1.00 65.44 398 ALA A O 1
ATOM 3169 N N . LYS A 1 399 ? -179.650 -21.434 124.689 1.00 65.81 399 LYS A N 1
ATOM 3170 C CA . LYS A 1 399 ? -181.050 -21.498 125.162 1.00 65.81 399 LYS A CA 1
ATOM 3171 C C . LYS A 1 399 ? -181.667 -20.126 125.429 1.00 65.81 399 LYS A C 1
ATOM 3173 O O . LYS A 1 399 ? -182.881 -20.038 125.579 1.00 65.81 399 LYS A O 1
ATOM 3178 N N . ILE A 1 400 ? -180.833 -19.097 125.516 1.00 65.06 400 ILE A N 1
ATOM 3179 C CA . ILE A 1 400 ? -181.222 -17.710 125.767 1.00 65.06 400 ILE A CA 1
ATOM 3180 C C . ILE A 1 400 ? -181.619 -17.062 124.426 1.00 65.06 400 ILE A C 1
ATOM 3182 O O . ILE A 1 400 ? -182.751 -16.604 124.276 1.00 65.06 400 ILE A O 1
ATOM 3186 N N . GLU A 1 401 ? -180.797 -17.270 123.392 1.00 64.56 401 GLU A N 1
ATOM 3187 C CA . GLU A 1 401 ? -181.024 -16.812 122.007 1.00 64.56 401 GLU A CA 1
ATOM 3188 C C . GLU A 1 401 ? -182.343 -17.352 121.380 1.00 64.56 401 GLU A C 1
ATOM 3190 O O . GLU A 1 401 ? -182.967 -16.718 120.524 1.00 64.56 401 GLU A O 1
ATOM 3195 N N . GLU A 1 402 ? -182.838 -18.518 121.832 1.00 67.31 402 GLU A N 1
ATOM 3196 C CA . GLU A 1 402 ? -184.129 -19.090 121.396 1.00 67.31 402 GLU A CA 1
ATOM 3197 C C . GLU A 1 402 ? -185.353 -18.523 122.153 1.00 67.31 402 GLU A C 1
ATOM 3199 O O . GLU A 1 402 ? -186.497 -18.786 121.760 1.00 67.31 402 GLU A O 1
ATOM 3204 N N . ALA A 1 403 ? -185.145 -17.781 123.245 1.00 61.38 403 ALA A N 1
ATOM 3205 C CA . ALA A 1 403 ? -186.195 -17.114 124.020 1.00 61.38 403 ALA A CA 1
ATOM 3206 C C . ALA A 1 403 ? -186.403 -15.667 123.543 1.00 61.38 403 ALA A C 1
ATOM 3208 O O . ALA A 1 403 ? -187.534 -15.272 123.254 1.00 61.38 403 ALA A O 1
ATOM 3209 N N . GLU A 1 404 ? -185.316 -14.923 123.338 1.00 60.66 404 GLU A N 1
ATOM 3210 C CA . GLU A 1 404 ? -185.311 -13.541 122.822 1.00 60.66 404 GLU A CA 1
ATOM 3211 C C . GLU A 1 404 ? -185.998 -13.456 121.440 1.00 60.66 404 GLU A C 1
ATOM 3213 O O . GLU A 1 404 ? -186.838 -12.592 121.179 1.00 60.66 404 GLU A O 1
ATOM 3218 N N . SER A 1 405 ? -185.769 -14.463 120.587 1.00 64.75 405 SER A N 1
ATOM 3219 C CA . SER A 1 405 ? -186.421 -14.655 119.273 1.00 64.75 405 SER A CA 1
ATOM 3220 C C . SER A 1 405 ? -187.954 -14.869 119.319 1.00 64.75 405 SER A C 1
ATOM 3222 O O . SER A 1 405 ? -188.633 -14.860 118.275 1.00 64.75 405 SER A O 1
ATOM 3224 N N . LYS A 1 406 ? -188.520 -15.079 120.517 1.00 66.00 406 LYS A N 1
ATOM 3225 C CA . LYS A 1 406 ? -189.963 -15.236 120.766 1.00 66.00 406 LYS A CA 1
ATOM 3226 C C . LYS A 1 406 ? -190.558 -13.998 121.436 1.00 66.00 406 LYS A C 1
ATOM 3228 O O . LYS A 1 406 ? -191.549 -13.494 120.913 1.00 66.00 406 LYS A O 1
ATOM 3233 N N . ALA A 1 407 ? -189.929 -13.471 122.490 1.00 58.94 407 ALA A N 1
ATOM 3234 C CA . ALA A 1 407 ? -190.382 -12.255 123.180 1.00 58.94 407 ALA A CA 1
ATOM 3235 C C . ALA A 1 407 ? -190.468 -11.046 122.230 1.00 58.94 407 ALA A C 1
ATOM 3237 O O . ALA A 1 407 ? -191.475 -10.346 122.196 1.00 58.94 407 ALA A O 1
ATOM 3238 N N . ARG A 1 408 ? -189.490 -10.885 121.328 1.00 66.06 408 ARG A N 1
ATOM 3239 C CA . ARG A 1 408 ? -189.467 -9.790 120.341 1.00 66.06 408 ARG A CA 1
ATOM 3240 C C . ARG A 1 408 ? -190.676 -9.748 119.383 1.00 66.06 408 ARG A C 1
ATOM 3242 O O . ARG A 1 408 ? -190.904 -8.733 118.737 1.00 66.06 408 ARG A O 1
ATOM 3249 N N . LYS A 1 409 ? -191.464 -10.828 119.285 1.00 65.06 409 LYS A N 1
ATOM 3250 C CA . LYS A 1 409 ? -192.718 -10.881 118.501 1.00 65.06 409 LYS A CA 1
ATOM 3251 C C . LYS A 1 409 ? -193.972 -10.557 119.321 1.00 65.06 409 LYS A C 1
ATOM 3253 O O . LYS A 1 409 ? -195.044 -10.436 118.734 1.00 65.06 409 LYS A O 1
ATOM 3258 N N . ALA A 1 410 ? -193.852 -10.442 120.643 1.00 61.72 410 ALA A N 1
ATOM 3259 C CA . ALA A 1 410 ? -194.900 -9.919 121.512 1.00 61.72 410 ALA A CA 1
ATOM 3260 C C . ALA A 1 410 ? -194.921 -8.381 121.468 1.00 61.72 410 ALA A C 1
ATOM 3262 O O . ALA A 1 410 ? -195.990 -7.814 121.251 1.00 61.72 410 ALA A O 1
ATOM 3263 N N . LEU A 1 411 ? -193.751 -7.722 121.530 1.00 56.12 411 LEU A N 1
ATOM 3264 C CA . LEU A 1 411 ? -193.623 -6.258 121.399 1.00 56.12 411 LEU A CA 1
ATOM 3265 C C . LEU A 1 411 ? -194.287 -5.732 120.115 1.00 56.12 411 LEU A C 1
ATOM 3267 O O . LEU A 1 411 ? -195.160 -4.869 120.175 1.00 56.12 411 LEU A O 1
ATOM 3271 N N . GLU A 1 412 ? -193.969 -6.332 118.959 1.00 64.75 412 GLU A N 1
ATOM 3272 C CA . GLU A 1 412 ? -194.557 -5.966 117.653 1.00 64.75 412 GLU A CA 1
ATOM 3273 C C . GLU A 1 412 ? -196.098 -6.126 117.599 1.00 64.75 412 GLU A C 1
ATOM 3275 O O . GLU A 1 412 ? -196.745 -5.597 116.694 1.00 64.75 412 GLU A O 1
ATOM 3280 N N . ALA A 1 413 ? -196.706 -6.835 118.560 1.00 61.00 413 ALA A N 1
ATOM 3281 C CA . ALA A 1 413 ? -198.156 -6.965 118.721 1.00 61.00 413 ALA A CA 1
ATOM 3282 C C . ALA A 1 413 ? -198.749 -6.052 119.819 1.00 61.00 413 ALA A C 1
ATOM 3284 O O . ALA A 1 413 ? -199.970 -5.858 119.843 1.00 61.00 413 ALA A O 1
ATOM 3285 N N . LEU A 1 414 ? -197.919 -5.488 120.705 1.00 56.16 414 LEU A N 1
ATOM 3286 C CA . LEU A 1 414 ? -198.321 -4.567 121.772 1.00 56.16 414 LEU A CA 1
ATOM 3287 C C . LEU A 1 414 ? -198.229 -3.096 121.330 1.00 56.16 414 LEU A C 1
ATOM 3289 O O . LEU A 1 414 ? -199.177 -2.346 121.565 1.00 56.16 414 LEU A O 1
ATOM 3293 N N . ASP A 1 415 ? -197.183 -2.711 120.588 1.00 62.94 415 ASP A N 1
ATOM 3294 C CA . ASP A 1 415 ? -197.064 -1.378 119.962 1.00 62.94 415 ASP A CA 1
ATOM 3295 C C . ASP A 1 415 ? -198.300 -1.054 119.100 1.00 62.94 415 ASP A C 1
ATOM 3297 O O . ASP A 1 415 ? -198.891 0.026 119.181 1.00 62.94 415 ASP A O 1
ATOM 3301 N N . ALA A 1 416 ? -198.787 -2.052 118.352 1.00 63.94 416 ALA A N 1
ATOM 3302 C CA . ALA A 1 416 ? -199.998 -1.961 117.534 1.00 63.94 416 ALA A CA 1
ATOM 3303 C C . ALA A 1 416 ? -201.299 -1.719 118.342 1.00 63.94 416 ALA A C 1
ATOM 3305 O O . ALA A 1 416 ? -202.341 -1.407 117.758 1.00 63.94 416 ALA A O 1
ATOM 3306 N N . LYS A 1 417 ? -201.268 -1.860 119.677 1.00 59.69 417 LYS A N 1
ATOM 3307 C CA . LYS A 1 417 ? -202.348 -1.460 120.597 1.00 59.69 417 LYS A CA 1
ATOM 3308 C C . LYS A 1 417 ? -202.125 -0.082 121.229 1.00 59.69 417 LYS A C 1
ATOM 3310 O O . LYS A 1 417 ? -203.115 0.608 121.474 1.00 59.69 417 LYS A O 1
ATOM 3315 N N . GLU A 1 418 ? -200.882 0.332 121.469 1.00 55.25 418 GLU A N 1
ATOM 3316 C CA . GLU A 1 418 ? -200.551 1.686 121.948 1.00 55.25 418 GLU A CA 1
ATOM 3317 C C . GLU A 1 418 ? -200.933 2.755 120.907 1.00 55.25 418 GLU A C 1
ATOM 3319 O O . GLU A 1 418 ? -201.600 3.737 121.248 1.00 55.25 418 GLU A O 1
ATOM 3324 N N . GLU A 1 419 ? -200.631 2.541 119.619 1.00 60.38 419 GLU A N 1
ATOM 3325 C CA . GLU A 1 419 ? -201.021 3.469 118.536 1.00 60.38 419 GLU A CA 1
ATOM 3326 C C . GLU A 1 419 ? -202.550 3.656 118.446 1.00 60.38 419 GLU A C 1
ATOM 3328 O O . GLU A 1 419 ? -203.054 4.768 118.264 1.00 60.38 419 GLU A O 1
ATOM 3333 N N . ALA A 1 420 ? -203.319 2.581 118.652 1.00 59.28 420 ALA A N 1
ATOM 3334 C CA . ALA A 1 420 ? -204.782 2.622 118.621 1.00 59.28 420 ALA A CA 1
ATOM 3335 C C . ALA A 1 420 ? -205.406 3.351 119.831 1.00 59.28 420 ALA A C 1
ATOM 3337 O O . ALA A 1 420 ? -206.548 3.805 119.752 1.00 59.28 420 ALA A O 1
ATOM 3338 N N . ARG A 1 421 ? -204.676 3.463 120.949 1.00 58.59 421 ARG A N 1
ATOM 3339 C CA . ARG A 1 421 ? -205.122 4.139 122.180 1.00 58.59 421 ARG A CA 1
ATOM 3340 C C . ARG A 1 421 ? -204.695 5.605 122.218 1.00 58.59 421 ARG A C 1
ATOM 3342 O O . ARG A 1 421 ? -205.498 6.467 122.571 1.00 58.59 421 ARG A O 1
ATOM 3349 N N . THR A 1 422 ? -203.459 5.901 121.824 1.00 58.62 422 THR A N 1
ATOM 3350 C CA . THR A 1 422 ? -202.934 7.276 121.744 1.00 58.62 422 THR A CA 1
ATOM 3351 C C . THR A 1 422 ? -203.733 8.133 120.758 1.00 58.62 422 THR A C 1
ATOM 3353 O O . THR A 1 422 ? -204.025 9.287 121.067 1.00 58.62 422 THR A O 1
ATOM 3356 N N . SER A 1 423 ? -204.220 7.540 119.659 1.00 60.59 423 SER A N 1
ATOM 3357 C CA . SER A 1 423 ? -205.152 8.167 118.705 1.00 60.59 423 SER A CA 1
ATOM 3358 C C . SER A 1 423 ? -206.481 8.666 119.305 1.00 60.59 423 SER A C 1
ATOM 3360 O O . SER A 1 423 ? -207.178 9.419 118.630 1.00 60.59 423 SER A O 1
ATOM 3362 N N . VAL A 1 424 ? -206.876 8.230 120.507 1.00 60.81 424 VAL A N 1
ATOM 3363 C CA . VAL A 1 424 ? -208.164 8.599 121.135 1.00 60.81 424 VAL A CA 1
ATOM 3364 C C . VAL A 1 424 ? -207.992 9.686 122.202 1.00 60.81 424 VAL A C 1
ATOM 3366 O O . VAL A 1 424 ? -208.921 10.445 122.462 1.00 60.81 424 VAL A O 1
ATOM 3369 N N . GLN A 1 425 ? -206.806 9.799 122.810 1.00 54.31 425 GLN A N 1
ATOM 3370 C CA . GLN A 1 425 ? -206.556 10.786 123.864 1.00 54.31 425 GLN A CA 1
ATOM 3371 C C . GLN A 1 425 ? -206.102 12.146 123.305 1.00 54.31 425 GLN A C 1
ATOM 3373 O O . GLN A 1 425 ? -206.416 13.178 123.894 1.00 54.31 425 GLN A O 1
ATOM 3378 N N . THR A 1 426 ? -205.422 12.176 122.153 1.00 63.00 426 THR A N 1
ATOM 3379 C CA . THR A 1 426 ? -204.951 13.427 121.525 1.00 63.00 426 THR A CA 1
ATOM 3380 C C . THR A 1 426 ? -206.087 14.335 121.041 1.00 63.00 426 THR A C 1
ATOM 3382 O O . THR A 1 426 ? -205.924 15.554 121.048 1.00 63.00 426 THR A O 1
ATOM 3385 N N . GLU A 1 427 ? -207.270 13.789 120.728 1.00 59.38 427 GLU A N 1
ATOM 3386 C CA . GLU A 1 427 ? -208.476 14.590 120.449 1.00 59.38 427 GLU A CA 1
ATOM 3387 C C . GLU A 1 427 ? -208.962 15.400 121.673 1.00 59.38 427 GLU A C 1
ATOM 3389 O O . GLU A 1 427 ? -209.722 16.359 121.515 1.00 59.38 427 GLU A O 1
ATOM 3394 N N . LEU A 1 428 ? -208.524 15.055 122.893 1.00 53.81 428 LEU A N 1
ATOM 3395 C CA . LEU A 1 428 ? -208.857 15.791 124.118 1.00 53.81 428 LEU A CA 1
ATOM 3396 C C . LEU A 1 428 ? -207.886 16.956 124.387 1.00 53.81 428 LEU A C 1
ATOM 3398 O O . LEU A 1 428 ? -208.319 18.018 124.843 1.00 53.81 428 LEU A O 1
ATOM 3402 N N . ASP A 1 429 ? -206.600 16.790 124.063 1.00 53.34 429 ASP A N 1
ATOM 3403 C CA . ASP A 1 429 ? -205.576 17.832 124.237 1.00 53.34 429 ASP A CA 1
ATOM 3404 C C . ASP A 1 429 ? -205.799 19.024 123.290 1.00 53.34 429 ASP A C 1
ATOM 3406 O O . ASP A 1 429 ? -205.670 20.178 123.710 1.00 53.34 429 ASP A O 1
ATOM 3410 N N . ASP A 1 430 ? -206.226 18.777 122.046 1.00 60.94 430 ASP A N 1
ATOM 3411 C CA . ASP A 1 430 ? -206.538 19.829 121.062 1.00 60.94 430 ASP A CA 1
ATOM 3412 C C . ASP A 1 430 ? -207.648 20.788 121.547 1.00 60.94 430 ASP A C 1
ATOM 3414 O O . ASP A 1 430 ? -207.643 21.978 121.213 1.00 60.94 430 ASP A O 1
ATOM 3418 N N . LEU A 1 431 ? -208.576 20.322 122.395 1.00 57.50 431 LEU A N 1
ATOM 3419 C CA . LEU A 1 431 ? -209.616 21.171 122.990 1.00 57.50 431 LEU A CA 1
ATOM 3420 C C . LEU A 1 431 ? -209.061 22.090 124.096 1.00 57.50 431 LEU A C 1
ATOM 3422 O O . LEU A 1 431 ? -209.510 23.232 124.238 1.00 57.50 431 LEU A O 1
ATOM 3426 N N . LEU A 1 432 ? -208.065 21.624 124.855 1.00 57.72 432 LEU A N 1
ATOM 3427 C CA . LEU A 1 432 ? -207.366 22.413 125.877 1.00 57.72 432 LEU A CA 1
ATOM 3428 C C . LEU A 1 432 ? -206.345 23.383 125.260 1.00 57.72 432 LEU A C 1
ATOM 3430 O O . LEU A 1 432 ? -206.172 24.495 125.772 1.00 57.72 432 LEU A O 1
ATOM 3434 N N . MET A 1 433 ? -205.749 23.031 124.115 1.00 61.19 433 MET A N 1
ATOM 3435 C CA . MET A 1 433 ? -204.838 23.894 123.350 1.00 61.19 433 MET A CA 1
ATOM 3436 C C . MET A 1 433 ? -205.474 25.255 122.997 1.00 61.19 433 MET A C 1
ATOM 3438 O O . MET A 1 433 ? -204.800 26.288 123.016 1.00 61.19 433 MET A O 1
ATOM 3442 N N . VAL A 1 434 ? -206.790 25.283 122.750 1.00 60.50 434 VAL A N 1
ATOM 3443 C CA . VAL A 1 434 ? -207.551 26.511 122.445 1.00 60.50 434 VAL A CA 1
ATOM 3444 C C . VAL A 1 434 ? -207.693 27.442 123.659 1.00 60.50 434 VAL A C 1
ATOM 3446 O O . VAL A 1 434 ? -207.751 28.662 123.490 1.00 60.50 434 VAL A O 1
ATOM 3449 N N . LEU A 1 435 ? -207.731 26.909 124.885 1.00 55.31 435 LEU A N 1
ATOM 3450 C CA . LEU A 1 435 ? -207.891 27.725 126.096 1.00 55.31 435 LEU A CA 1
ATOM 3451 C C . LEU A 1 435 ? -206.590 28.445 126.480 1.00 55.31 435 LEU A C 1
ATOM 3453 O O . LEU A 1 435 ? -206.633 29.625 126.839 1.00 55.31 435 LEU A O 1
ATOM 3457 N N . ALA A 1 436 ? -205.438 27.789 126.313 1.00 55.91 436 ALA A N 1
ATOM 3458 C CA . ALA A 1 436 ? -204.129 28.378 126.600 1.00 55.91 436 ALA A CA 1
ATOM 3459 C C . ALA A 1 436 ? -203.855 29.659 125.779 1.00 55.91 436 ALA A C 1
ATOM 3461 O O . ALA A 1 436 ? -203.414 30.675 126.321 1.00 55.91 436 ALA A O 1
ATOM 3462 N N . ASP A 1 437 ? -204.159 29.641 124.476 1.00 56.84 437 ASP A N 1
ATOM 3463 C CA . ASP A 1 437 ? -203.792 30.715 123.539 1.00 56.84 437 ASP A CA 1
ATOM 3464 C C . ASP A 1 437 ? -204.701 31.970 123.619 1.00 56.84 437 ASP A C 1
ATOM 3466 O O . ASP A 1 437 ? -204.328 33.065 123.172 1.00 56.84 437 ASP A O 1
ATOM 3470 N N . ILE A 1 438 ? -205.886 31.852 124.236 1.00 57.53 438 ILE A N 1
ATOM 3471 C CA . ILE A 1 438 ? -206.815 32.976 124.453 1.00 57.53 438 ILE A CA 1
ATOM 3472 C C . ILE A 1 438 ? -206.353 33.863 125.618 1.00 57.53 438 ILE A C 1
ATOM 3474 O O . ILE A 1 438 ? -206.353 35.095 125.496 1.00 57.53 438 ILE A O 1
ATOM 3478 N N . GLU A 1 439 ? -205.917 33.277 126.735 1.00 55.25 439 GLU A N 1
ATOM 3479 C CA . GLU A 1 439 ? -205.464 34.047 127.904 1.00 55.25 439 GLU A CA 1
ATOM 3480 C C . GLU A 1 439 ? -204.082 34.683 127.671 1.00 55.25 439 GLU A C 1
ATOM 3482 O O . GLU A 1 439 ? -203.871 35.856 128.010 1.00 55.25 439 GLU A O 1
ATOM 3487 N N . GLU A 1 440 ? -203.210 33.977 126.937 1.00 54.72 440 GLU A N 1
ATOM 3488 C CA . GLU A 1 440 ? -201.958 34.463 126.327 1.00 54.72 440 GLU A CA 1
ATOM 3489 C C . GLU A 1 440 ? -202.137 35.819 125.616 1.00 54.72 440 GLU A C 1
ATOM 3491 O O . GLU A 1 440 ? -201.280 36.708 125.696 1.00 54.72 440 GLU A O 1
ATOM 3496 N N . LYS A 1 441 ? -203.271 36.017 124.932 1.00 55.84 441 LYS A N 1
ATOM 3497 C CA . LYS A 1 441 ? -203.611 37.282 124.263 1.00 55.84 441 LYS A CA 1
ATOM 3498 C C . LYS A 1 441 ? -204.306 38.263 125.209 1.00 55.84 441 LYS A C 1
ATOM 3500 O O . LYS A 1 441 ? -203.929 39.437 125.253 1.00 55.84 441 LYS A O 1
ATOM 3505 N N . ARG A 1 442 ? -205.279 37.811 126.009 1.00 47.50 442 ARG A N 1
ATOM 3506 C CA . ARG A 1 442 ? -206.123 38.701 126.829 1.00 47.50 442 ARG A CA 1
ATOM 3507 C C . ARG A 1 442 ? -205.353 39.413 127.949 1.00 47.50 442 ARG A C 1
ATOM 3509 O O . ARG A 1 442 ? -205.582 40.602 128.178 1.00 47.50 442 ARG A O 1
ATOM 3516 N N . ALA A 1 443 ? -204.398 38.744 128.599 1.00 44.91 443 ALA A N 1
ATOM 3517 C CA . ALA A 1 443 ? -203.558 39.369 129.625 1.00 44.91 443 ALA A CA 1
ATOM 3518 C C . ALA A 1 443 ? -202.485 40.302 129.026 1.00 44.91 443 ALA A C 1
ATOM 3520 O O . ALA A 1 443 ? -202.200 41.365 129.586 1.00 44.91 443 ALA A O 1
ATOM 3521 N N . ARG A 1 444 ? -201.940 39.988 127.840 1.00 57.03 444 ARG A N 1
ATOM 3522 C CA . ARG A 1 444 ? -200.947 40.846 127.161 1.00 57.03 444 ARG A CA 1
ATOM 3523 C C . ARG A 1 444 ? -201.511 42.140 126.564 1.00 57.03 444 ARG A C 1
ATOM 3525 O O . ARG A 1 444 ? -200.720 43.038 126.259 1.00 57.03 444 ARG A O 1
ATOM 3532 N N . ASP A 1 445 ? -202.831 42.301 126.477 1.00 48.34 445 ASP A N 1
ATOM 3533 C CA . ASP A 1 445 ? -203.456 43.617 126.268 1.00 48.34 445 ASP A CA 1
ATOM 3534 C C . ASP A 1 445 ? -203.819 44.355 127.565 1.00 48.34 445 ASP A C 1
ATOM 3536 O O . ASP A 1 445 ? -203.926 45.583 127.558 1.00 48.34 445 ASP A O 1
ATOM 3540 N N . LYS A 1 446 ? -203.828 43.667 128.716 1.00 44.91 446 LYS A N 1
ATOM 3541 C CA . LYS A 1 446 ? -203.789 44.307 130.045 1.00 44.91 446 LYS A CA 1
ATOM 3542 C C . LYS A 1 446 ? -202.390 44.849 130.410 1.00 44.91 446 LYS A C 1
ATOM 3544 O O . LYS A 1 446 ? -202.270 45.604 131.366 1.00 44.91 446 LYS A O 1
ATOM 3549 N N . LYS A 1 447 ? -201.359 44.541 129.607 1.00 51.28 447 LYS A N 1
ATOM 3550 C CA . LYS A 1 447 ? -199.942 44.972 129.684 1.00 51.28 447 LYS A CA 1
ATOM 3551 C C . LYS A 1 447 ? -199.657 46.352 130.321 1.00 51.28 447 LYS A C 1
ATOM 3553 O O . LYS A 1 447 ? -199.340 46.427 131.495 1.00 51.28 447 LYS A O 1
ATOM 3558 N N . ARG A 1 448 ? -199.556 47.477 129.605 1.00 53.72 448 ARG A N 1
ATOM 3559 C CA . ARG A 1 448 ? -200.635 48.334 129.066 1.00 53.72 448 ARG A CA 1
ATOM 3560 C C . ARG A 1 448 ? -201.587 48.953 130.099 1.00 53.72 448 ARG A C 1
ATOM 3562 O O . ARG A 1 448 ? -202.015 50.075 129.846 1.00 53.72 448 ARG A O 1
ATOM 3569 N N . LEU A 1 449 ? -201.874 48.332 131.249 1.00 38.34 449 LEU A N 1
ATOM 3570 C CA . LEU A 1 449 ? -202.851 48.873 132.204 1.00 38.34 449 LEU A CA 1
ATOM 3571 C C . LEU A 1 449 ? -202.568 48.652 133.703 1.00 38.34 449 LEU A C 1
ATOM 3573 O O . LEU A 1 449 ? -203.501 48.660 134.505 1.00 38.34 449 LEU A O 1
ATOM 3577 N N . LYS A 1 450 ? -201.276 48.704 134.059 1.00 38.56 450 LYS A N 1
ATOM 3578 C CA . LYS A 1 450 ? -200.712 48.968 135.403 1.00 38.56 450 LYS A CA 1
ATOM 3579 C C . LYS A 1 450 ? -200.517 47.716 136.277 1.00 38.56 450 LYS A C 1
ATOM 3581 O O . LYS A 1 450 ? -201.325 46.802 136.226 1.00 38.56 450 LYS A O 1
ATOM 3586 N N . ALA A 1 451 ? -199.498 47.685 137.136 1.00 58.47 451 ALA A N 1
ATOM 3587 C CA . ALA A 1 451 ? -198.503 48.740 137.382 1.00 58.47 451 ALA A CA 1
ATOM 3588 C C . ALA A 1 451 ? -197.315 48.606 136.367 1.00 58.47 451 ALA A C 1
ATOM 3590 O O . ALA A 1 451 ? -197.581 48.335 135.200 1.00 58.47 451 ALA A O 1
ATOM 3591 N N . LEU A 1 452 ? -196.021 48.865 136.575 1.00 47.53 452 LEU A N 1
ATOM 3592 C CA . LEU A 1 452 ? -195.233 49.174 137.766 1.00 47.53 452 LEU A CA 1
ATOM 3593 C C . LEU A 1 452 ? -195.403 48.138 138.909 1.00 47.53 452 LEU A C 1
ATOM 3595 O O . LEU A 1 452 ? -195.192 48.493 140.062 1.00 47.53 452 LEU A O 1
ATOM 3599 N N . GLY A 1 453 ? -195.829 46.897 138.595 1.00 48.31 453 GLY A N 1
ATOM 3600 C CA . GLY A 1 453 ? -196.098 45.818 139.571 1.00 48.31 453 GLY A CA 1
ATOM 3601 C C . GLY A 1 453 ? -197.210 44.796 139.204 1.00 48.31 453 GLY A C 1
ATOM 3602 O O . GLY A 1 453 ? -198.322 45.199 138.874 1.00 48.31 453 GLY A O 1
ATOM 3603 N N . GLU A 1 454 ? -196.835 43.504 139.244 1.00 44.88 454 GLU A N 1
ATOM 3604 C CA . GLU A 1 454 ? -197.296 42.397 140.141 1.00 44.88 454 GLU A CA 1
ATOM 3605 C C . GLU A 1 454 ? -198.684 41.663 140.148 1.00 44.88 454 GLU A C 1
ATOM 3607 O O . GLU A 1 454 ? -199.742 42.283 140.117 1.00 44.88 454 GLU A O 1
ATOM 3612 N N . GLN A 1 455 ? -198.576 40.326 140.400 1.00 49.19 455 GLN A N 1
ATOM 3613 C CA . GLN A 1 455 ? -199.299 39.424 141.365 1.00 49.19 455 GLN A CA 1
ATOM 3614 C C . GLN A 1 455 ? -200.472 38.434 140.997 1.00 49.19 455 GLN A C 1
ATOM 3616 O O . GLN A 1 455 ? -201.362 38.781 140.225 1.00 49.19 455 GLN A O 1
ATOM 3621 N N . ILE A 1 456 ? -200.482 37.261 141.704 1.00 37.50 456 ILE A N 1
ATOM 3622 C CA . ILE A 1 456 ? -201.577 36.272 142.073 1.00 37.50 456 ILE A CA 1
ATOM 3623 C C . ILE A 1 456 ? -201.754 34.924 141.258 1.00 37.50 456 ILE A C 1
ATOM 3625 O O . ILE A 1 456 ? -201.050 34.740 140.268 1.00 37.50 456 ILE A O 1
ATOM 3629 N N . SER A 1 457 ? -202.545 33.936 141.769 1.00 54.69 457 SER A N 1
ATOM 3630 C CA . SER A 1 457 ? -202.417 32.434 141.687 1.00 54.69 457 SER A CA 1
ATOM 3631 C C . SER A 1 457 ? -203.750 31.577 141.621 1.00 54.69 457 SER A C 1
ATOM 3633 O O . SER A 1 457 ? -204.794 32.164 141.352 1.00 54.69 457 SER A O 1
ATOM 3635 N N . ASP A 1 458 ? -203.698 30.237 141.906 1.00 44.38 458 ASP A N 1
ATOM 3636 C CA . ASP A 1 458 ? -204.768 29.258 142.380 1.00 44.38 458 ASP A CA 1
ATOM 3637 C C . ASP A 1 458 ? -205.607 28.427 141.321 1.00 44.38 458 ASP A C 1
ATOM 3639 O O . ASP A 1 458 ? -205.762 28.935 140.215 1.00 44.38 458 ASP A O 1
ATOM 3643 N N . ALA A 1 459 ? -206.219 27.206 141.500 1.00 48.31 459 ALA A N 1
ATOM 3644 C CA . ALA A 1 459 ? -206.124 25.997 142.406 1.00 48.31 459 ALA A CA 1
ATOM 3645 C C . ALA A 1 459 ? -207.071 24.770 141.984 1.00 48.31 459 ALA A C 1
ATOM 3647 O O . ALA A 1 459 ? -207.821 24.935 141.028 1.00 48.31 459 ALA A O 1
ATOM 3648 N N . GLU A 1 460 ? -207.069 23.610 142.720 1.00 45.56 460 GLU A N 1
ATOM 3649 C CA . GLU A 1 460 ? -208.083 22.460 142.839 1.00 45.56 460 GLU A CA 1
ATOM 3650 C C . GLU A 1 460 ? -208.268 21.365 141.705 1.00 45.56 460 GLU A C 1
ATOM 3652 O O . GLU A 1 460 ? -207.924 21.662 140.566 1.00 45.56 460 GLU A O 1
ATOM 3657 N N . ASP A 1 461 ? -208.837 20.117 141.841 1.00 50.06 461 ASP A N 1
ATOM 3658 C CA . ASP A 1 461 ? -208.918 19.003 142.878 1.00 50.06 461 ASP A CA 1
ATOM 3659 C C . ASP A 1 461 ? -209.623 17.654 142.357 1.00 50.06 461 ASP A C 1
ATOM 3661 O O . ASP A 1 461 ? -210.244 17.702 141.295 1.00 50.06 461 ASP A O 1
ATOM 3665 N N . GLY A 1 462 ? -209.584 16.478 143.066 1.00 50.84 462 GLY A N 1
ATOM 3666 C CA . GLY A 1 462 ? -210.388 15.192 142.867 1.00 50.84 462 GLY A CA 1
ATOM 3667 C C . GLY A 1 462 ? -209.618 13.839 142.592 1.00 50.84 462 GLY A C 1
ATOM 3668 O O . GLY A 1 462 ? -208.420 13.921 142.339 1.00 50.84 462 GLY A O 1
ATOM 3669 N N . SER A 1 463 ? -210.123 12.562 142.525 1.00 50.59 463 SER A N 1
ATOM 3670 C CA . SER A 1 463 ? -211.316 11.728 142.980 1.00 50.59 463 SER A CA 1
ATOM 3671 C C . SER A 1 463 ? -211.344 10.310 142.257 1.00 50.59 463 SER A C 1
ATOM 3673 O O . SER A 1 463 ? -210.911 10.321 141.108 1.00 50.59 463 SER A O 1
ATOM 3675 N N . ASP A 1 464 ? -211.873 9.103 142.642 1.00 46.84 464 ASP A N 1
ATOM 3676 C CA . ASP A 1 464 ? -212.356 8.377 143.878 1.00 46.84 464 ASP A CA 1
ATOM 3677 C C . ASP A 1 464 ? -212.756 6.839 143.606 1.00 46.84 464 ASP A C 1
ATOM 3679 O O . ASP A 1 464 ? -212.898 6.488 142.436 1.00 46.84 464 ASP A O 1
ATOM 3683 N N . ALA A 1 465 ? -213.019 5.977 144.638 1.00 50.91 465 ALA A N 1
ATOM 3684 C CA . ALA A 1 465 ? -213.819 4.676 144.733 1.00 50.91 465 ALA A CA 1
ATOM 3685 C C . ALA A 1 465 ? -213.289 3.185 144.503 1.00 50.91 465 ALA A C 1
ATOM 3687 O O . ALA A 1 465 ? -212.178 2.966 144.030 1.00 50.91 465 ALA A O 1
ATOM 3688 N N . GLU A 1 466 ? -214.093 2.152 144.914 1.00 47.56 466 GLU A N 1
ATOM 3689 C CA . GLU A 1 466 ? -213.724 0.779 145.439 1.00 47.56 466 GLU A CA 1
ATOM 3690 C C . GLU A 1 466 ? -214.266 -0.532 144.728 1.00 47.56 466 GLU A C 1
ATOM 3692 O O . GLU A 1 466 ? -215.255 -0.484 144.002 1.00 47.56 466 GLU A O 1
ATOM 3697 N N . ASP A 1 467 ? -213.670 -1.695 145.105 1.00 47.38 467 ASP A N 1
ATOM 3698 C CA . ASP A 1 467 ? -214.188 -3.091 145.362 1.00 47.38 467 ASP A CA 1
ATOM 3699 C C . ASP A 1 467 ? -214.474 -4.219 144.298 1.00 47.38 467 ASP A C 1
ATOM 3701 O O . ASP A 1 467 ? -215.051 -4.001 143.236 1.00 47.38 467 ASP A O 1
ATOM 3705 N N . ASP A 1 468 ? -214.140 -5.457 144.736 1.00 36.78 468 ASP A N 1
ATOM 3706 C CA . ASP A 1 468 ? -214.538 -6.854 144.360 1.00 36.78 468 ASP A CA 1
ATOM 3707 C C . ASP A 1 468 ? -214.154 -7.578 143.016 1.00 36.78 468 ASP A C 1
ATOM 3709 O O . ASP A 1 468 ? -213.929 -6.989 141.963 1.00 36.78 468 ASP A O 1
ATOM 3713 N N . ASP A 1 469 ? -214.168 -8.922 143.116 1.00 37.22 469 ASP A N 1
ATOM 3714 C CA . ASP A 1 469 ? -214.151 -10.035 142.128 1.00 37.22 469 ASP A CA 1
ATOM 3715 C C . ASP A 1 469 ? -212.849 -10.590 141.454 1.00 37.22 469 ASP A C 1
ATOM 3717 O O . ASP A 1 469 ? -211.860 -9.929 141.153 1.00 37.22 469 ASP A O 1
ATOM 3721 N N . ASP A 1 470 ? -212.923 -11.911 141.258 1.00 34.56 470 ASP A N 1
ATOM 3722 C CA . ASP A 1 470 ? -211.974 -12.997 140.939 1.00 34.56 470 ASP A CA 1
ATOM 3723 C C . ASP A 1 470 ? -211.211 -12.969 139.571 1.00 34.56 470 ASP A C 1
ATOM 3725 O O . ASP A 1 470 ? -211.722 -12.510 138.551 1.00 34.56 470 ASP A O 1
ATOM 3729 N N . ARG A 1 471 ? -210.065 -13.691 139.529 1.00 32.09 471 ARG A N 1
ATOM 3730 C CA . ARG A 1 471 ? -209.250 -14.185 138.366 1.00 32.09 471 ARG A CA 1
ATOM 3731 C C . ARG A 1 471 ? -208.307 -13.238 137.607 1.00 32.09 471 ARG A C 1
ATOM 3733 O O . ARG A 1 471 ? -208.740 -12.280 136.983 1.00 32.09 471 ARG A O 1
ATOM 3740 N N . GLY A 1 472 ? -207.056 -13.687 137.424 1.00 34.16 472 GLY A N 1
ATOM 3741 C CA . GLY A 1 472 ? -206.278 -13.312 136.234 1.00 34.16 472 GLY A CA 1
ATOM 3742 C C . GLY A 1 472 ? -204.753 -13.416 136.324 1.00 34.16 472 GLY A C 1
ATOM 3743 O O . GLY A 1 472 ? -204.117 -12.790 137.161 1.00 34.16 472 GLY A O 1
ATOM 3744 N N . GLU A 1 473 ? -204.211 -14.208 135.403 1.00 39.91 473 GLU A N 1
ATOM 3745 C CA . GLU A 1 473 ? -203.005 -13.991 134.579 1.00 39.91 473 GLU A CA 1
ATOM 3746 C C . GLU A 1 473 ? -202.679 -12.506 134.253 1.00 39.91 473 GLU A C 1
ATOM 3748 O O . GLU A 1 473 ? -203.585 -11.676 134.251 1.00 39.91 473 GLU A O 1
ATOM 3753 N N . SER A 1 474 ? -201.458 -12.097 133.876 1.00 41.28 474 SER A N 1
ATOM 3754 C CA . SER A 1 474 ? -200.106 -12.710 133.865 1.00 41.28 474 SER A CA 1
ATOM 3755 C C . SER A 1 474 ? -199.079 -11.649 133.384 1.00 41.28 474 SER A C 1
ATOM 3757 O O . SER A 1 474 ? -199.496 -10.548 133.033 1.00 41.28 474 SER A O 1
ATOM 3759 N N . ASP A 1 475 ? -197.782 -12.009 133.306 1.00 37.00 475 ASP A N 1
ATOM 3760 C CA . ASP A 1 475 ? -196.806 -11.453 132.329 1.00 37.00 475 ASP A CA 1
ATOM 3761 C C . ASP A 1 475 ? -196.462 -9.934 132.451 1.00 37.00 475 ASP A C 1
ATOM 3763 O O . ASP A 1 475 ? -197.020 -9.233 133.291 1.00 37.00 475 ASP A O 1
ATOM 3767 N N . GLU A 1 476 ? -195.487 -9.319 131.759 1.00 39.59 476 GLU A N 1
ATOM 3768 C CA . GLU A 1 476 ? -194.222 -9.756 131.115 1.00 39.59 476 GLU A CA 1
ATOM 3769 C C . GLU A 1 476 ? -193.176 -8.599 131.288 1.00 39.59 476 GLU A C 1
ATOM 3771 O O . GLU A 1 476 ? -193.546 -7.516 131.739 1.00 39.59 476 GLU A O 1
ATOM 3776 N N . ILE A 1 477 ? -191.854 -8.847 131.347 1.00 47.00 477 ILE A N 1
ATOM 3777 C CA . ILE A 1 477 ? -190.804 -8.630 130.303 1.00 47.00 477 ILE A CA 1
ATOM 3778 C C . ILE A 1 477 ? -190.726 -7.209 129.696 1.00 47.00 477 ILE A C 1
ATOM 3780 O O . ILE A 1 477 ? -191.755 -6.615 129.427 1.00 47.00 477 ILE A O 1
ATOM 3784 N N . GLU A 1 478 ? -189.482 -6.721 129.492 1.00 39.97 478 GLU A N 1
ATOM 3785 C CA . GLU A 1 478 ? -188.965 -5.742 128.486 1.00 39.97 478 GLU A CA 1
ATOM 3786 C C . GLU A 1 478 ? -187.769 -4.948 129.073 1.00 39.97 478 GLU A C 1
ATOM 3788 O O . GLU A 1 478 ? -187.753 -4.644 130.266 1.00 39.97 478 GLU A O 1
ATOM 3793 N N . ASP A 1 479 ? -186.729 -4.519 128.346 1.00 38.81 479 ASP A N 1
ATOM 3794 C CA . ASP A 1 479 ? -186.066 -4.963 127.094 1.00 38.81 479 ASP A CA 1
ATOM 3795 C C . ASP A 1 479 ? -184.692 -4.216 127.062 1.00 38.81 479 ASP A C 1
ATOM 3797 O O . ASP A 1 479 ? -184.493 -3.278 127.839 1.00 38.81 479 ASP A O 1
ATOM 3801 N N . ALA A 1 480 ? -183.647 -4.494 126.276 1.00 42.94 480 ALA A N 1
ATOM 3802 C CA . ALA A 1 480 ? -183.316 -5.495 125.257 1.00 42.94 480 ALA A CA 1
ATOM 3803 C C . ALA A 1 480 ? -181.767 -5.699 125.312 1.00 42.94 480 ALA A C 1
ATOM 3805 O O . ALA A 1 480 ? -181.069 -4.914 125.963 1.00 42.94 480 ALA A O 1
ATOM 3806 N N . GLN A 1 481 ? -181.131 -6.665 124.647 1.00 37.81 481 GLN A N 1
ATOM 3807 C CA . GLN A 1 481 ? -181.599 -7.624 123.640 1.00 37.81 481 GLN A CA 1
ATOM 3808 C C . GLN A 1 481 ? -181.305 -9.056 124.072 1.00 37.81 481 GLN A C 1
ATOM 3810 O O . GLN A 1 481 ? -180.300 -9.211 124.802 1.00 37.81 481 GLN A O 1
#

Sequence (481 aa):
MAAVILFHLLYEDSDAKAIARGVTEGDAESGEEVVTCIQALSANLIAAVQRSDNERVSIGYLMVLCAWLFEDPDAVNDFLGEGSNVQSLVQLITQDTHRKVLVTGLCAYLLGIIYEFSTKDSPVPRATLHQILTMRLGREQYTDQITKLREHTLVRDFEVLPQRLDSSKSGGLPDVYFDSTFVEFLKDNFSRVVRAVDRDPGIEIPVIANGIQRGVSRELVDSLRVQVEDRIQALQRAESELLNLEQKLGQEQADRRKAKEFAALELGRIRSVNEALQRNHEEEVQNINEENRRTHFELQSVHEKLMKSLSDEMRRAKDDSEAASAKTRSRHDAEMEDLKNTVRDLENELQKSNRDHVQDLQTAHEEYSLKLSTLESRLERAEDKADDAEARARASEAKIEEAESKARKALEALDAKEEARTSVQTELDDLLMVLADIEEKRARDKKRLKALGEQISDAEDGSDAEDDDDRGESDEIEDAQ